Protein AF-A0A257NSF8-F1 (afdb_monomer_lite)

Radius of gyration: 29.92 Å; chains: 1; bounding box: 62×52×105 Å

Secondary structure (DSSP, 8-state):
--EEEE--S-EEEEEEETTEEEEEEEPTTPEEEE-TT--S--EEEEE-------TTB---EEEEEEEEE-SSS-EEEEEEEEEEETT-TT-EEEEE-TT--EEE--PBPSSSSS-EETTEETTTSPTT-EEEEEETTEEEEEEEEESEEEEEE-PBPPPPEES-S-EEES-EEEEEPPP-SS-EEEEESBSPPPBTTBSEEEPTT--EEESS-EEEEEEEE-SS-B-PPEEEEEEEE---------------------------PPPPPPPPPPPPP-------SS-------S-B-TT-BSHHHHHHHHHHHHTT---TT-S-SB--HHHHHHHHHHHHHTTS---S-B-HHHHHHHTTTS----------S-HHHHHHHHHHHHHTT--HHHHHHHHHHHT-

Sequence (404 aa):
GEASTTVSDDTTLSGSSDSVDVTATIPAGTTVTGDASWDGTIEAPSATTTTLSLTGYATPTIDSAVTVGSSKYDLIFSAPVELVLTGQAGKRVGFYNAAGDFSEITETCDGAGTPKVGGKDLATTSPGEACKHDDGANLNVWTTHFSTFVTYTAALVAPVMTPGTETFFGSVSVTMDNSSGGATIRYTTDSSDPTCSSGAGYANGQVLTFTQSTTLKAIRCDSTGSSAITTESYGIASGGGSGGGSGGGSVSATPATPASPNGAGTPATPATPATPSSNAHGEVLGAAVYHFAANLTIGSRGADVTALQQFLLSAGFSIPAGATGYFGAQTKAAVVAFQKAHGIVGTGFVGALTCAELNKGVVQTTPEHATNLSPSQASAIVALLESFNADPSVVAQVKADLGL

Structure (mmCIF, N/CA/C/O backbone):
data_AF-A0A257NSF8-F1
#
_entry.id   AF-A0A257NSF8-F1
#
loop_
_atom_site.group_PDB
_atom_site.id
_atom_site.type_symbol
_atom_site.label_atom_id
_atom_site.label_alt_id
_atom_site.label_comp_id
_atom_site.label_asym_id
_atom_site.label_entity_id
_atom_site.label_seq_id
_atom_site.pdbx_PDB_ins_code
_atom_site.Cartn_x
_atom_site.Cartn_y
_atom_site.Cartn_z
_atom_site.occupancy
_atom_site.B_iso_or_equiv
_atom_site.auth_seq_id
_atom_site.auth_comp_id
_atom_site.auth_asym_id
_atom_site.auth_atom_id
_atom_site.pdbx_PDB_model_num
ATOM 1 N N . GLY A 1 1 ? 24.846 13.156 -10.083 1.00 52.19 1 GLY A N 1
ATOM 2 C CA . GLY A 1 1 ? 24.294 13.361 -11.433 1.00 52.19 1 GLY A CA 1
ATOM 3 C C . GLY A 1 1 ? 23.456 12.152 -11.743 1.00 52.19 1 GLY A C 1
ATOM 4 O O . GLY A 1 1 ? 23.843 11.089 -11.302 1.00 52.19 1 GLY A O 1
ATOM 5 N N . GLU A 1 2 ? 22.314 12.300 -12.387 1.00 63.47 2 GLU A N 1
ATOM 6 C CA . GLU A 1 2 ? 21.452 11.158 -12.722 1.00 63.47 2 GLU A CA 1
ATOM 7 C C . GLU A 1 2 ? 21.866 10.583 -14.081 1.00 63.47 2 GLU A C 1
ATOM 9 O O . GLU A 1 2 ? 22.322 11.332 -14.952 1.00 63.47 2 GLU A O 1
ATOM 14 N N . ALA A 1 3 ? 21.737 9.267 -14.251 1.00 76.88 3 ALA A N 1
ATOM 15 C CA . ALA A 1 3 ? 21.897 8.605 -15.541 1.00 76.88 3 ALA A CA 1
ATOM 16 C C . ALA A 1 3 ? 20.508 8.417 -16.163 1.00 76.88 3 ALA A C 1
ATOM 18 O O . ALA A 1 3 ? 19.575 7.995 -15.484 1.00 76.88 3 ALA A O 1
ATOM 19 N N . SER A 1 4 ? 20.350 8.745 -17.446 1.00 83.88 4 SER A N 1
ATOM 20 C CA . SER A 1 4 ? 19.075 8.557 -18.146 1.00 83.88 4 SER A CA 1
ATOM 21 C C . SER A 1 4 ? 19.278 8.038 -19.562 1.00 83.88 4 SER A C 1
ATOM 23 O O . SER A 1 4 ? 20.270 8.359 -20.219 1.00 83.88 4 SER A O 1
ATOM 25 N N . THR A 1 5 ? 18.331 7.229 -20.024 1.00 86.88 5 THR A N 1
ATOM 26 C CA . THR A 1 5 ? 18.273 6.703 -21.392 1.00 86.88 5 THR A CA 1
ATOM 27 C C . THR A 1 5 ? 16.826 6.675 -21.868 1.00 86.88 5 THR A C 1
ATOM 29 O O . THR A 1 5 ? 15.910 6.575 -21.054 1.00 86.88 5 THR A O 1
ATOM 32 N N . THR A 1 6 ? 16.599 6.758 -23.176 1.00 88.88 6 THR A N 1
ATOM 33 C CA . THR A 1 6 ? 15.253 6.692 -23.758 1.00 88.88 6 THR A CA 1
ATOM 34 C C . THR A 1 6 ? 15.115 5.423 -24.579 1.00 88.88 6 THR A C 1
ATOM 36 O O . THR A 1 6 ? 15.924 5.148 -25.468 1.00 88.88 6 THR A O 1
ATOM 39 N N . VAL A 1 7 ? 14.071 4.652 -24.290 1.00 87.44 7 VAL A N 1
ATOM 40 C CA . VAL A 1 7 ? 13.747 3.434 -25.029 1.00 87.44 7 VAL A CA 1
ATOM 41 C C . VAL A 1 7 ? 13.259 3.820 -26.426 1.00 87.44 7 VAL A C 1
ATOM 43 O O . VAL A 1 7 ? 12.346 4.631 -26.564 1.00 87.44 7 VAL A O 1
ATOM 46 N N . SER A 1 8 ? 13.897 3.288 -27.470 1.00 85.38 8 SER A N 1
ATOM 47 C CA . SER A 1 8 ? 13.623 3.698 -28.859 1.00 85.38 8 SER A CA 1
ATOM 48 C C . SER A 1 8 ? 12.411 2.995 -29.478 1.00 85.38 8 SER A C 1
ATOM 50 O O . SER A 1 8 ? 11.682 3.626 -30.235 1.00 85.38 8 SER A O 1
ATOM 52 N N . ASP A 1 9 ? 12.170 1.737 -29.108 1.00 88.75 9 ASP A N 1
ATOM 53 C CA . ASP A 1 9 ? 11.074 0.894 -29.596 1.00 88.75 9 ASP A CA 1
ATOM 54 C C . ASP A 1 9 ? 10.376 0.205 -28.417 1.00 88.75 9 ASP A C 1
ATOM 56 O O . ASP A 1 9 ? 10.982 0.028 -27.357 1.00 88.75 9 ASP A O 1
ATOM 60 N N . ASP A 1 10 ? 9.128 -0.230 -28.600 1.00 86.94 10 ASP A N 1
ATOM 61 C CA . ASP A 1 10 ? 8.420 -1.002 -27.577 1.00 86.94 10 ASP A CA 1
ATOM 62 C C . ASP A 1 10 ? 9.264 -2.217 -27.168 1.00 86.94 10 ASP A C 1
ATOM 64 O O . ASP A 1 10 ? 9.650 -3.047 -27.995 1.00 86.94 10 ASP A O 1
ATOM 68 N N . THR A 1 11 ? 9.585 -2.299 -25.879 1.00 91.25 11 THR A N 1
ATOM 69 C CA . THR A 1 11 ? 10.480 -3.318 -25.334 1.00 91.25 11 THR A CA 1
ATOM 70 C C . THR A 1 11 ? 9.708 -4.207 -24.376 1.00 91.25 11 THR A C 1
ATOM 72 O O . THR A 1 11 ? 9.237 -3.742 -23.340 1.00 91.25 11 THR A O 1
ATOM 75 N N . THR A 1 12 ? 9.613 -5.497 -24.693 1.00 92.62 12 THR A N 1
ATOM 76 C CA . THR A 1 12 ? 9.032 -6.502 -23.797 1.00 92.62 12 THR A CA 1
ATOM 77 C C . THR A 1 12 ? 10.134 -7.344 -23.171 1.00 92.62 12 THR A C 1
ATOM 79 O O . THR A 1 12 ? 10.929 -7.975 -23.866 1.00 92.62 12 THR A O 1
ATOM 82 N N . LEU A 1 13 ? 10.158 -7.372 -21.844 1.00 92.31 13 LEU A N 1
ATOM 83 C CA . LEU A 1 13 ? 11.000 -8.247 -21.040 1.00 92.31 13 LEU A CA 1
ATOM 84 C C . LEU A 1 13 ? 10.138 -9.379 -20.488 1.00 92.31 13 LEU A C 1
ATOM 86 O O . LEU A 1 13 ? 8.990 -9.158 -20.105 1.00 92.31 13 LEU A O 1
ATOM 90 N N . SER A 1 14 ? 10.672 -10.593 -20.426 1.00 93.00 14 SER A N 1
ATOM 91 C CA . SER A 1 14 ? 9.929 -11.756 -19.936 1.00 93.00 14 SER A CA 1
ATOM 92 C C . SER A 1 14 ? 10.777 -12.569 -18.976 1.00 93.00 14 SER A C 1
ATOM 94 O O . SER A 1 14 ? 11.981 -12.725 -19.177 1.00 93.00 14 SER A O 1
ATOM 96 N N . GLY A 1 15 ? 10.131 -13.095 -17.946 1.00 90.31 15 GLY A N 1
ATOM 97 C CA . GLY A 1 15 ? 10.728 -13.987 -16.968 1.00 90.31 15 GLY A CA 1
ATOM 98 C C . GLY A 1 15 ? 9.652 -14.729 -16.191 1.00 90.31 15 GLY A C 1
ATOM 99 O O . GLY A 1 15 ? 8.476 -14.681 -16.543 1.00 90.31 15 GLY A O 1
ATOM 100 N N . SER A 1 16 ? 10.052 -15.424 -15.135 1.00 86.44 16 SER A N 1
ATOM 101 C CA . SER A 1 16 ? 9.135 -16.242 -14.341 1.00 86.44 16 SER A CA 1
ATOM 102 C C . SER A 1 16 ? 9.524 -16.239 -12.868 1.00 86.44 16 SER A C 1
ATOM 104 O O . SER A 1 16 ? 10.716 -16.238 -12.555 1.00 86.44 16 SER A O 1
ATOM 106 N N . SER A 1 17 ? 8.535 -16.321 -11.980 1.00 83.25 17 SER A N 1
ATOM 107 C CA . SER A 1 17 ? 8.719 -16.529 -10.540 1.00 83.25 17 SER A CA 1
ATOM 108 C C . SER A 1 17 ? 7.728 -17.569 -10.031 1.00 83.25 17 SER A C 1
ATOM 110 O O . SER A 1 17 ? 6.539 -17.435 -10.278 1.00 83.25 17 SER A O 1
ATOM 112 N N . ASP A 1 18 ? 8.202 -18.644 -9.395 1.00 77.88 18 ASP A N 1
ATOM 113 C CA . ASP A 1 18 ? 7.353 -19.703 -8.817 1.00 77.88 18 ASP A CA 1
ATOM 114 C C . ASP A 1 18 ? 6.252 -20.251 -9.759 1.00 77.88 18 ASP A C 1
ATOM 116 O O . ASP A 1 18 ? 5.139 -20.568 -9.349 1.00 77.88 18 ASP A O 1
ATOM 120 N N . SER A 1 19 ? 6.585 -20.440 -11.044 1.00 81.81 19 SER A N 1
ATOM 121 C CA . SER A 1 19 ? 5.666 -20.862 -12.131 1.00 81.81 19 SER A CA 1
ATOM 122 C C . SER A 1 19 ? 4.651 -19.805 -12.591 1.00 81.81 19 SER A C 1
ATOM 124 O O . SER A 1 19 ? 3.756 -20.115 -13.375 1.00 81.81 19 SER A O 1
ATOM 126 N N . VAL A 1 20 ? 4.795 -18.563 -12.135 1.00 88.00 20 VAL A N 1
ATOM 127 C CA . VAL A 1 20 ? 4.087 -17.388 -12.647 1.00 88.00 20 VAL A CA 1
ATOM 128 C C . VAL A 1 20 ? 4.941 -16.742 -13.729 1.00 88.00 20 VAL A C 1
ATOM 130 O O . VAL A 1 20 ? 6.028 -16.235 -13.448 1.00 88.00 20 VAL A O 1
ATOM 133 N N . ASP A 1 21 ? 4.447 -16.745 -14.964 1.00 92.69 21 ASP A N 1
ATOM 134 C CA . ASP A 1 21 ? 5.067 -16.009 -16.064 1.00 92.69 21 ASP A CA 1
ATOM 135 C C . ASP A 1 21 ? 4.789 -14.510 -15.911 1.00 92.69 21 ASP A C 1
ATOM 137 O O . ASP A 1 21 ? 3.635 -14.092 -15.745 1.00 92.69 21 ASP A O 1
ATOM 141 N N . VAL A 1 22 ? 5.854 -13.709 -15.980 1.00 93.81 22 VAL A N 1
ATOM 142 C CA . VAL A 1 22 ? 5.817 -12.253 -15.825 1.00 93.81 22 VAL A CA 1
ATOM 143 C C . VAL A 1 22 ? 6.376 -11.590 -17.076 1.00 93.81 22 VAL A C 1
ATOM 145 O O . VAL A 1 22 ? 7.516 -11.847 -17.473 1.00 93.81 22 VAL A O 1
ATOM 148 N N . THR A 1 23 ? 5.599 -10.688 -17.674 1.00 93.94 23 THR A N 1
ATOM 149 C CA . THR A 1 23 ? 6.059 -9.852 -18.791 1.00 93.94 23 THR A CA 1
ATOM 150 C C . THR A 1 23 ? 6.004 -8.379 -18.428 1.00 93.94 23 THR A C 1
ATOM 152 O O . THR A 1 23 ? 4.990 -7.920 -17.911 1.00 93.94 23 THR A O 1
ATOM 155 N N . ALA A 1 24 ? 7.066 -7.638 -18.731 1.00 92.50 24 ALA A N 1
ATOM 156 C CA . ALA A 1 24 ? 7.142 -6.193 -18.568 1.00 92.50 24 ALA A CA 1
ATOM 157 C C . ALA A 1 24 ? 7.235 -5.518 -19.940 1.00 92.50 24 ALA A C 1
ATOM 159 O O . ALA A 1 24 ? 8.208 -5.742 -20.657 1.00 92.50 24 ALA A O 1
ATOM 160 N N . THR A 1 25 ? 6.251 -4.698 -20.301 1.00 92.56 25 THR A N 1
ATOM 161 C CA . THR A 1 25 ? 6.193 -3.994 -21.588 1.00 92.56 25 THR A CA 1
ATOM 162 C C . THR A 1 25 ? 6.427 -2.505 -21.379 1.00 92.56 25 THR A C 1
ATOM 164 O O . THR A 1 25 ? 5.600 -1.809 -20.788 1.00 92.56 25 THR A O 1
ATOM 167 N N . ILE A 1 26 ? 7.568 -2.025 -21.871 1.00 90.56 26 ILE A N 1
ATOM 168 C CA . ILE A 1 26 ? 8.011 -0.634 -21.794 1.00 90.56 26 ILE A CA 1
ATOM 169 C C . ILE A 1 26 ? 7.710 0.046 -23.139 1.00 90.56 26 ILE A C 1
ATOM 171 O O . ILE A 1 26 ? 8.289 -0.362 -24.150 1.00 90.56 26 ILE A O 1
ATOM 175 N N . PRO A 1 27 ? 6.846 1.076 -23.176 1.00 89.50 27 PRO A N 1
ATOM 176 C CA . PRO A 1 27 ? 6.530 1.786 -24.413 1.00 89.50 27 PRO A CA 1
ATOM 177 C C . PRO A 1 27 ? 7.733 2.536 -24.999 1.00 89.50 27 PRO A C 1
ATOM 179 O O . PRO A 1 27 ? 8.562 3.085 -24.262 1.00 89.50 27 PRO A O 1
ATOM 182 N N . ALA A 1 28 ? 7.785 2.648 -26.323 1.00 89.69 28 ALA A N 1
ATOM 183 C CA . ALA A 1 28 ? 8.726 3.505 -27.031 1.00 89.69 28 ALA A CA 1
ATOM 184 C C . ALA A 1 28 ? 8.625 4.967 -26.558 1.00 89.69 28 ALA A C 1
ATOM 186 O O . ALA A 1 28 ? 7.550 5.482 -26.246 1.00 89.69 28 ALA A O 1
ATOM 187 N N . GLY A 1 29 ? 9.760 5.661 -26.514 1.00 86.25 29 GLY A N 1
ATOM 188 C CA . GLY A 1 29 ? 9.855 7.037 -26.026 1.00 86.25 29 GLY A CA 1
ATOM 189 C C . GLY A 1 29 ? 9.859 7.170 -24.500 1.00 86.25 29 GLY A C 1
ATOM 190 O O . GLY A 1 29 ? 9.973 8.289 -23.999 1.00 86.25 29 GLY A O 1
ATOM 191 N N . THR A 1 30 ? 9.778 6.065 -23.751 1.00 87.56 30 THR A N 1
ATOM 192 C CA . THR A 1 30 ? 9.913 6.092 -22.291 1.00 87.56 30 THR A CA 1
ATOM 193 C C . THR A 1 30 ? 11.350 6.426 -21.905 1.00 87.56 30 THR A C 1
ATOM 195 O O . THR A 1 30 ? 12.285 5.706 -22.259 1.00 87.56 30 THR A O 1
ATOM 198 N N . THR A 1 31 ? 11.535 7.514 -21.160 1.00 86.31 31 THR A N 1
ATOM 199 C CA . THR A 1 31 ? 12.810 7.849 -20.528 1.00 86.31 31 THR A CA 1
ATOM 200 C C . THR A 1 31 ? 12.908 7.121 -19.199 1.00 86.31 31 THR A C 1
ATOM 202 O O . THR A 1 31 ? 12.031 7.252 -18.346 1.00 86.31 31 THR A O 1
ATOM 205 N N . VAL A 1 32 ? 13.984 6.363 -19.041 1.00 86.38 32 VAL A N 1
ATOM 206 C CA . VAL A 1 32 ? 14.341 5.647 -17.822 1.00 86.38 32 VAL A CA 1
ATOM 207 C C . VAL A 1 32 ? 15.453 6.423 -17.142 1.00 86.38 32 VAL A C 1
ATOM 209 O O . VAL A 1 32 ? 16.470 6.725 -17.770 1.00 86.38 32 VAL A O 1
ATOM 212 N N . THR A 1 33 ? 15.249 6.749 -15.874 1.00 83.56 33 THR A N 1
ATOM 213 C CA . THR A 1 33 ? 16.204 7.474 -15.042 1.00 83.56 33 THR A CA 1
ATOM 214 C C . THR A 1 33 ? 16.620 6.583 -13.883 1.00 83.56 33 THR A C 1
ATOM 216 O O . THR A 1 33 ? 15.764 6.085 -13.154 1.00 83.56 33 THR A O 1
ATOM 219 N N . GLY A 1 34 ? 17.926 6.410 -13.717 1.00 78.25 34 GLY A N 1
ATOM 220 C CA . GLY A 1 34 ? 18.546 5.774 -12.561 1.00 78.25 34 GLY A CA 1
ATOM 221 C C . GLY A 1 34 ? 19.516 6.730 -11.870 1.00 78.25 34 GLY A C 1
ATOM 222 O O . GLY A 1 34 ? 19.782 7.847 -12.333 1.00 78.25 34 GLY A O 1
ATOM 223 N N . ASP A 1 35 ? 20.073 6.294 -10.747 1.00 75.50 35 ASP A N 1
ATOM 224 C CA . ASP A 1 35 ? 21.106 7.057 -10.057 1.00 75.50 35 ASP A CA 1
ATOM 225 C C . ASP A 1 35 ? 22.412 7.153 -10.874 1.00 75.50 35 ASP A C 1
ATOM 227 O O . ASP A 1 35 ? 22.572 6.566 -11.945 1.00 75.50 35 ASP A O 1
ATOM 231 N N . ALA A 1 36 ? 23.378 7.917 -10.357 1.00 77.62 36 ALA A N 1
ATOM 232 C CA . ALA A 1 36 ? 24.658 8.184 -11.018 1.00 77.62 36 ALA A CA 1
ATOM 233 C C . ALA A 1 36 ? 25.461 6.929 -11.394 1.00 77.62 36 ALA A C 1
ATOM 235 O O . ALA A 1 36 ? 26.342 7.007 -12.249 1.00 77.62 36 ALA A O 1
ATOM 236 N N . SER A 1 37 ? 25.227 5.824 -10.686 1.00 78.19 37 SER A N 1
ATOM 237 C CA . SER A 1 37 ? 25.943 4.560 -10.822 1.00 78.19 37 SER A CA 1
ATOM 238 C C . SER A 1 37 ? 25.199 3.528 -11.666 1.00 78.19 37 SER A C 1
ATOM 240 O O . SER A 1 37 ? 25.724 2.430 -11.869 1.00 78.19 37 SER A O 1
ATOM 242 N N . TRP A 1 38 ? 24.017 3.878 -12.180 1.00 84.12 38 TRP A N 1
ATOM 243 C CA . TRP A 1 38 ? 23.281 3.028 -13.100 1.00 84.12 38 TRP A CA 1
ATOM 244 C C . TRP A 1 38 ? 24.016 2.907 -14.441 1.00 84.12 38 TRP A C 1
ATOM 246 O O . TRP A 1 38 ? 24.417 3.900 -15.050 1.00 84.12 38 TRP A O 1
ATOM 256 N N . ASP A 1 39 ? 24.186 1.672 -14.909 1.00 83.06 39 ASP A N 1
ATOM 257 C CA . ASP A 1 39 ? 24.933 1.332 -16.125 1.00 83.06 39 ASP A CA 1
ATOM 258 C C . ASP A 1 39 ? 24.080 1.345 -17.410 1.00 83.06 39 ASP A C 1
ATOM 260 O O . ASP A 1 39 ? 24.584 1.043 -18.492 1.00 83.06 39 ASP A O 1
ATOM 264 N N . GLY A 1 40 ? 22.799 1.716 -17.303 1.00 82.62 40 GLY A N 1
ATOM 265 C CA . GLY A 1 40 ? 21.850 1.746 -18.418 1.00 82.62 40 GLY A CA 1
ATOM 266 C C . GLY A 1 40 ? 21.143 0.413 -18.684 1.00 82.62 40 GLY A C 1
ATOM 267 O O . GLY A 1 40 ? 20.335 0.335 -19.610 1.00 82.62 40 GLY A O 1
ATOM 268 N N . THR A 1 41 ? 21.417 -0.630 -17.896 1.00 84.12 41 THR A N 1
ATOM 269 C CA . THR A 1 41 ? 20.809 -1.954 -18.071 1.00 84.12 41 THR A CA 1
ATOM 270 C C . THR A 1 41 ? 19.450 -2.038 -17.379 1.00 84.12 41 THR A C 1
ATOM 272 O O . THR A 1 41 ? 19.296 -1.612 -16.233 1.00 84.12 41 THR A O 1
ATOM 275 N N . ILE A 1 42 ? 18.472 -2.632 -18.066 1.00 87.06 42 ILE A N 1
ATOM 276 C CA . ILE A 1 42 ? 17.172 -3.019 -17.507 1.00 87.06 42 ILE A CA 1
ATOM 277 C C . ILE A 1 42 ? 17.107 -4.547 -17.542 1.00 87.06 42 ILE A C 1
ATOM 279 O O . ILE A 1 42 ? 17.072 -5.153 -18.613 1.00 87.06 42 ILE A O 1
ATOM 283 N N . GLU A 1 43 ? 17.146 -5.173 -16.373 1.00 87.31 43 GLU A N 1
ATOM 284 C CA . GLU A 1 43 ? 17.103 -6.622 -16.214 1.00 87.31 43 GLU A CA 1
ATOM 285 C C . GLU A 1 43 ? 15.677 -7.150 -16.422 1.00 87.31 43 GLU A C 1
ATOM 287 O O . GLU A 1 43 ? 14.678 -6.524 -16.043 1.00 87.31 43 GLU A O 1
ATOM 292 N N . ALA A 1 44 ? 15.588 -8.332 -17.033 1.00 88.81 44 ALA A N 1
ATOM 293 C CA . ALA A 1 44 ? 14.328 -9.043 -17.187 1.00 88.81 44 ALA A CA 1
ATOM 294 C C . ALA A 1 44 ? 13.745 -9.448 -15.816 1.00 88.81 44 ALA A C 1
ATOM 296 O O . ALA A 1 44 ? 14.506 -9.608 -14.857 1.00 88.81 44 ALA A O 1
ATOM 297 N N . PRO A 1 45 ? 12.415 -9.649 -15.717 1.00 90.12 45 PRO A N 1
ATOM 298 C CA . PRO A 1 45 ? 11.780 -10.133 -14.497 1.00 90.12 45 PRO A CA 1
ATOM 299 C C . PRO A 1 45 ? 12.481 -11.383 -13.949 1.00 90.12 45 PRO A C 1
ATOM 301 O O . PRO A 1 45 ? 12.654 -12.370 -14.663 1.00 90.12 45 PRO A O 1
ATOM 304 N N . SER A 1 46 ? 12.882 -11.351 -12.681 1.00 89.19 46 SER A N 1
ATOM 305 C CA . SER A 1 46 ? 13.570 -12.463 -12.023 1.00 89.19 46 SER A CA 1
ATOM 306 C C . SER A 1 46 ? 12.924 -12.802 -10.684 1.00 89.19 46 SER A C 1
ATOM 308 O O . SER A 1 46 ? 12.480 -11.920 -9.946 1.00 89.19 46 SER A O 1
ATOM 310 N N . ALA A 1 47 ? 12.835 -14.098 -10.390 1.00 87.50 47 ALA A N 1
ATOM 311 C CA . ALA A 1 47 ? 12.284 -14.592 -9.136 1.00 87.50 47 ALA A CA 1
ATOM 312 C C . ALA A 1 47 ? 13.133 -14.132 -7.943 1.00 87.50 47 ALA A C 1
ATOM 314 O O . ALA A 1 47 ? 14.359 -14.241 -7.970 1.00 87.50 47 ALA A O 1
ATOM 315 N N . THR A 1 48 ? 12.468 -13.685 -6.881 1.00 87.31 48 THR A N 1
ATOM 316 C CA . THR A 1 48 ? 13.090 -13.276 -5.617 1.00 87.31 48 THR A CA 1
ATOM 317 C C . THR A 1 48 ? 12.295 -13.867 -4.462 1.00 87.31 48 THR A C 1
ATOM 319 O O . THR A 1 48 ? 11.074 -13.940 -4.517 1.00 87.31 48 THR A O 1
ATOM 322 N N . THR A 1 49 ? 12.966 -14.254 -3.380 1.00 82.44 49 THR A N 1
ATOM 323 C CA . THR A 1 49 ? 12.293 -14.665 -2.142 1.00 82.44 49 THR A CA 1
ATOM 324 C C . THR A 1 49 ? 12.160 -13.483 -1.194 1.00 82.44 49 THR A C 1
ATOM 326 O O . THR A 1 49 ? 13.151 -12.815 -0.902 1.00 82.44 49 THR A O 1
ATOM 329 N N . THR A 1 50 ? 10.964 -13.260 -0.659 1.00 82.62 50 THR A N 1
ATOM 330 C CA . THR A 1 50 ? 10.712 -12.224 0.349 1.00 82.62 50 THR A CA 1
ATOM 331 C C . THR A 1 50 ? 9.715 -12.712 1.391 1.00 82.62 50 THR A C 1
ATOM 333 O O . THR A 1 50 ? 9.059 -13.738 1.215 1.00 82.62 50 THR A O 1
ATOM 336 N N . THR A 1 51 ? 9.618 -11.986 2.498 1.00 81.88 51 THR A N 1
ATOM 337 C CA . THR A 1 51 ? 8.635 -12.223 3.553 1.00 81.88 51 THR A CA 1
ATOM 338 C C . THR A 1 51 ? 7.729 -11.014 3.673 1.00 81.88 51 THR A C 1
ATOM 340 O O . THR A 1 51 ? 8.205 -9.879 3.736 1.00 81.88 51 THR A O 1
ATOM 343 N N . LEU A 1 52 ? 6.425 -11.260 3.756 1.00 83.38 52 LEU A N 1
ATOM 344 C CA . LEU A 1 52 ? 5.420 -10.219 3.889 1.00 83.38 52 LEU A CA 1
ATOM 345 C C . LEU A 1 52 ? 4.698 -10.360 5.229 1.00 83.38 52 LEU A C 1
ATOM 347 O O . LEU A 1 52 ? 4.113 -11.401 5.518 1.00 83.38 52 LEU A O 1
ATOM 351 N N . SER A 1 53 ? 4.717 -9.289 6.020 1.00 78.38 53 SER A N 1
ATOM 352 C CA . SER A 1 53 ? 3.968 -9.177 7.273 1.00 78.38 53 SER A CA 1
ATOM 353 C C . SER A 1 53 ? 3.026 -7.988 7.179 1.00 78.38 53 SER A C 1
ATOM 355 O O . SER A 1 53 ? 3.466 -6.859 6.973 1.00 78.38 53 SER A O 1
ATOM 357 N N . LEU A 1 54 ? 1.730 -8.247 7.339 1.00 77.12 54 LEU A N 1
ATOM 358 C CA . LEU A 1 54 ? 0.677 -7.236 7.288 1.00 77.12 54 LEU A CA 1
ATOM 359 C C . LEU A 1 54 ? -0.080 -7.231 8.612 1.00 77.12 54 LEU A C 1
ATOM 361 O O . LEU A 1 54 ? -0.524 -8.275 9.089 1.00 77.12 54 LEU A O 1
ATOM 365 N N . THR A 1 55 ? -0.246 -6.056 9.209 1.00 70.94 55 THR A N 1
ATOM 366 C CA . THR A 1 55 ? -0.982 -5.912 10.463 1.00 70.94 55 THR A CA 1
ATOM 367 C C . THR A 1 55 ? -2.478 -5.882 10.174 1.00 70.94 55 THR A C 1
ATOM 369 O O . THR A 1 55 ? -2.941 -5.135 9.312 1.00 70.94 55 THR A O 1
ATOM 372 N N . GLY A 1 56 ? -3.250 -6.682 10.909 1.00 72.62 56 GLY A N 1
ATOM 373 C CA . GLY A 1 56 ? -4.688 -6.848 10.678 1.00 72.62 56 GLY A CA 1
ATOM 374 C C . GLY A 1 56 ? -5.038 -7.937 9.658 1.00 72.62 56 GLY A C 1
ATOM 375 O O . GLY A 1 56 ? -6.215 -8.120 9.343 1.00 72.62 56 GLY A O 1
ATOM 376 N N . TYR A 1 57 ? -4.043 -8.685 9.182 1.00 82.25 57 TYR A N 1
ATOM 377 C CA . TYR A 1 57 ? -4.221 -9.847 8.322 1.00 82.25 57 TYR A CA 1
ATOM 378 C C . TYR A 1 57 ? -3.623 -11.097 8.966 1.00 82.25 57 TYR A C 1
ATOM 380 O O . TYR A 1 57 ? -2.691 -11.028 9.767 1.00 82.25 57 TYR A O 1
ATOM 388 N N . ALA A 1 58 ? -4.157 -12.257 8.594 1.00 83.38 58 ALA A N 1
ATOM 389 C CA . ALA A 1 58 ? -3.497 -13.527 8.840 1.00 83.38 58 ALA A CA 1
ATOM 390 C C . ALA A 1 58 ? -2.197 -13.572 8.031 1.00 83.38 58 ALA A C 1
ATOM 392 O O . ALA A 1 58 ? -2.062 -12.843 7.045 1.00 83.38 58 ALA A O 1
ATOM 393 N N . THR A 1 59 ? -1.264 -14.441 8.428 1.00 84.62 59 THR A N 1
ATOM 394 C CA . THR A 1 59 ? 0.014 -14.617 7.728 1.00 84.62 59 THR A CA 1
ATOM 395 C C . THR A 1 59 ? -0.218 -14.742 6.217 1.00 84.62 59 THR A C 1
ATOM 397 O O . THR A 1 59 ? -0.863 -15.705 5.788 1.00 84.62 59 THR A O 1
ATOM 400 N N . PRO A 1 60 ? 0.256 -13.771 5.414 1.00 86.62 60 PRO A N 1
ATOM 401 C CA . PRO A 1 60 ? 0.047 -13.784 3.976 1.00 86.62 60 PRO A CA 1
ATOM 402 C C . PRO A 1 60 ? 0.712 -14.999 3.331 1.00 86.62 60 PRO A C 1
ATOM 404 O O . PRO A 1 60 ? 1.816 -15.390 3.707 1.00 86.62 60 PRO A O 1
ATOM 407 N N . THR A 1 61 ? 0.052 -15.574 2.331 1.00 90.38 61 THR A N 1
ATOM 408 C CA . THR A 1 61 ? 0.659 -16.566 1.440 1.00 90.38 61 THR A CA 1
ATOM 409 C C . THR A 1 61 ? 1.120 -15.844 0.184 1.00 90.38 61 THR A C 1
ATOM 411 O O . THR A 1 61 ? 0.294 -15.271 -0.525 1.00 90.38 61 THR A O 1
ATOM 414 N N . ILE A 1 62 ? 2.430 -15.828 -0.059 1.00 91.25 62 ILE A N 1
ATOM 415 C CA . ILE A 1 62 ? 3.0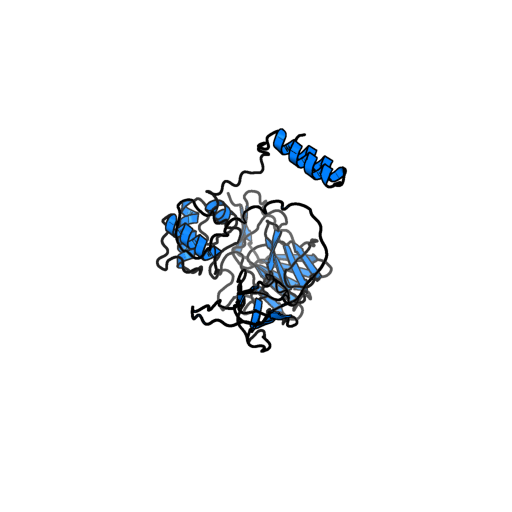17 -15.243 -1.268 1.00 91.25 62 ILE A CA 1
ATOM 416 C C . ILE A 1 62 ? 2.816 -16.229 -2.418 1.00 91.25 62 ILE A C 1
ATOM 418 O O . ILE A 1 62 ? 3.197 -17.391 -2.306 1.00 91.25 62 ILE A O 1
ATOM 422 N N . ASP A 1 63 ? 2.195 -15.755 -3.495 1.00 89.81 63 ASP A N 1
ATOM 423 C CA . ASP A 1 63 ? 1.964 -16.525 -4.717 1.00 89.81 63 ASP A CA 1
ATOM 424 C C . ASP A 1 63 ? 3.117 -16.330 -5.717 1.00 89.81 63 ASP A C 1
ATOM 426 O O . ASP A 1 63 ? 3.507 -17.275 -6.394 1.00 89.81 63 ASP A O 1
ATOM 430 N N . SER A 1 64 ? 3.672 -15.118 -5.805 1.00 90.56 64 SER A N 1
ATOM 431 C CA . SER A 1 64 ? 4.869 -14.821 -6.598 1.00 90.56 64 SER A CA 1
ATOM 432 C C . SER A 1 64 ? 5.558 -13.565 -6.075 1.00 90.56 64 SER A C 1
ATOM 434 O O . SER A 1 64 ? 4.905 -12.598 -5.681 1.00 90.56 64 SER A O 1
ATOM 436 N N . ALA A 1 65 ? 6.887 -13.554 -6.115 1.00 91.25 65 ALA A N 1
ATOM 437 C CA . ALA A 1 65 ? 7.699 -12.373 -5.859 1.00 91.25 65 ALA A CA 1
ATOM 438 C C . ALA A 1 65 ? 8.730 -12.203 -6.980 1.00 91.25 65 ALA A C 1
ATOM 440 O O . ALA A 1 65 ? 9.520 -13.104 -7.271 1.00 91.25 65 ALA A O 1
ATOM 441 N N . VAL A 1 66 ? 8.688 -11.056 -7.652 1.00 90.50 66 VAL A N 1
ATOM 442 C CA . VAL A 1 66 ? 9.459 -10.797 -8.866 1.00 90.50 66 VAL A CA 1
ATOM 443 C C . VAL A 1 66 ? 10.143 -9.442 -8.781 1.00 90.50 66 VAL A C 1
ATOM 445 O O . VAL A 1 66 ? 9.507 -8.419 -8.538 1.00 90.50 66 VAL A O 1
ATOM 448 N N . THR A 1 67 ? 11.452 -9.429 -8.989 1.00 88.75 67 THR A N 1
ATOM 449 C CA . THR A 1 67 ? 12.212 -8.197 -9.177 1.00 88.75 67 THR A CA 1
ATOM 450 C C . THR A 1 67 ? 12.253 -7.895 -10.667 1.00 88.75 67 THR A C 1
ATOM 452 O O . THR A 1 67 ? 12.674 -8.733 -11.465 1.00 88.75 67 THR A O 1
ATOM 455 N N . VAL A 1 68 ? 11.797 -6.706 -11.050 1.00 84.38 68 VAL A N 1
ATOM 456 C CA . VAL A 1 68 ? 11.836 -6.233 -12.439 1.00 84.38 68 VAL A CA 1
ATOM 457 C C . VAL A 1 68 ? 12.788 -5.048 -12.514 1.00 84.38 68 VAL A C 1
ATOM 459 O O . VAL A 1 68 ? 12.836 -4.252 -11.581 1.00 84.38 68 VAL A O 1
ATOM 462 N N . GLY A 1 69 ? 13.557 -4.922 -13.598 1.00 81.25 69 GLY A N 1
ATOM 463 C CA . GLY A 1 69 ? 14.445 -3.783 -13.813 1.00 81.25 69 GLY A CA 1
ATOM 464 C C . GLY A 1 69 ? 15.805 -3.930 -13.159 1.00 81.25 69 GLY A C 1
ATOM 465 O O . GLY A 1 69 ? 16.788 -4.176 -13.843 1.00 81.25 69 GLY A O 1
ATOM 466 N N . SER A 1 70 ? 15.896 -3.728 -11.850 1.00 73.19 70 SER A N 1
ATOM 467 C CA . SER A 1 70 ? 17.151 -3.935 -11.131 1.00 73.19 70 SER A CA 1
ATOM 468 C C . SER A 1 70 ? 16.903 -4.191 -9.654 1.00 73.19 70 SER A C 1
ATOM 470 O O . SER A 1 70 ? 16.037 -3.580 -9.038 1.00 73.19 70 SER A O 1
ATOM 472 N N . SER A 1 71 ? 17.721 -5.062 -9.069 1.00 68.56 71 SER A N 1
ATOM 473 C CA . SER A 1 71 ? 17.841 -5.198 -7.612 1.00 68.56 71 SER A CA 1
ATOM 474 C C . SER A 1 71 ? 18.787 -4.164 -6.985 1.00 68.56 71 SER A C 1
ATOM 476 O O . SER A 1 71 ? 18.881 -4.087 -5.762 1.00 68.56 71 SER A O 1
ATOM 478 N N . LYS A 1 72 ? 19.525 -3.402 -7.805 1.00 69.62 72 LYS A N 1
ATOM 479 C CA . LYS A 1 72 ? 20.608 -2.508 -7.363 1.00 69.62 72 LYS A CA 1
ATOM 480 C C . LYS A 1 72 ? 20.257 -1.026 -7.444 1.00 69.62 72 LYS A C 1
ATOM 482 O O . LYS A 1 72 ? 20.853 -0.242 -6.712 1.00 69.62 72 LYS A O 1
ATOM 487 N N . TYR A 1 73 ? 19.346 -0.659 -8.341 1.00 72.69 73 TYR A N 1
ATOM 488 C CA . TYR A 1 73 ? 19.067 0.727 -8.702 1.00 72.69 73 TYR A CA 1
ATOM 489 C C . TYR A 1 73 ? 17.564 0.996 -8.675 1.00 72.69 73 TYR A C 1
ATOM 491 O O . TYR A 1 73 ? 16.787 0.190 -9.188 1.00 72.69 73 TYR A O 1
ATOM 499 N N . ASP A 1 74 ? 17.172 2.154 -8.148 1.00 70.31 74 ASP A N 1
ATOM 500 C CA . ASP A 1 74 ? 15.804 2.652 -8.280 1.00 70.31 74 ASP A CA 1
ATOM 501 C C . ASP A 1 74 ? 15.636 3.270 -9.669 1.00 70.31 74 ASP A C 1
ATOM 503 O O . ASP A 1 74 ? 16.203 4.323 -9.972 1.00 70.31 74 ASP A O 1
ATOM 507 N N . LEU A 1 75 ? 14.862 2.602 -10.525 1.00 77.31 75 LEU A N 1
ATOM 508 C CA . LEU A 1 75 ? 14.586 3.067 -11.882 1.00 77.31 75 LEU A CA 1
ATOM 509 C C . LEU A 1 75 ? 13.211 3.727 -11.949 1.00 77.31 75 LEU A C 1
ATOM 511 O O . LEU A 1 75 ? 12.197 3.114 -11.604 1.00 77.31 75 LEU A O 1
ATOM 515 N N . ILE A 1 76 ? 13.182 4.967 -12.436 1.00 79.81 76 ILE A N 1
ATOM 516 C CA . ILE A 1 76 ? 11.966 5.758 -12.646 1.00 79.81 76 ILE A CA 1
ATOM 517 C C . ILE A 1 76 ? 11.712 5.894 -14.145 1.00 79.81 76 ILE A C 1
ATOM 519 O O . ILE A 1 76 ? 12.619 6.205 -14.915 1.00 79.81 76 ILE A O 1
ATOM 523 N N . PHE A 1 77 ? 10.461 5.710 -14.550 1.00 80.94 77 PHE A N 1
ATOM 524 C CA . PHE A 1 77 ? 10.017 5.770 -15.936 1.00 80.94 77 PHE A CA 1
ATOM 525 C C . PHE A 1 77 ? 9.165 7.016 -16.163 1.00 80.94 77 PHE A C 1
ATOM 527 O O . PHE A 1 77 ? 8.266 7.324 -15.381 1.00 80.94 77 PHE A O 1
ATOM 534 N N . SER A 1 78 ? 9.413 7.726 -17.263 1.00 81.50 78 SER A N 1
ATOM 535 C CA . SER A 1 78 ? 8.609 8.891 -17.653 1.00 81.50 78 SER A CA 1
ATOM 536 C C . SER A 1 78 ? 7.212 8.528 -18.169 1.00 81.50 78 SER A C 1
ATOM 538 O O . SER A 1 78 ? 6.393 9.420 -18.381 1.00 81.50 78 SER A O 1
ATOM 540 N N . ALA A 1 79 ? 6.957 7.244 -18.421 1.00 82.25 79 ALA A N 1
ATOM 541 C CA . ALA A 1 79 ? 5.676 6.706 -18.847 1.00 82.25 79 ALA A CA 1
ATOM 542 C C . ALA A 1 79 ? 5.385 5.388 -18.103 1.00 82.25 79 ALA A C 1
ATOM 544 O O . ALA A 1 79 ? 6.326 4.691 -17.718 1.00 82.25 79 ALA A O 1
ATOM 545 N N . PRO A 1 80 ? 4.105 5.037 -17.892 1.00 85.12 80 PRO A N 1
ATOM 546 C CA . PRO A 1 80 ? 3.724 3.785 -17.260 1.00 85.12 80 PRO A CA 1
ATOM 547 C C . PRO A 1 80 ? 4.207 2.567 -18.045 1.00 85.12 80 PRO A C 1
ATOM 549 O O . PRO A 1 80 ? 4.000 2.469 -19.254 1.00 85.12 80 PRO A O 1
ATOM 552 N N . VAL A 1 81 ? 4.788 1.622 -17.321 1.00 87.75 81 VAL A N 1
ATOM 553 C CA . VAL A 1 81 ? 5.176 0.299 -17.799 1.00 87.75 81 VAL A CA 1
ATOM 554 C C . VAL A 1 81 ? 4.110 -0.701 -17.372 1.00 87.75 81 VAL A C 1
ATOM 556 O O . VAL A 1 81 ? 3.661 -0.667 -16.225 1.00 87.75 81 VAL A O 1
ATOM 559 N N . GLU A 1 82 ? 3.708 -1.583 -18.283 1.00 91.19 82 GLU A N 1
ATOM 560 C CA . GLU A 1 82 ? 2.752 -2.653 -17.995 1.00 91.19 82 GLU A CA 1
ATOM 561 C C . GLU A 1 82 ? 3.485 -3.920 -17.548 1.00 91.19 82 GLU A C 1
ATOM 563 O O . GLU A 1 82 ? 4.338 -4.440 -18.264 1.00 91.19 82 GLU A O 1
ATOM 568 N N . LEU A 1 83 ? 3.130 -4.429 -16.374 1.00 92.25 83 LEU A N 1
ATOM 569 C CA . LEU A 1 83 ? 3.548 -5.717 -15.839 1.00 92.25 83 LEU A CA 1
ATOM 570 C C . LEU A 1 83 ? 2.359 -6.674 -15.885 1.00 92.25 83 LEU A C 1
ATOM 572 O O . LEU A 1 83 ? 1.359 -6.434 -15.219 1.00 92.25 83 LEU A O 1
ATOM 576 N N . VAL A 1 84 ? 2.466 -7.773 -16.622 1.00 93.81 84 VAL A N 1
ATOM 577 C CA . VAL A 1 84 ? 1.435 -8.819 -16.668 1.00 93.81 84 VAL A CA 1
ATOM 578 C C . VAL A 1 84 ? 1.920 -10.009 -15.857 1.00 93.81 84 VAL A C 1
ATOM 580 O O . VAL A 1 84 ? 2.956 -10.589 -16.176 1.00 93.81 84 VAL A O 1
ATOM 583 N N . LEU A 1 85 ? 1.173 -10.368 -14.813 1.00 94.19 85 LEU A N 1
ATOM 584 C CA . LEU A 1 85 ? 1.415 -11.542 -13.980 1.00 94.19 85 LEU A CA 1
ATOM 585 C C . LEU A 1 85 ? 0.376 -12.620 -14.308 1.00 94.19 85 LEU A C 1
ATOM 587 O O . LEU A 1 85 ? -0.814 -12.493 -13.998 1.00 94.19 85 LEU A O 1
ATOM 591 N N . THR A 1 86 ? 0.828 -13.687 -14.961 1.00 94.31 86 THR A N 1
ATOM 592 C CA . THR A 1 86 ? -0.055 -14.705 -15.541 1.00 94.31 86 THR A CA 1
ATOM 593 C C . THR A 1 86 ? -0.736 -15.548 -14.464 1.00 94.31 86 THR A C 1
ATOM 595 O O . THR A 1 86 ? -0.089 -16.049 -13.546 1.00 94.31 86 THR A O 1
ATOM 598 N N . GLY A 1 87 ? -2.054 -15.734 -14.562 1.00 93.25 87 GLY A N 1
ATOM 599 C CA . GLY A 1 87 ? -2.808 -16.556 -13.602 1.00 93.25 87 GLY A CA 1
ATOM 600 C C . GLY A 1 87 ? -2.985 -15.931 -12.210 1.00 93.25 87 GLY A C 1
ATOM 601 O O . GLY A 1 87 ? -3.422 -16.620 -11.290 1.00 93.25 87 GLY A O 1
ATOM 602 N N . GLN A 1 88 ? -2.631 -14.654 -12.034 1.00 93.94 88 GLN A N 1
ATOM 603 C CA . GLN A 1 88 ? -2.687 -13.952 -10.747 1.00 93.94 88 GLN A CA 1
ATOM 604 C C . GLN A 1 88 ? -3.951 -13.095 -10.565 1.00 93.94 88 GLN A C 1
ATOM 606 O O . GLN A 1 88 ? -4.012 -12.304 -9.623 1.00 93.94 88 GLN A O 1
ATOM 611 N N . ALA A 1 89 ? -4.963 -13.233 -11.429 1.00 92.19 89 ALA A N 1
ATOM 612 C CA . ALA A 1 89 ? -6.203 -12.466 -11.301 1.00 92.19 89 ALA A CA 1
ATOM 613 C C . ALA A 1 89 ? -6.865 -12.645 -9.918 1.00 92.19 89 ALA A C 1
ATOM 615 O O . ALA A 1 89 ? -6.912 -13.748 -9.362 1.00 92.19 89 ALA A O 1
ATOM 616 N N . GLY A 1 90 ? -7.372 -11.548 -9.352 1.00 88.38 90 GLY A N 1
ATOM 617 C CA . GLY A 1 90 ? -8.020 -11.508 -8.037 1.00 88.38 90 GLY A CA 1
ATOM 618 C C . GLY A 1 90 ? -7.064 -11.581 -6.840 1.00 88.38 90 GLY A C 1
ATOM 619 O O . GLY A 1 90 ? -7.510 -11.541 -5.690 1.00 88.38 90 GLY A O 1
ATOM 620 N N . LYS A 1 91 ? -5.750 -11.682 -7.074 1.00 90.81 91 LYS A N 1
ATOM 621 C CA . LYS A 1 91 ? -4.734 -11.644 -6.017 1.00 90.81 91 LYS A CA 1
ATOM 622 C C . LYS A 1 91 ? -4.461 -10.208 -5.571 1.00 90.81 91 LYS A C 1
ATOM 624 O O . LYS A 1 91 ? -4.734 -9.227 -6.268 1.00 90.81 91 LYS A O 1
ATOM 629 N N . ARG A 1 92 ? -3.897 -10.064 -4.372 1.00 90.12 92 ARG A N 1
ATOM 630 C CA . ARG A 1 92 ? -3.333 -8.781 -3.941 1.00 90.12 92 ARG A CA 1
ATOM 631 C C . ARG A 1 92 ? -1.974 -8.607 -4.575 1.00 90.12 92 ARG A C 1
ATOM 633 O O . ARG A 1 92 ? -1.290 -9.590 -4.833 1.00 90.12 92 ARG A O 1
ATOM 640 N N . VAL A 1 93 ? -1.589 -7.356 -4.786 1.00 91.38 93 VAL A N 1
ATOM 641 C CA . VAL A 1 93 ? -0.270 -7.015 -5.298 1.00 91.38 93 VAL A CA 1
ATOM 642 C C . VAL A 1 93 ? 0.250 -5.770 -4.609 1.00 91.38 93 VAL A C 1
ATOM 644 O O . VAL A 1 93 ? -0.512 -4.869 -4.260 1.00 91.38 93 VAL A O 1
ATOM 647 N N . GLY A 1 94 ? 1.548 -5.750 -4.367 1.00 89.31 94 GLY A N 1
ATOM 648 C CA . GLY A 1 94 ? 2.258 -4.606 -3.831 1.00 89.31 94 GLY A CA 1
ATOM 649 C C . GLY A 1 94 ? 3.702 -4.616 -4.285 1.00 89.31 94 GLY A C 1
ATOM 650 O O . GLY A 1 94 ? 4.136 -5.535 -4.982 1.00 89.31 94 GLY A O 1
ATOM 651 N N . PHE A 1 95 ? 4.436 -3.595 -3.881 1.00 86.69 95 PHE A N 1
ATOM 652 C CA . PHE A 1 95 ? 5.842 -3.445 -4.199 1.00 86.69 95 PHE A CA 1
ATOM 653 C C . PHE A 1 95 ? 6.642 -3.041 -2.965 1.00 86.69 95 PHE A C 1
ATOM 655 O O . PHE A 1 95 ? 6.109 -2.441 -2.030 1.00 86.69 95 PHE A O 1
ATOM 662 N N . TYR A 1 96 ? 7.928 -3.367 -2.974 1.00 79.69 96 TYR A N 1
ATOM 663 C CA . TYR A 1 96 ? 8.885 -2.884 -1.986 1.00 79.69 96 TYR A CA 1
ATOM 664 C C . TYR A 1 96 ? 9.647 -1.685 -2.546 1.00 79.69 96 TYR A C 1
ATOM 666 O O . TYR A 1 96 ? 10.047 -1.700 -3.708 1.00 79.69 96 TYR A O 1
ATOM 674 N N . ASN A 1 97 ? 9.862 -0.652 -1.734 1.00 72.56 97 ASN A N 1
ATOM 675 C CA . ASN A 1 97 ? 10.823 0.402 -2.072 1.00 72.56 97 ASN A CA 1
ATOM 676 C C . ASN A 1 97 ? 12.271 -0.076 -1.802 1.00 72.56 97 ASN A C 1
ATOM 678 O O . ASN A 1 97 ? 12.480 -1.135 -1.207 1.00 72.56 97 ASN A O 1
ATOM 682 N N . ALA A 1 98 ? 13.279 0.720 -2.174 1.00 65.12 98 ALA A N 1
ATOM 683 C CA . ALA A 1 98 ? 14.684 0.405 -1.881 1.00 65.12 98 ALA A CA 1
ATOM 684 C C . ALA A 1 98 ? 15.015 0.263 -0.383 1.00 65.12 98 ALA A C 1
ATOM 686 O O . ALA A 1 98 ? 15.998 -0.386 -0.031 1.00 65.12 98 ALA A O 1
ATOM 687 N N . ALA A 1 99 ? 14.211 0.850 0.509 1.00 65.06 99 ALA A N 1
ATOM 688 C CA . ALA A 1 99 ? 14.370 0.702 1.955 1.00 65.06 99 ALA A CA 1
ATOM 689 C C . ALA A 1 99 ? 13.779 -0.616 2.497 1.00 65.06 99 ALA A C 1
ATOM 691 O O . ALA A 1 99 ? 13.979 -0.935 3.668 1.00 65.06 99 ALA A O 1
ATOM 692 N N . GLY A 1 100 ? 13.084 -1.396 1.660 1.00 72.00 100 GLY A N 1
ATOM 693 C CA . GLY A 1 100 ? 12.395 -2.620 2.062 1.00 72.00 100 GLY A CA 1
ATOM 694 C C . GLY A 1 100 ? 11.012 -2.385 2.673 1.00 72.00 100 GLY A C 1
ATOM 695 O O . GLY A 1 100 ? 10.426 -3.321 3.217 1.00 72.00 100 GLY A O 1
ATOM 696 N N . ASP A 1 101 ? 10.458 -1.174 2.569 1.00 76.38 101 ASP A N 1
ATOM 697 C CA . ASP A 1 101 ? 9.086 -0.902 2.992 1.00 76.38 101 ASP A CA 1
ATOM 698 C C . ASP A 1 101 ? 8.101 -1.398 1.935 1.00 76.38 101 ASP A C 1
ATOM 700 O O . ASP A 1 101 ? 8.203 -1.063 0.751 1.00 76.38 101 ASP A O 1
ATOM 704 N N . PHE A 1 102 ? 7.108 -2.161 2.381 1.00 82.19 102 PHE A N 1
ATOM 705 C CA . PHE A 1 102 ? 6.048 -2.675 1.526 1.00 82.19 102 PHE A CA 1
ATOM 706 C C . PHE A 1 102 ? 4.928 -1.647 1.320 1.00 82.19 102 PHE A C 1
ATOM 708 O O . PHE A 1 102 ? 4.420 -1.061 2.277 1.00 82.19 102 PHE A O 1
ATOM 715 N N . SER A 1 103 ? 4.487 -1.489 0.073 1.00 81.56 103 SER A N 1
ATOM 716 C CA . SER A 1 103 ? 3.323 -0.690 -0.318 1.00 81.56 103 SER A CA 1
ATOM 717 C C . SER A 1 103 ? 2.346 -1.534 -1.135 1.00 81.56 103 SER A C 1
ATOM 719 O O . SER A 1 103 ? 2.703 -2.082 -2.175 1.00 81.56 103 SER A O 1
ATOM 721 N N . GLU A 1 104 ? 1.095 -1.641 -0.681 1.00 85.00 104 GLU A N 1
ATOM 722 C CA . GLU A 1 104 ? 0.044 -2.349 -1.423 1.00 85.00 104 GLU A CA 1
ATOM 723 C C . GLU A 1 104 ? -0.533 -1.474 -2.544 1.00 85.00 104 GLU A C 1
ATOM 725 O O . GLU A 1 104 ? -0.854 -0.302 -2.337 1.00 85.00 104 GLU A O 1
ATOM 730 N N . ILE A 1 105 ? -0.742 -2.074 -3.716 1.00 85.56 105 ILE A N 1
ATOM 731 C CA . ILE A 1 105 ? -1.444 -1.456 -4.839 1.00 85.56 105 ILE A CA 1
ATOM 732 C C . ILE A 1 105 ? -2.941 -1.738 -4.679 1.00 85.56 105 ILE A C 1
ATOM 734 O O . ILE A 1 105 ? -3.440 -2.844 -4.926 1.00 85.56 105 ILE A O 1
ATOM 738 N N . THR A 1 106 ? -3.659 -0.711 -4.236 1.00 81.75 106 THR A N 1
ATOM 739 C CA . THR A 1 106 ? -5.109 -0.761 -3.998 1.00 81.75 106 THR A CA 1
ATOM 740 C C . THR A 1 106 ? -5.915 -0.107 -5.119 1.00 81.75 106 THR A C 1
ATOM 742 O O . THR A 1 106 ? -7.059 -0.498 -5.347 1.00 81.75 106 THR A O 1
ATOM 745 N N . GLU A 1 107 ? -5.305 0.820 -5.859 1.00 82.06 107 GLU A N 1
ATOM 746 C CA . GLU A 1 107 ? -5.936 1.533 -6.969 1.00 82.06 107 GLU A CA 1
ATOM 747 C C . GLU A 1 107 ? -6.185 0.611 -8.166 1.00 82.06 107 GLU A C 1
ATOM 749 O O . GLU A 1 107 ? -5.329 -0.188 -8.556 1.00 82.06 107 GLU A O 1
ATOM 754 N N . THR A 1 108 ? -7.369 0.734 -8.766 1.00 84.62 108 THR A N 1
ATOM 755 C CA . THR A 1 108 ? -7.775 -0.037 -9.951 1.00 84.62 108 THR A CA 1
ATOM 756 C C . THR A 1 108 ? -7.668 0.835 -11.199 1.00 84.62 108 THR A C 1
ATOM 758 O O . THR A 1 108 ? -8.045 2.004 -11.158 1.00 84.62 108 THR A O 1
ATOM 761 N N . CYS A 1 109 ? -7.147 0.299 -12.304 1.00 84.19 109 CYS A N 1
ATOM 762 C CA . CYS A 1 109 ? -7.035 1.059 -13.551 1.00 84.19 109 CYS A CA 1
ATOM 763 C C . CYS A 1 109 ? -8.371 1.068 -14.322 1.00 84.19 109 CYS A C 1
ATOM 765 O O . CYS A 1 109 ? -9.003 0.024 -14.489 1.00 84.19 109 CYS A O 1
ATOM 767 N N . ASP A 1 110 ? -8.759 2.226 -14.865 1.00 72.31 110 ASP A N 1
ATOM 768 C CA . ASP A 1 110 ? -10.041 2.456 -15.558 1.00 72.31 110 ASP A CA 1
ATOM 769 C C . ASP A 1 110 ? -10.101 1.922 -17.017 1.00 72.31 110 ASP A C 1
ATOM 771 O O . ASP A 1 110 ? -11.014 2.271 -17.769 1.00 72.31 110 ASP A O 1
ATOM 775 N N . GLY A 1 111 ? -9.151 1.088 -17.463 1.00 59.66 111 GLY A N 1
ATOM 776 C CA . GLY A 1 111 ? -9.188 0.459 -18.794 1.00 59.66 111 GLY A CA 1
ATOM 777 C C . GLY A 1 111 ? -7.845 -0.074 -19.304 1.00 59.66 111 GLY A C 1
ATOM 778 O O . GLY A 1 111 ? -6.785 0.296 -18.804 1.00 59.66 111 GLY A O 1
ATOM 779 N N . ALA A 1 112 ? -7.900 -0.931 -20.330 1.00 54.50 112 ALA A N 1
ATOM 780 C CA . ALA A 1 112 ? -6.728 -1.520 -20.979 1.00 54.50 112 ALA A CA 1
ATOM 781 C C . ALA A 1 112 ? -6.043 -0.519 -21.938 1.00 54.50 112 ALA A C 1
ATOM 783 O O . ALA A 1 112 ? -6.702 0.105 -22.771 1.00 54.50 112 ALA A O 1
ATOM 784 N N . GLY A 1 113 ? -4.718 -0.370 -21.835 1.00 59.56 113 GLY A N 1
ATOM 785 C CA . GLY A 1 113 ? -3.871 0.335 -22.815 1.00 59.56 113 GLY A CA 1
ATOM 786 C C . GLY A 1 113 ? -3.458 1.775 -22.472 1.00 59.56 113 GLY A C 1
ATOM 787 O O . GLY A 1 113 ? -2.389 2.207 -22.890 1.00 59.56 113 GLY A O 1
ATOM 788 N N . THR A 1 114 ? -4.228 2.508 -21.662 1.00 65.31 114 THR A N 1
ATOM 789 C CA . THR A 1 114 ? -3.747 3.732 -20.988 1.00 65.31 114 THR A CA 1
ATOM 790 C C . THR A 1 114 ? -4.190 3.678 -19.534 1.00 65.31 114 THR A C 1
ATOM 792 O O . THR A 1 114 ? -5.378 3.905 -19.279 1.00 65.31 114 THR A O 1
ATOM 795 N N . PRO A 1 115 ? -3.298 3.370 -18.581 1.00 71.19 115 PRO A N 1
ATOM 796 C CA . PRO A 1 115 ? -3.698 3.281 -17.189 1.00 71.19 115 PRO A CA 1
ATOM 797 C C . PRO A 1 115 ? -4.174 4.653 -16.730 1.00 71.19 115 PRO A C 1
ATOM 799 O O . PRO A 1 115 ? -3.420 5.631 -16.718 1.00 71.19 115 PRO A O 1
ATOM 802 N N . LYS A 1 116 ? -5.458 4.724 -16.399 1.00 70.69 116 LYS A N 1
ATOM 803 C CA . LYS A 1 116 ? -6.087 5.896 -15.807 1.00 70.69 116 LYS A CA 1
ATOM 804 C C . LYS A 1 116 ? -6.573 5.532 -14.413 1.00 70.69 116 LYS A C 1
ATOM 806 O O . LYS A 1 116 ? -7.071 4.427 -14.222 1.00 70.69 116 LYS A O 1
ATOM 811 N N . VAL A 1 117 ? -6.450 6.462 -13.474 1.00 62.03 117 VAL A N 1
ATOM 812 C CA . VAL A 1 117 ? -7.020 6.354 -12.125 1.00 62.03 117 VAL A CA 1
ATOM 813 C C . VAL A 1 117 ? -7.970 7.530 -11.927 1.00 62.03 117 VAL A C 1
ATOM 815 O O . VAL A 1 117 ? -7.561 8.696 -11.965 1.00 62.03 117 VAL A O 1
ATOM 818 N N . GLY A 1 118 ? -9.267 7.248 -11.792 1.00 60.84 118 GLY A N 1
ATOM 819 C CA . GLY A 1 118 ? -10.304 8.279 -11.723 1.00 60.84 118 GLY A CA 1
ATOM 820 C C . GLY A 1 118 ? -10.332 9.170 -12.971 1.00 60.84 118 GLY A C 1
ATOM 821 O O . GLY A 1 118 ? -10.507 10.387 -12.864 1.00 60.84 118 GLY A O 1
ATOM 822 N N . GLY A 1 119 ? -10.080 8.584 -14.145 1.00 61.91 119 GLY A N 1
ATOM 823 C CA . GLY A 1 119 ? -10.019 9.278 -15.435 1.00 61.91 119 GLY A CA 1
ATOM 824 C C . GLY A 1 119 ? -8.757 10.117 -15.696 1.00 61.91 119 GLY A C 1
ATOM 825 O O . GLY A 1 119 ? -8.661 10.724 -16.765 1.00 61.91 119 GLY A O 1
ATOM 826 N N . LYS A 1 120 ? -7.787 10.156 -14.771 1.00 61.28 120 LYS A N 1
ATOM 827 C CA . LYS A 1 120 ? -6.487 10.829 -14.960 1.00 61.28 120 LYS A CA 1
ATOM 828 C C . LYS A 1 120 ? -5.426 9.836 -15.399 1.00 61.28 120 LYS A C 1
ATOM 830 O O . LYS A 1 120 ? -5.368 8.748 -14.845 1.00 61.28 120 LYS A O 1
ATOM 835 N N . ASP A 1 121 ? -4.571 10.228 -16.338 1.00 69.81 121 ASP A N 1
ATOM 836 C CA . ASP A 1 121 ? -3.473 9.376 -16.799 1.00 69.81 121 ASP A CA 1
ATOM 837 C C . ASP A 1 121 ? -2.480 9.119 -15.665 1.00 69.81 121 ASP A C 1
ATOM 839 O O . ASP A 1 121 ? -1.998 10.077 -15.056 1.00 69.81 121 ASP A O 1
ATOM 843 N N . LEU A 1 122 ? -2.120 7.851 -15.444 1.00 70.69 122 LEU A N 1
ATOM 844 C CA . LEU A 1 122 ? -1.143 7.439 -14.427 1.00 70.69 122 LEU A CA 1
ATOM 845 C C . LEU A 1 122 ? 0.227 8.117 -14.632 1.00 70.69 122 LEU A C 1
ATOM 847 O O . LEU A 1 122 ? 0.960 8.359 -13.686 1.00 70.69 122 LEU A O 1
ATOM 851 N N . ALA A 1 123 ? 0.549 8.496 -15.876 1.00 61.72 123 ALA A N 1
ATOM 852 C CA . ALA A 1 123 ? 1.750 9.263 -16.222 1.00 61.72 123 ALA A CA 1
ATOM 853 C C . ALA A 1 123 ? 1.747 10.705 -15.670 1.00 61.72 123 ALA A C 1
ATOM 855 O O . ALA A 1 123 ? 2.791 11.340 -15.549 1.00 61.72 123 ALA A O 1
ATOM 856 N N . THR A 1 124 ? 0.556 11.256 -15.422 1.00 54.53 124 THR A N 1
ATOM 857 C CA . THR A 1 124 ? 0.341 12.637 -14.957 1.00 54.53 124 THR A CA 1
ATOM 858 C C . THR A 1 124 ? -0.024 12.707 -13.481 1.00 54.53 124 THR A C 1
ATOM 860 O O . THR A 1 124 ? 0.010 13.786 -12.880 1.00 54.53 124 THR A O 1
ATOM 863 N N . THR A 1 125 ? -0.384 11.566 -12.897 1.00 51.88 125 THR A N 1
ATOM 864 C CA . THR A 1 125 ? -0.442 11.398 -11.455 1.00 51.88 125 THR A CA 1
ATOM 865 C C . THR A 1 125 ? 0.970 11.129 -10.910 1.00 51.88 125 THR A C 1
ATOM 867 O O . THR A 1 125 ? 1.930 11.024 -11.671 1.00 51.88 125 THR A O 1
ATOM 870 N N . SER A 1 126 ? 1.178 11.264 -9.601 1.00 48.53 126 SER A N 1
ATOM 871 C CA . SER A 1 126 ? 2.529 11.513 -9.064 1.00 48.53 126 SER A CA 1
ATOM 872 C C . SER A 1 126 ? 3.482 10.322 -9.304 1.00 48.53 126 SER A C 1
ATOM 874 O O . SER A 1 126 ? 3.021 9.182 -9.312 1.00 48.53 126 SER A O 1
ATOM 876 N N . PRO A 1 127 ? 4.810 10.537 -9.428 1.00 45.78 127 PRO A N 1
ATOM 877 C CA . PRO A 1 127 ? 5.775 9.439 -9.521 1.00 45.78 127 PRO A CA 1
ATOM 878 C C . PRO A 1 127 ? 5.619 8.466 -8.344 1.00 45.78 127 PRO A C 1
ATOM 880 O O . PRO A 1 127 ? 5.615 8.905 -7.192 1.00 45.78 127 PRO A O 1
ATOM 883 N N . GLY A 1 128 ? 5.489 7.167 -8.632 1.00 54.28 128 GLY A N 1
ATOM 884 C CA . GLY A 1 128 ? 5.304 6.118 -7.619 1.00 54.28 128 GLY A CA 1
ATOM 885 C C . GLY A 1 128 ? 3.864 5.622 -7.459 1.00 54.28 128 GLY A C 1
ATOM 886 O O . GLY A 1 128 ? 3.632 4.687 -6.697 1.00 54.28 128 GLY A O 1
ATOM 887 N N . GLU A 1 129 ? 2.903 6.197 -8.183 1.00 68.31 129 GLU A N 1
ATOM 888 C CA . GLU A 1 129 ? 1.566 5.619 -8.283 1.00 68.31 129 GLU A CA 1
ATOM 889 C C . GLU A 1 129 ? 1.579 4.397 -9.210 1.00 68.31 129 GLU A C 1
ATOM 891 O O . GLU A 1 129 ? 2.110 4.425 -10.322 1.00 68.31 129 GLU A O 1
ATOM 896 N N . ALA A 1 130 ? 0.986 3.311 -8.726 1.00 81.12 130 ALA A N 1
ATOM 897 C CA . ALA A 1 130 ? 0.730 2.109 -9.495 1.00 81.12 130 ALA A CA 1
ATOM 898 C C . ALA A 1 130 ? -0.752 1.755 -9.366 1.00 81.12 130 ALA A C 1
ATOM 900 O O . ALA A 1 130 ? -1.370 2.014 -8.332 1.00 81.12 130 ALA A O 1
ATOM 901 N N . CYS A 1 131 ? -1.321 1.167 -10.411 1.00 86.69 131 CYS A N 1
ATOM 902 C CA . CYS A 1 131 ? -2.685 0.651 -10.390 1.00 86.69 131 CYS A CA 1
ATOM 903 C C . CYS A 1 131 ? -2.715 -0.766 -10.956 1.00 86.69 131 CYS A C 1
ATOM 905 O O . CYS A 1 131 ? -1.797 -1.182 -11.668 1.00 86.69 131 CYS A O 1
ATOM 907 N N . LYS A 1 132 ? -3.771 -1.510 -10.625 1.00 89.81 132 LYS A N 1
ATOM 908 C CA . LYS A 1 132 ? -3.963 -2.890 -11.076 1.00 89.81 132 LYS A CA 1
ATOM 909 C C . LYS A 1 132 ? -5.266 -3.092 -11.845 1.00 89.81 132 LYS A C 1
ATOM 911 O O . LYS A 1 132 ? -6.236 -2.367 -11.636 1.00 89.81 132 LYS A O 1
ATOM 916 N N . HIS A 1 133 ? -5.304 -4.102 -12.699 1.00 89.81 133 HIS A N 1
ATOM 917 C CA . HIS A 1 133 ? -6.497 -4.552 -13.409 1.00 89.81 133 HIS A CA 1
ATOM 918 C C . HIS A 1 133 ? -6.423 -6.063 -13.613 1.00 89.81 133 HIS A C 1
ATOM 920 O O . HIS A 1 133 ? -5.381 -6.570 -14.018 1.00 89.81 133 HIS A O 1
ATOM 926 N N . ASP A 1 134 ? -7.520 -6.768 -13.363 1.00 91.19 134 ASP A N 1
ATOM 927 C CA . ASP A 1 134 ? -7.628 -8.174 -13.744 1.00 91.19 134 ASP A CA 1
ATOM 928 C C . ASP A 1 134 ? -8.098 -8.257 -15.205 1.00 91.19 134 ASP A C 1
ATOM 930 O O . ASP A 1 134 ? -9.208 -7.822 -15.515 1.00 91.19 134 ASP A O 1
ATOM 934 N N . ASP A 1 135 ? -7.274 -8.826 -16.089 1.00 89.69 135 ASP A N 1
ATOM 935 C CA . ASP A 1 135 ? -7.626 -9.117 -17.484 1.00 89.69 135 ASP A CA 1
ATOM 936 C C . ASP A 1 135 ? -7.697 -10.634 -17.706 1.00 89.69 135 ASP A C 1
ATOM 938 O O . ASP A 1 135 ? -6.691 -11.345 -17.822 1.00 89.69 135 ASP A O 1
ATOM 942 N N . GLY A 1 136 ? -8.921 -11.163 -17.709 1.00 91.25 136 GLY A N 1
ATOM 943 C CA . GLY A 1 136 ? -9.161 -12.600 -17.777 1.00 91.25 136 GLY A CA 1
ATOM 944 C C . GLY A 1 136 ? -8.556 -13.334 -16.577 1.00 91.25 136 GLY A C 1
ATOM 945 O O . GLY A 1 136 ? -9.044 -13.206 -15.458 1.00 91.25 136 GLY A O 1
ATOM 946 N N . ALA A 1 137 ? -7.526 -14.150 -16.820 1.00 93.44 137 ALA A N 1
ATOM 947 C CA . ALA A 1 137 ? -6.812 -14.884 -15.770 1.00 93.44 137 ALA A CA 1
ATOM 948 C C . ALA A 1 137 ? -5.588 -14.126 -15.228 1.00 93.44 137 ALA A C 1
ATOM 950 O O . ALA A 1 137 ? -4.969 -14.572 -14.261 1.00 93.44 137 ALA A O 1
ATOM 951 N N . ASN A 1 138 ? -5.217 -13.010 -15.851 1.00 93.81 138 ASN A N 1
ATOM 952 C CA . ASN A 1 138 ? -3.982 -12.298 -15.566 1.00 93.81 138 ASN A CA 1
ATOM 953 C C . ASN A 1 138 ? -4.241 -11.092 -14.671 1.00 93.81 138 ASN A C 1
ATOM 955 O O . ASN A 1 138 ? -5.305 -10.478 -14.729 1.00 93.81 138 ASN A O 1
ATOM 959 N N . LEU A 1 139 ? -3.235 -10.747 -13.874 1.00 93.19 139 LEU A N 1
ATOM 960 C CA . LEU A 1 139 ? -3.195 -9.492 -13.142 1.00 93.19 139 LEU A CA 1
ATOM 961 C C . LEU A 1 139 ? -2.228 -8.552 -13.853 1.00 93.19 139 LEU A C 1
ATOM 963 O O . LEU A 1 139 ? -1.030 -8.829 -13.913 1.00 93.19 139 LEU A O 1
ATOM 967 N N . ASN A 1 140 ? -2.739 -7.438 -14.358 1.00 92.50 140 ASN A N 1
ATOM 968 C CA . ASN A 1 140 ? -1.942 -6.404 -14.997 1.00 92.50 140 ASN A CA 1
ATOM 969 C C . ASN A 1 140 ? -1.696 -5.282 -13.986 1.00 92.50 140 ASN A C 1
ATOM 971 O O . ASN A 1 140 ? -2.620 -4.811 -13.319 1.00 92.50 140 ASN A O 1
ATOM 975 N N . VAL A 1 141 ? -0.448 -4.848 -13.867 1.00 91.75 141 VAL A N 1
ATOM 976 C CA . VAL A 1 141 ? -0.011 -3.755 -13.003 1.00 91.75 141 VAL A CA 1
ATOM 977 C C . VAL A 1 141 ? 0.660 -2.708 -13.868 1.00 91.75 141 VAL A C 1
ATOM 979 O O . VAL A 1 141 ? 1.643 -2.996 -14.541 1.00 91.75 141 VAL A O 1
ATOM 982 N N . TRP A 1 142 ? 0.168 -1.476 -13.816 1.00 90.31 142 TRP A N 1
ATOM 983 C CA . TRP A 1 142 ? 0.863 -0.349 -14.423 1.00 90.31 142 TRP A CA 1
ATOM 984 C C . TRP A 1 142 ? 1.620 0.409 -13.352 1.00 90.31 142 TRP A C 1
ATOM 986 O O . TRP A 1 142 ? 1.056 0.753 -12.314 1.00 90.31 142 TRP A O 1
ATOM 996 N N . THR A 1 143 ? 2.895 0.670 -13.615 1.00 85.94 143 THR A N 1
ATOM 997 C CA . THR A 1 143 ? 3.810 1.322 -12.676 1.00 85.94 143 THR A CA 1
ATOM 998 C C . THR A 1 143 ? 4.749 2.276 -13.405 1.00 85.94 143 THR A C 1
ATOM 1000 O O . THR A 1 143 ? 5.093 2.062 -14.564 1.00 85.94 143 THR A O 1
ATOM 1003 N N . THR A 1 144 ? 5.193 3.332 -12.729 1.00 82.88 144 THR A N 1
ATOM 1004 C CA . THR A 1 144 ? 6.243 4.243 -13.221 1.00 82.88 144 THR A CA 1
ATOM 1005 C C . THR A 1 144 ? 7.600 3.983 -12.568 1.00 82.88 144 THR A C 1
ATOM 1007 O O . THR A 1 144 ? 8.506 4.807 -12.675 1.00 82.88 144 THR A O 1
ATOM 1010 N N . HIS A 1 145 ? 7.736 2.888 -11.824 1.00 79.25 145 HIS A N 1
ATOM 1011 C CA . HIS A 1 145 ? 8.978 2.495 -11.177 1.00 79.25 145 HIS A CA 1
ATOM 1012 C C . HIS A 1 145 ? 9.135 0.979 -11.206 1.00 79.25 145 HIS A C 1
ATOM 1014 O O . HIS A 1 145 ? 8.152 0.231 -11.205 1.00 79.25 145 HIS A O 1
ATOM 1020 N N . PHE A 1 146 ? 10.384 0.540 -11.220 1.00 81.06 146 PHE A N 1
ATOM 1021 C CA . PHE A 1 146 ? 10.740 -0.864 -11.122 1.00 81.06 146 PHE A CA 1
ATOM 1022 C C . PHE A 1 146 ? 11.339 -1.161 -9.757 1.00 81.06 146 PHE A C 1
ATOM 1024 O O . PHE A 1 146 ? 12.121 -0.382 -9.223 1.00 81.06 146 PHE A O 1
ATOM 1031 N N . SER A 1 147 ? 10.901 -2.277 -9.189 1.00 84.06 147 SER A N 1
ATOM 1032 C CA . SER A 1 147 ? 11.281 -2.751 -7.868 1.00 84.06 147 SER A CA 1
ATOM 1033 C C . SER A 1 147 ? 10.881 -4.225 -7.734 1.00 84.06 147 SER A C 1
ATOM 1035 O O . SER A 1 147 ? 10.674 -4.926 -8.733 1.00 84.06 147 SER A O 1
ATOM 1037 N N . THR A 1 148 ? 10.780 -4.717 -6.498 1.00 87.31 148 THR A N 1
ATOM 1038 C CA . THR A 1 148 ? 10.246 -6.054 -6.229 1.00 87.31 148 THR A CA 1
ATOM 1039 C C . THR A 1 148 ? 8.737 -5.986 -6.052 1.00 87.31 148 THR A C 1
ATOM 1041 O O . THR A 1 148 ? 8.258 -5.405 -5.079 1.00 87.31 148 THR A O 1
ATOM 1044 N N . PHE A 1 149 ? 8.007 -6.622 -6.964 1.00 90.12 149 PHE A N 1
ATOM 1045 C CA . PHE A 1 149 ? 6.560 -6.793 -6.910 1.00 90.12 149 PHE A CA 1
ATOM 1046 C C . PHE A 1 149 ? 6.214 -8.144 -6.304 1.00 90.12 149 PHE A C 1
ATOM 1048 O O . PHE A 1 149 ? 6.864 -9.150 -6.589 1.00 90.12 149 PHE A O 1
ATOM 1055 N N . VAL A 1 150 ? 5.170 -8.175 -5.486 1.00 91.75 150 VAL A N 1
ATOM 1056 C CA . VAL A 1 150 ? 4.706 -9.397 -4.830 1.00 91.75 150 VAL A CA 1
ATOM 1057 C C . VAL A 1 150 ? 3.217 -9.551 -5.014 1.00 91.75 150 VAL A C 1
ATOM 1059 O O . VAL A 1 150 ? 2.466 -8.646 -4.649 1.00 91.75 150 VAL A O 1
ATOM 1062 N N . THR A 1 151 ? 2.799 -10.707 -5.524 1.00 93.06 151 THR A N 1
ATOM 1063 C CA . THR A 1 151 ? 1.411 -11.156 -5.480 1.00 93.06 151 THR A CA 1
ATOM 1064 C C . THR A 1 151 ? 1.198 -12.100 -4.313 1.00 93.06 151 THR A C 1
ATOM 1066 O O . THR A 1 151 ? 2.042 -12.940 -3.996 1.00 93.06 151 THR A O 1
ATOM 1069 N N . TYR A 1 152 ? 0.077 -11.932 -3.622 1.00 91.31 152 TYR A N 1
ATOM 1070 C CA . TYR A 1 152 ? -0.199 -12.681 -2.405 1.00 91.31 152 TYR A CA 1
ATOM 1071 C C . TYR A 1 152 ? -1.695 -12.794 -2.122 1.00 91.31 152 TYR A C 1
ATOM 1073 O O . TYR A 1 152 ? -2.533 -12.039 -2.628 1.00 91.31 152 TYR A O 1
ATOM 1081 N N . THR A 1 153 ? -2.018 -13.723 -1.230 1.00 89.50 153 THR A N 1
ATOM 1082 C CA . THR A 1 153 ? -3.323 -13.846 -0.585 1.00 89.50 153 THR A CA 1
ATOM 1083 C C . THR A 1 153 ? -3.194 -13.604 0.910 1.00 89.50 153 THR A C 1
ATOM 1085 O O . THR A 1 153 ? -2.309 -14.134 1.577 1.00 89.50 153 THR A O 1
ATOM 1088 N N . ALA A 1 154 ? -4.089 -12.781 1.449 1.00 86.62 154 ALA A N 1
ATOM 1089 C CA . ALA A 1 154 ? -4.158 -12.488 2.872 1.00 86.62 154 ALA A CA 1
ATOM 1090 C C . ALA A 1 154 ? -5.625 -12.373 3.288 1.00 86.62 154 ALA A C 1
ATOM 1092 O O . ALA A 1 154 ? -6.410 -11.692 2.624 1.00 86.62 154 ALA A O 1
ATOM 1093 N N . ALA A 1 155 ? -5.986 -13.052 4.376 1.00 84.69 155 ALA A N 1
ATOM 1094 C CA . ALA A 1 155 ? -7.317 -12.982 4.966 1.00 84.69 155 ALA A CA 1
ATOM 1095 C C . ALA A 1 155 ? -7.335 -11.955 6.101 1.00 84.69 155 ALA A C 1
ATOM 1097 O O . ALA A 1 155 ? -6.395 -11.893 6.895 1.00 84.69 155 ALA A O 1
ATOM 1098 N N . LEU A 1 156 ? -8.406 -11.169 6.194 1.00 86.31 156 LEU A N 1
ATOM 1099 C CA . LEU A 1 156 ? -8.583 -10.198 7.272 1.00 86.31 156 LEU A CA 1
ATOM 1100 C C . LEU A 1 156 ? -8.768 -10.892 8.625 1.00 86.31 156 LEU A C 1
ATOM 1102 O O . LEU A 1 156 ? -9.551 -11.835 8.753 1.00 86.31 156 LEU A O 1
ATOM 1106 N N . VAL A 1 157 ? -8.102 -10.366 9.652 1.00 87.31 157 VAL A N 1
ATOM 1107 C CA . VAL A 1 157 ? -8.268 -10.794 11.048 1.00 87.31 157 VAL A CA 1
ATOM 1108 C C . VAL A 1 157 ? -9.105 -9.762 11.800 1.00 87.31 157 VAL A C 1
ATOM 1110 O O . VAL A 1 157 ? -9.056 -8.562 11.514 1.00 87.31 157 VAL A O 1
ATOM 1113 N N . ALA A 1 158 ? -9.921 -10.247 12.737 1.00 86.31 158 ALA A N 1
ATOM 1114 C CA . ALA A 1 158 ? -10.786 -9.401 13.549 1.00 86.31 158 ALA A CA 1
ATOM 1115 C C . ALA A 1 158 ? -9.956 -8.390 14.370 1.00 86.31 158 ALA A C 1
ATOM 1117 O O . ALA A 1 158 ? -8.879 -8.756 14.846 1.00 86.31 158 ALA A O 1
ATOM 1118 N N . PRO A 1 159 ? -10.422 -7.137 14.542 1.00 87.75 159 PRO A N 1
ATOM 1119 C CA . PRO A 1 159 ? -9.696 -6.140 15.323 1.00 87.75 159 PRO A CA 1
ATOM 1120 C C . PRO A 1 159 ? -9.473 -6.592 16.769 1.00 87.75 159 PRO A C 1
ATOM 1122 O O . PRO A 1 159 ? -10.368 -7.159 17.391 1.00 87.75 159 PRO A O 1
ATOM 1125 N N . VAL A 1 160 ? -8.312 -6.287 17.327 1.00 84.81 160 VAL A N 1
ATOM 1126 C CA . VAL A 1 160 ? -7.979 -6.496 18.735 1.00 84.81 160 VAL A CA 1
ATOM 1127 C C . VAL A 1 160 ? -8.193 -5.184 19.479 1.00 84.81 160 VAL A C 1
ATOM 1129 O O . VAL A 1 160 ? -7.603 -4.166 19.124 1.00 84.81 160 VAL A O 1
ATOM 1132 N N . MET A 1 161 ? -9.029 -5.202 20.519 1.00 84.69 161 MET A N 1
ATOM 1133 C CA . MET A 1 161 ? -9.311 -4.041 21.369 1.00 84.69 161 MET A CA 1
ATOM 1134 C C . MET A 1 161 ? -8.450 -4.088 22.635 1.00 84.69 161 MET A C 1
ATOM 1136 O O . MET A 1 161 ? -8.312 -5.136 23.261 1.00 84.69 161 MET A O 1
ATOM 1140 N N . THR A 1 162 ? -7.856 -2.957 23.013 1.00 79.81 162 THR A N 1
ATOM 1141 C CA . THR A 1 162 ? -6.986 -2.828 24.191 1.00 79.81 162 THR A CA 1
ATOM 1142 C C . THR A 1 162 ? -7.373 -1.580 24.995 1.00 79.81 162 THR A C 1
ATOM 1144 O O . THR A 1 162 ? -7.475 -0.509 24.402 1.00 79.81 162 THR A O 1
ATOM 1147 N N . PRO A 1 163 ? -7.556 -1.651 26.327 1.00 72.75 163 PRO A N 1
ATOM 1148 C CA . PRO A 1 163 ? -7.502 -2.851 27.162 1.00 72.75 163 PRO A CA 1
ATOM 1149 C C . PRO A 1 163 ? -8.691 -3.789 26.893 1.00 72.75 163 PRO A C 1
ATOM 1151 O O . PRO A 1 163 ? -9.697 -3.380 26.310 1.00 72.75 163 PRO A O 1
ATOM 1154 N N . GLY A 1 164 ? -8.555 -5.049 27.314 1.00 72.81 164 GLY A N 1
ATOM 1155 C CA . GLY A 1 164 ? -9.648 -6.025 27.287 1.00 72.81 164 GLY A CA 1
ATOM 1156 C C . GLY A 1 164 ? -10.737 -5.717 28.325 1.00 72.81 164 GLY A C 1
ATOM 1157 O O . GLY A 1 164 ? -10.890 -4.583 28.785 1.00 72.81 164 GLY A O 1
ATOM 1158 N N . THR A 1 165 ? -11.498 -6.736 28.727 1.00 69.62 165 THR A N 1
ATOM 1159 C CA . THR A 1 165 ? -12.625 -6.563 29.656 1.00 69.62 165 THR A CA 1
ATOM 1160 C C . THR A 1 165 ? -12.191 -6.625 31.112 1.00 69.62 165 THR A C 1
ATOM 1162 O O . THR A 1 165 ? -11.989 -7.704 31.668 1.00 69.62 165 THR A O 1
ATOM 1165 N N . GLU A 1 166 ? -12.143 -5.466 31.756 1.00 64.69 166 GLU A N 1
ATOM 1166 C CA . GLU A 1 166 ? -12.081 -5.340 33.211 1.00 64.69 166 GLU A CA 1
ATOM 1167 C C . GLU A 1 166 ? -13.140 -4.333 33.689 1.00 64.69 166 GLU A C 1
ATOM 1169 O O . GLU A 1 166 ? -13.820 -3.689 32.886 1.00 64.69 166 GLU A O 1
ATOM 1174 N N . THR A 1 167 ? -13.346 -4.218 35.004 1.00 70.75 167 THR A N 1
ATOM 1175 C CA . THR A 1 167 ? -14.219 -3.163 35.544 1.00 70.75 167 THR A CA 1
ATOM 1176 C C . THR A 1 167 ? -13.420 -1.876 35.672 1.00 70.75 167 THR A C 1
ATOM 1178 O O . THR A 1 167 ? -12.439 -1.829 36.412 1.00 70.75 167 THR A O 1
ATOM 1181 N N . PHE A 1 168 ? -13.862 -0.823 34.989 1.00 72.69 168 PHE A N 1
ATOM 1182 C CA . PHE A 1 168 ? -13.199 0.477 35.002 1.00 72.69 168 PHE A CA 1
ATOM 1183 C C . PHE A 1 168 ? -13.950 1.464 35.903 1.00 72.69 168 PHE A C 1
ATOM 1185 O O . PHE A 1 168 ? -15.173 1.399 36.054 1.00 72.69 168 PHE A O 1
ATOM 1192 N N . PHE A 1 169 ? -13.221 2.407 36.500 1.00 71.06 169 PHE A N 1
ATOM 1193 C CA . PHE A 1 169 ? -13.785 3.462 37.343 1.00 71.06 169 PHE A CA 1
ATOM 1194 C C . PHE A 1 169 ? -13.544 4.826 36.697 1.00 71.06 169 PHE A C 1
ATOM 1196 O O . PHE A 1 169 ? -12.427 5.141 36.290 1.00 71.06 169 PHE A O 1
ATOM 1203 N N . GLY A 1 170 ? -14.591 5.647 36.610 1.00 74.81 170 GLY A N 1
ATOM 1204 C CA . GLY A 1 170 ? -14.523 6.982 36.008 1.00 74.81 170 GLY A CA 1
ATOM 1205 C C . GLY A 1 170 ? -14.535 6.970 34.476 1.00 74.81 170 GLY A C 1
ATOM 1206 O O . GLY A 1 170 ? -15.494 7.449 33.877 1.00 74.81 170 GLY A O 1
ATOM 1207 N N . SER A 1 171 ? -13.497 6.426 33.838 1.00 75.25 171 SER A N 1
ATOM 1208 C CA . SER A 1 171 ? -13.406 6.328 32.375 1.00 75.25 171 SER A CA 1
ATOM 1209 C C . SER A 1 171 ? -12.450 5.229 31.914 1.00 75.25 171 SER A C 1
ATOM 1211 O O . SER A 1 171 ? -11.521 4.881 32.638 1.00 75.25 171 SER A O 1
ATOM 1213 N N . VAL A 1 172 ? -12.622 4.751 30.682 1.00 79.25 172 VAL A N 1
ATOM 1214 C CA . VAL A 1 172 ? -11.672 3.864 29.991 1.00 79.25 172 VAL A CA 1
ATOM 1215 C C . VAL A 1 172 ? -11.274 4.463 28.646 1.00 79.25 172 VAL A C 1
ATOM 1217 O O . VAL A 1 172 ? -12.105 5.065 27.966 1.00 79.25 172 VAL A O 1
ATOM 1220 N N . SER A 1 173 ? -10.008 4.289 28.272 1.00 78.38 173 SER A N 1
ATOM 1221 C CA . SER A 1 173 ? -9.467 4.655 26.963 1.00 78.38 173 SER A CA 1
ATOM 1222 C C . SER A 1 173 ? -9.123 3.384 26.199 1.00 78.38 173 SER A C 1
ATOM 1224 O O . SER A 1 173 ? -8.243 2.639 26.619 1.00 78.38 173 SER A O 1
ATOM 1226 N N . VAL A 1 174 ? -9.833 3.145 25.103 1.00 82.06 174 VAL A N 1
ATOM 1227 C CA . VAL A 1 174 ? -9.728 1.949 24.269 1.00 82.06 174 VAL A CA 1
ATOM 1228 C C . VAL A 1 174 ? -9.064 2.302 22.948 1.00 82.06 174 VAL A C 1
ATOM 1230 O O . VAL A 1 174 ? -9.429 3.277 22.288 1.00 82.06 174 VAL A O 1
ATOM 1233 N N . THR A 1 175 ? -8.106 1.483 22.545 1.00 81.88 175 THR A N 1
ATOM 1234 C CA . THR A 1 175 ? -7.473 1.504 21.231 1.00 81.88 175 THR A CA 1
ATOM 1235 C C . THR A 1 175 ? -7.703 0.172 20.526 1.00 81.88 175 THR A C 1
ATOM 1237 O O . THR A 1 175 ? -7.964 -0.855 21.151 1.00 81.88 175 THR A O 1
ATOM 1240 N N . MET A 1 176 ? -7.636 0.196 19.202 1.00 82.12 176 MET A N 1
ATOM 1241 C CA . MET A 1 176 ? -7.640 -0.987 18.346 1.00 82.12 176 MET A CA 1
ATOM 1242 C C . MET A 1 176 ? -6.330 -1.093 17.568 1.00 82.12 176 MET A C 1
ATOM 1244 O O . MET A 1 176 ? -5.691 -0.074 17.279 1.00 82.12 176 MET A O 1
ATOM 1248 N N . ASP A 1 177 ? -5.942 -2.323 17.237 1.00 72.94 177 ASP A N 1
ATOM 1249 C CA . ASP A 1 177 ? -4.736 -2.631 16.474 1.00 72.94 177 ASP A CA 1
ATOM 1250 C C . ASP A 1 177 ? -4.749 -1.980 15.078 1.00 72.94 177 ASP A C 1
ATOM 1252 O O . ASP A 1 177 ? -5.717 -2.050 14.311 1.00 72.94 177 ASP A O 1
ATOM 1256 N N . ASN A 1 178 ? -3.642 -1.312 14.754 1.00 61.72 178 ASN A N 1
ATOM 1257 C CA . ASN A 1 178 ? -3.488 -0.532 13.532 1.00 61.72 178 ASN A CA 1
ATOM 1258 C C . ASN A 1 178 ? -3.411 -1.438 12.289 1.00 61.72 178 ASN A C 1
ATOM 1260 O O . ASN A 1 178 ? -2.584 -2.341 12.246 1.00 61.72 178 ASN A O 1
ATOM 1264 N N . SER A 1 179 ? -4.218 -1.182 11.258 1.00 61.53 179 SER A N 1
ATOM 1265 C CA . SER A 1 179 ? -4.092 -1.855 9.955 1.00 61.53 179 SER A CA 1
ATOM 1266 C C . SER A 1 179 ? -2.932 -1.291 9.144 1.00 61.53 179 SER A C 1
ATOM 1268 O O . SER A 1 179 ? -2.918 -0.102 8.828 1.00 61.53 179 SER A O 1
ATOM 1270 N N . SER A 1 180 ? -2.029 -2.159 8.694 1.00 54.84 180 SER A N 1
ATOM 1271 C CA . SER A 1 180 ? -1.164 -1.887 7.543 1.00 54.84 180 SER A CA 1
ATOM 1272 C C . SER A 1 180 ? -1.663 -2.718 6.355 1.00 54.84 180 SER A C 1
ATOM 1274 O O . SER A 1 180 ? -2.072 -3.862 6.526 1.00 54.84 180 SER A O 1
ATOM 1276 N N . GLY A 1 181 ? -1.705 -2.132 5.154 1.00 58.09 181 GLY A N 1
ATOM 1277 C CA . GLY A 1 181 ? -2.198 -2.811 3.941 1.00 58.09 181 GLY A CA 1
ATOM 1278 C C . GLY A 1 181 ? -3.674 -2.553 3.624 1.00 58.09 181 GLY A C 1
ATOM 1279 O O . GLY A 1 181 ? -4.469 -3.482 3.576 1.00 58.09 181 GLY A O 1
ATOM 1280 N N . GLY A 1 182 ? -4.081 -1.284 3.502 1.00 65.50 182 GLY A N 1
ATOM 1281 C CA . GLY A 1 182 ? -5.368 -0.897 2.892 1.00 65.50 182 GLY A CA 1
ATOM 1282 C C . GLY A 1 182 ? -6.652 -1.221 3.672 1.00 65.50 182 GLY A C 1
ATOM 1283 O O . GLY A 1 182 ? -7.713 -0.694 3.338 1.00 65.50 182 GLY A O 1
ATOM 1284 N N . ALA A 1 183 ? -6.580 -2.034 4.726 1.00 77.56 183 ALA A N 1
ATOM 1285 C CA . ALA A 1 183 ? -7.718 -2.338 5.578 1.00 77.56 183 ALA A CA 1
ATOM 1286 C C . ALA A 1 183 ? -8.106 -1.132 6.447 1.00 77.56 183 ALA A C 1
ATOM 1288 O O . ALA A 1 183 ? -7.265 -0.372 6.927 1.00 77.56 183 ALA A O 1
ATOM 1289 N N . THR A 1 184 ? -9.401 -0.985 6.690 1.00 83.88 184 THR A N 1
ATOM 1290 C CA . THR A 1 184 ? -9.996 0.035 7.556 1.00 83.88 184 THR A CA 1
ATOM 1291 C C . THR A 1 184 ? -10.825 -0.634 8.643 1.00 83.88 184 THR A C 1
ATOM 1293 O O . THR A 1 184 ? -11.326 -1.742 8.458 1.00 83.88 184 THR A O 1
ATOM 1296 N N . ILE A 1 185 ? -10.976 0.025 9.790 1.00 88.50 185 ILE A N 1
ATOM 1297 C CA . ILE A 1 185 ? -11.820 -0.468 10.882 1.00 88.50 185 ILE A CA 1
ATOM 1298 C C . ILE A 1 185 ? -13.099 0.366 10.947 1.00 88.50 185 ILE A C 1
ATOM 1300 O O . ILE A 1 185 ? -13.063 1.601 10.919 1.00 88.50 185 ILE A O 1
ATOM 1304 N N . ARG A 1 186 ? -14.235 -0.324 11.061 1.00 89.81 186 ARG A N 1
ATOM 1305 C CA . ARG A 1 186 ? -15.551 0.251 11.350 1.00 89.81 186 ARG A CA 1
ATOM 1306 C C . ARG A 1 186 ? -16.008 -0.211 12.721 1.00 89.81 186 ARG A C 1
ATOM 1308 O O . ARG A 1 186 ? -15.813 -1.373 13.062 1.00 89.81 186 ARG A O 1
ATOM 1315 N N . TYR A 1 187 ? -16.626 0.678 13.490 1.00 92.44 187 TYR A N 1
ATOM 1316 C CA . TYR A 1 187 ? -17.110 0.346 14.826 1.00 92.44 187 TYR A CA 1
ATOM 1317 C C . TYR A 1 187 ? -18.445 1.011 15.169 1.00 92.44 187 TYR A C 1
ATOM 1319 O O . TYR A 1 187 ? -18.855 2.003 14.558 1.00 92.44 187 TYR A O 1
ATOM 1327 N N . THR A 1 188 ? -19.111 0.453 16.172 1.00 92.44 188 THR A N 1
ATOM 1328 C CA . THR A 1 188 ? -20.375 0.923 16.748 1.00 92.44 188 THR A CA 1
ATOM 1329 C C . THR A 1 188 ? -20.307 0.835 18.274 1.00 92.44 188 THR A C 1
ATOM 1331 O O . THR A 1 188 ? -19.615 -0.013 18.840 1.00 92.44 188 THR A O 1
ATOM 1334 N N . THR A 1 189 ? -21.016 1.741 18.948 1.00 90.88 189 THR A N 1
ATOM 1335 C CA . THR A 1 189 ? -21.085 1.831 20.421 1.00 90.88 189 THR A CA 1
ATOM 1336 C C . THR A 1 189 ? -22.511 1.675 20.958 1.00 90.88 189 THR A C 1
ATOM 1338 O O . THR A 1 189 ? -22.742 1.723 22.164 1.00 90.88 189 THR A O 1
ATOM 1341 N N . ASP A 1 190 ? -23.480 1.474 20.064 1.00 84.31 190 ASP A N 1
ATOM 1342 C CA . ASP A 1 190 ? -24.915 1.340 20.332 1.00 84.31 190 ASP A CA 1
ATOM 1343 C C . ASP A 1 190 ? -25.387 -0.126 20.305 1.00 84.31 190 ASP A C 1
ATOM 1345 O O . ASP A 1 190 ? -26.581 -0.404 20.228 1.00 84.31 190 ASP A O 1
ATOM 1349 N N . SER A 1 191 ? -24.449 -1.076 20.383 1.00 85.12 191 SER A N 1
ATOM 1350 C CA . SER A 1 191 ? -24.668 -2.528 20.267 1.00 85.12 191 SER A CA 1
ATOM 1351 C C . SER A 1 191 ? -25.108 -3.038 18.886 1.00 85.12 191 SER A C 1
ATOM 1353 O O . SER A 1 191 ? -25.244 -4.257 18.727 1.00 85.12 191 SER A O 1
ATOM 1355 N N . SER A 1 192 ? -25.293 -2.169 17.886 1.00 90.06 192 SER A N 1
ATOM 1356 C CA . SER A 1 192 ? -25.559 -2.597 16.506 1.00 90.06 192 SER A CA 1
ATOM 1357 C C . SER A 1 192 ? -24.319 -3.236 15.873 1.00 90.06 192 SER A C 1
ATOM 1359 O O . SER A 1 192 ? -23.196 -2.938 16.271 1.00 90.06 192 SER A O 1
ATOM 1361 N N . ASP A 1 193 ? -24.496 -4.136 14.905 1.00 91.38 193 ASP A N 1
ATOM 1362 C CA . ASP A 1 193 ? -23.367 -4.766 14.212 1.00 91.38 193 ASP A CA 1
ATOM 1363 C C . ASP A 1 193 ? -22.811 -3.823 13.126 1.00 91.38 193 ASP A C 1
ATOM 1365 O O . ASP A 1 193 ? -23.569 -3.389 12.247 1.00 91.38 193 ASP A O 1
ATOM 1369 N N . PRO A 1 194 ? -21.507 -3.480 13.152 1.00 92.25 194 PRO A N 1
ATOM 1370 C CA . PRO A 1 194 ? -20.905 -2.678 12.096 1.00 92.25 194 PRO A CA 1
ATOM 1371 C C . PRO A 1 194 ? -20.771 -3.495 10.803 1.00 92.25 194 PRO A C 1
ATOM 1373 O O . PRO A 1 194 ? -20.578 -4.710 10.826 1.00 92.25 194 PRO A O 1
ATOM 1376 N N . THR A 1 195 ? -20.813 -2.812 9.659 1.00 92.19 195 THR A N 1
ATOM 1377 C CA . THR A 1 195 ? -20.517 -3.398 8.340 1.00 92.19 195 THR A CA 1
ATOM 1378 C C . THR A 1 195 ? -19.483 -2.538 7.619 1.00 92.19 195 THR A C 1
ATOM 1380 O O . THR A 1 195 ? -19.191 -1.420 8.037 1.00 92.19 195 THR A O 1
ATOM 1383 N N . CYS A 1 196 ? -18.962 -2.985 6.477 1.00 86.94 196 CYS A N 1
ATOM 1384 C CA . CYS A 1 196 ? -18.049 -2.146 5.689 1.00 86.94 196 CYS A CA 1
ATOM 1385 C C . CYS A 1 196 ? -18.699 -0.860 5.149 1.00 86.94 196 CYS A C 1
ATOM 1387 O O . CYS A 1 196 ? -18.000 0.094 4.807 1.00 86.94 196 CYS A O 1
ATOM 1389 N N . SER A 1 197 ? -20.033 -0.806 5.144 1.00 87.38 197 SER A N 1
ATOM 1390 C CA . SER A 1 197 ? -20.837 0.354 4.752 1.00 87.38 197 SER A CA 1
ATOM 1391 C C . SER A 1 197 ? -21.490 1.107 5.919 1.00 87.38 197 SER A C 1
ATOM 1393 O O . SER A 1 197 ? -21.988 2.212 5.711 1.00 87.38 197 SER A O 1
ATOM 1395 N N . SER A 1 198 ? -21.511 0.548 7.134 1.00 87.50 198 SER A N 1
ATOM 1396 C CA . SER A 1 198 ? -22.214 1.119 8.293 1.00 87.50 198 SER A CA 1
ATOM 1397 C C . SER A 1 198 ? -21.347 1.124 9.551 1.00 87.50 198 SER A C 1
ATOM 1399 O O . SER A 1 198 ? -20.631 0.172 9.842 1.00 87.50 198 SER A O 1
ATOM 1401 N N . GLY A 1 199 ? -21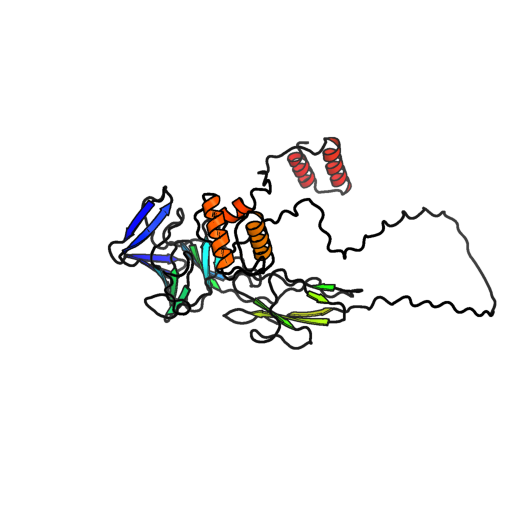.442 2.203 10.326 1.00 88.00 199 GLY A N 1
ATOM 1402 C CA . GLY A 1 199 ? -20.628 2.416 11.522 1.00 88.00 199 GLY A CA 1
ATOM 1403 C C . GLY A 1 199 ? -19.566 3.499 11.336 1.00 88.00 199 GLY A C 1
ATOM 1404 O O . GLY A 1 199 ? -19.250 3.937 10.220 1.00 88.00 199 GLY A O 1
ATOM 1405 N N . ALA A 1 200 ? -19.027 3.957 12.462 1.00 86.56 200 ALA A N 1
ATOM 1406 C CA . ALA A 1 200 ? -18.008 4.992 12.499 1.00 86.56 200 ALA A CA 1
ATOM 1407 C C . ALA A 1 200 ? -16.669 4.438 11.998 1.00 86.56 200 ALA A C 1
ATOM 1409 O O . ALA A 1 200 ? -16.295 3.311 12.314 1.00 86.56 200 ALA A O 1
ATOM 1410 N N . GLY A 1 201 ? -15.944 5.229 11.203 1.00 87.06 201 GLY A N 1
ATOM 1411 C CA . GLY A 1 201 ? -14.566 4.908 10.834 1.00 87.06 201 GLY A CA 1
ATOM 1412 C C . GLY A 1 201 ? -13.640 5.123 12.026 1.00 87.06 201 GLY A C 1
ATOM 1413 O O . GLY A 1 201 ? -13.740 6.143 12.708 1.00 87.06 201 GLY A O 1
ATOM 1414 N N . TYR A 1 202 ? -12.752 4.171 12.282 1.00 83.75 202 TYR A N 1
ATOM 1415 C CA . TYR A 1 202 ? -11.688 4.322 13.268 1.00 83.75 202 TYR A CA 1
ATOM 1416 C C . TYR A 1 202 ? -10.414 4.801 12.570 1.00 83.75 202 TYR A C 1
ATOM 1418 O O . TYR A 1 202 ? -9.909 4.135 11.664 1.00 83.75 202 TYR A O 1
ATOM 1426 N N . ALA A 1 203 ? -9.920 5.977 12.960 1.00 79.56 203 ALA A N 1
ATOM 1427 C CA . ALA A 1 203 ? -8.676 6.519 12.427 1.00 79.56 203 ALA A CA 1
ATOM 1428 C C . ALA A 1 203 ? -7.452 5.869 13.091 1.00 79.56 203 ALA A C 1
ATOM 1430 O O . ALA A 1 203 ? -7.496 5.469 14.256 1.00 79.56 203 ALA A O 1
ATOM 1431 N N . ASN A 1 204 ? -6.337 5.796 12.362 1.00 71.62 204 ASN A N 1
ATOM 1432 C CA . ASN A 1 204 ? -5.084 5.298 12.922 1.00 71.62 204 ASN A CA 1
ATOM 1433 C C . ASN A 1 204 ? -4.657 6.152 14.135 1.00 71.62 204 ASN A C 1
ATOM 1435 O O . ASN A 1 204 ? -4.680 7.381 14.071 1.00 71.62 204 ASN A O 1
ATOM 1439 N N . GLY A 1 205 ? -4.302 5.493 15.241 1.00 69.75 205 GLY A N 1
ATOM 1440 C CA . GLY A 1 205 ? -3.920 6.137 16.501 1.00 69.75 205 GLY A CA 1
ATOM 1441 C C . GLY A 1 205 ? -5.073 6.787 17.277 1.00 69.75 205 GLY A C 1
ATOM 1442 O O . GLY A 1 205 ? -4.824 7.469 18.269 1.00 69.75 205 GLY A O 1
ATOM 1443 N N . GLN A 1 206 ? -6.327 6.606 16.850 1.00 77.88 206 GLN A N 1
ATOM 1444 C CA . GLN A 1 206 ? -7.482 7.156 17.553 1.00 77.88 206 GLN A CA 1
ATOM 1445 C C . GLN A 1 206 ? -7.672 6.481 18.917 1.00 77.88 206 GLN A C 1
ATOM 1447 O O . GLN A 1 206 ? -7.676 5.262 19.024 1.00 77.88 206 GLN A O 1
ATOM 1452 N N . VAL A 1 207 ? -7.900 7.272 19.964 1.00 80.31 207 VAL A N 1
ATOM 1453 C CA . VAL A 1 207 ? -8.237 6.759 21.298 1.00 80.31 207 VAL A CA 1
ATOM 1454 C C . VAL A 1 207 ? -9.727 6.973 21.543 1.00 80.31 207 VAL A C 1
ATOM 1456 O O . VAL A 1 207 ? -10.217 8.099 21.467 1.00 80.31 207 VAL A O 1
ATOM 1459 N N . LEU A 1 208 ? -10.458 5.893 21.816 1.00 82.75 208 LEU A N 1
ATOM 1460 C CA . LEU A 1 208 ? -11.875 5.936 22.168 1.00 82.75 208 LEU A CA 1
ATOM 1461 C C . LEU A 1 208 ? -12.020 6.034 23.685 1.00 82.75 208 LEU A C 1
ATOM 1463 O O . LEU A 1 208 ? -11.685 5.092 24.396 1.00 82.75 208 LEU A O 1
ATOM 1467 N N . THR A 1 209 ? -12.530 7.155 24.193 1.00 82.62 209 THR A N 1
ATOM 1468 C CA . THR A 1 209 ? -12.753 7.332 25.634 1.00 82.62 209 THR A CA 1
ATOM 1469 C C . THR A 1 209 ? -14.224 7.152 25.984 1.00 82.62 209 THR A C 1
ATOM 1471 O O . THR A 1 209 ? -15.087 7.864 25.471 1.00 82.62 209 THR A O 1
ATOM 1474 N N . PHE A 1 210 ? -14.504 6.237 26.908 1.00 82.00 210 PHE A N 1
ATOM 1475 C CA . PHE A 1 210 ? -15.840 5.997 27.442 1.00 82.00 210 PHE A CA 1
ATOM 1476 C C . PHE A 1 210 ? -15.903 6.419 28.910 1.00 82.00 210 PHE A C 1
ATOM 1478 O O . PHE A 1 210 ? -15.005 6.111 29.690 1.00 82.00 210 PHE A O 1
ATOM 1485 N N . THR A 1 211 ? -16.973 7.117 29.293 1.00 82.31 211 THR A N 1
ATOM 1486 C CA . THR A 1 211 ? -17.270 7.538 30.681 1.00 82.31 211 THR A CA 1
ATOM 1487 C C . THR A 1 211 ? -18.515 6.854 31.254 1.00 82.31 211 THR A C 1
ATOM 1489 O O . THR A 1 211 ? -18.848 7.029 32.423 1.00 82.31 211 THR A O 1
ATOM 1492 N N . GLN A 1 212 ? -19.209 6.063 30.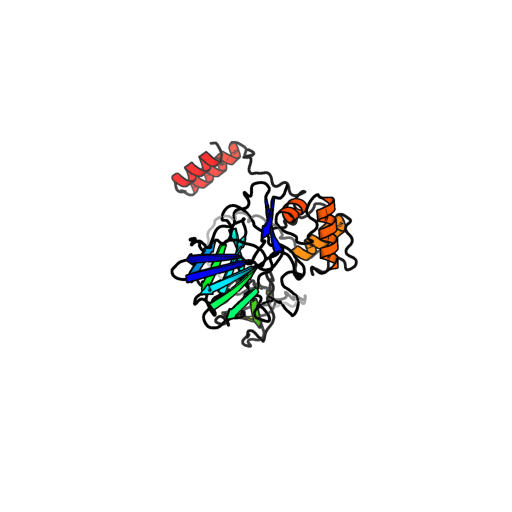432 1.00 80.50 212 GLN A N 1
ATOM 1493 C CA . GLN A 1 212 ? -20.360 5.241 30.798 1.00 80.50 212 GLN A CA 1
ATOM 1494 C C . GLN A 1 212 ? -20.189 3.828 30.234 1.00 80.50 212 GLN A C 1
ATOM 1496 O O . GLN A 1 212 ? -19.467 3.636 29.250 1.00 80.50 212 GLN A O 1
ATOM 1501 N N . SER A 1 213 ? -20.872 2.850 30.836 1.00 82.19 213 SER A N 1
ATOM 1502 C CA . SER A 1 213 ? -20.837 1.468 30.356 1.00 82.19 213 SER A CA 1
ATOM 1503 C C . SER A 1 213 ? -21.242 1.385 28.884 1.00 82.19 213 SER A C 1
ATOM 1505 O O . SER A 1 213 ? -22.329 1.828 28.520 1.00 82.19 213 SER A O 1
ATOM 1507 N N . THR A 1 214 ? -20.362 0.838 28.046 1.00 85.50 214 THR A N 1
ATOM 1508 C CA . THR A 1 214 ? -20.497 0.861 26.582 1.00 85.50 214 THR A CA 1
ATOM 1509 C C . THR A 1 214 ? -20.147 -0.504 25.998 1.00 85.50 214 THR A C 1
ATOM 1511 O O . THR A 1 214 ? -19.175 -1.129 26.417 1.00 85.50 214 THR A O 1
ATOM 1514 N N . THR A 1 215 ? -20.927 -0.962 25.016 1.00 90.00 215 THR A N 1
ATOM 1515 C CA . THR A 1 215 ? -20.584 -2.137 24.198 1.00 90.00 215 THR A CA 1
ATOM 1516 C C . THR A 1 215 ? -19.955 -1.655 22.901 1.00 90.00 215 THR A C 1
ATOM 1518 O O . THR A 1 215 ? -20.629 -1.010 22.101 1.00 90.00 215 THR A O 1
ATOM 1521 N N . LEU A 1 216 ? -18.673 -1.952 22.704 1.00 91.62 216 LEU A N 1
ATOM 1522 C CA . LEU A 1 216 ? -17.934 -1.630 21.492 1.00 91.62 216 LEU A CA 1
ATOM 1523 C C . LEU A 1 216 ? -17.918 -2.856 20.579 1.00 91.62 216 LEU A C 1
ATOM 1525 O O . LEU A 1 216 ? -17.454 -3.925 20.968 1.00 91.62 216 LEU A O 1
ATOM 1529 N N . LYS A 1 217 ? -18.404 -2.693 19.351 1.00 92.44 217 LYS A N 1
ATOM 1530 C CA . LYS A 1 217 ? -18.280 -3.698 18.293 1.00 92.44 217 LYS A CA 1
ATOM 1531 C C . LYS A 1 217 ? -17.437 -3.136 17.167 1.00 92.44 217 LYS A C 1
ATOM 1533 O O . LYS A 1 217 ? -17.652 -1.991 16.778 1.00 92.44 217 LYS A O 1
ATOM 1538 N N . ALA A 1 218 ? -16.508 -3.918 16.630 1.00 92.31 218 ALA A N 1
ATOM 1539 C CA . ALA A 1 218 ? -15.669 -3.496 15.515 1.00 92.31 218 ALA A CA 1
ATOM 1540 C C . ALA A 1 218 ? -15.467 -4.600 14.480 1.00 92.31 218 ALA A C 1
ATOM 1542 O O . ALA A 1 218 ? -15.393 -5.781 14.808 1.00 92.31 218 ALA A O 1
ATOM 1543 N N . ILE A 1 219 ? -15.346 -4.190 13.222 1.00 91.94 219 ILE A N 1
ATOM 1544 C CA . ILE A 1 219 ? -15.071 -5.045 12.071 1.00 91.94 219 ILE A CA 1
ATOM 1545 C C . ILE A 1 219 ? -13.964 -4.417 11.232 1.00 91.94 219 ILE A C 1
ATOM 1547 O O . ILE A 1 219 ? -13.878 -3.191 11.108 1.00 91.94 219 ILE A O 1
ATOM 1551 N N . ARG A 1 220 ? -13.113 -5.258 10.653 1.00 90.19 220 ARG A N 1
ATOM 1552 C CA . ARG A 1 220 ? -12.092 -4.848 9.696 1.00 90.19 220 ARG A CA 1
ATOM 1553 C C . ARG A 1 220 ? -12.606 -5.069 8.276 1.00 90.19 220 ARG A C 1
ATOM 1555 O O . ARG A 1 220 ? -13.252 -6.080 8.013 1.00 90.19 220 ARG A O 1
ATOM 1562 N N . CYS A 1 221 ? -12.326 -4.132 7.382 1.00 85.81 221 CYS A N 1
ATOM 1563 C CA . CYS A 1 221 ? -12.857 -4.090 6.025 1.00 85.81 221 CYS A CA 1
ATOM 1564 C C . CYS A 1 221 ? -11.807 -3.638 5.019 1.00 85.81 221 CYS A C 1
ATOM 1566 O O . CYS A 1 221 ? -11.052 -2.705 5.290 1.00 85.81 221 CYS A O 1
ATOM 1568 N N . ASP A 1 222 ? -11.833 -4.223 3.832 1.00 83.00 222 ASP A N 1
ATOM 1569 C CA . ASP A 1 222 ? -11.066 -3.778 2.671 1.00 83.00 222 ASP A CA 1
ATOM 1570 C C . ASP A 1 222 ? -11.888 -3.950 1.382 1.00 83.00 222 ASP A C 1
ATOM 1572 O O . ASP A 1 222 ? -13.103 -4.146 1.427 1.00 83.00 222 ASP A O 1
ATOM 1576 N N . SER A 1 223 ? -11.238 -3.843 0.223 1.00 73.25 223 SER A N 1
ATOM 1577 C CA . SER A 1 223 ? -11.881 -4.021 -1.082 1.00 73.25 223 SER A CA 1
ATOM 1578 C C . SER A 1 223 ? -12.286 -5.468 -1.395 1.00 73.25 223 SER A C 1
ATOM 1580 O O . SER A 1 223 ? -13.093 -5.687 -2.294 1.00 73.25 223 SER A O 1
ATOM 1582 N N . THR A 1 224 ? -11.750 -6.452 -0.672 1.00 73.44 224 THR A N 1
ATOM 1583 C CA . THR A 1 224 ? -11.985 -7.890 -0.878 1.00 73.44 224 THR A CA 1
ATOM 1584 C C . THR A 1 224 ? -13.044 -8.469 0.059 1.00 73.44 224 THR A C 1
ATOM 1586 O O . THR A 1 224 ? -13.652 -9.487 -0.266 1.00 73.44 224 THR A O 1
ATOM 1589 N N . GLY A 1 225 ? -13.300 -7.836 1.208 1.00 82.75 225 GLY A N 1
ATOM 1590 C CA . GLY A 1 225 ? -14.324 -8.284 2.146 1.00 82.75 225 GLY A CA 1
ATOM 1591 C C . GLY A 1 225 ? -14.156 -7.744 3.563 1.00 82.75 225 GLY A C 1
ATOM 1592 O O . GLY A 1 225 ? -13.683 -6.628 3.782 1.00 82.75 225 GLY A O 1
ATOM 1593 N N . SER A 1 226 ? -14.594 -8.546 4.537 1.00 88.62 226 SER A N 1
ATOM 1594 C CA . SER A 1 226 ? -14.615 -8.181 5.953 1.00 88.62 226 SER A CA 1
ATOM 1595 C C . SER A 1 226 ? -14.107 -9.296 6.867 1.00 88.62 226 SER A C 1
ATOM 1597 O O . SER A 1 226 ? -14.266 -10.478 6.564 1.00 88.62 226 SER A O 1
ATOM 1599 N N . SER A 1 227 ? -13.556 -8.924 8.023 1.00 90.62 227 SER A N 1
ATOM 1600 C CA . SER A 1 227 ? -13.247 -9.856 9.113 1.00 90.62 227 SER A CA 1
ATOM 1601 C C . SER A 1 227 ? -14.507 -10.298 9.871 1.00 90.62 227 SER A C 1
ATOM 1603 O O . SER A 1 227 ? -15.612 -9.813 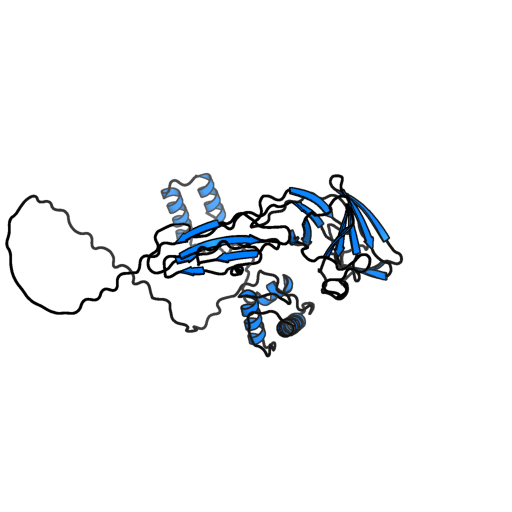9.624 1.00 90.62 227 SER A O 1
ATOM 1605 N N . ALA A 1 228 ? -14.331 -11.161 10.877 1.00 90.19 228 ALA A N 1
ATOM 1606 C CA . ALA A 1 228 ? -15.323 -11.326 11.938 1.00 90.19 228 ALA A CA 1
ATOM 1607 C C . ALA A 1 228 ? -15.459 -10.040 12.782 1.00 90.19 228 ALA A C 1
ATOM 1609 O O . ALA A 1 228 ? -14.538 -9.217 12.825 1.00 90.19 228 ALA A O 1
ATOM 1610 N N . ILE A 1 229 ? -16.606 -9.885 13.450 1.00 91.62 229 ILE A N 1
ATOM 1611 C CA . ILE A 1 229 ? -16.874 -8.774 14.372 1.00 91.62 229 ILE A CA 1
ATOM 1612 C C . ILE A 1 229 ? -16.275 -9.104 15.743 1.00 91.62 229 ILE A C 1
ATOM 1614 O O . ILE A 1 229 ? -16.636 -10.112 16.351 1.00 91.62 229 ILE A O 1
ATOM 1618 N N . THR A 1 230 ? -15.421 -8.224 16.256 1.00 92.00 230 THR A N 1
ATOM 1619 C CA . THR A 1 230 ? -14.974 -8.238 17.655 1.00 92.00 230 THR A CA 1
ATOM 1620 C C . THR A 1 230 ? -15.977 -7.463 18.501 1.00 92.00 230 THR A C 1
ATOM 1622 O O . THR A 1 230 ? -16.373 -6.362 18.122 1.00 92.00 230 THR A O 1
ATOM 1625 N N . THR A 1 231 ? -16.401 -8.023 19.635 1.00 92.00 231 THR A N 1
ATOM 1626 C CA . THR A 1 231 ? -17.357 -7.394 20.561 1.00 92.00 231 THR A CA 1
ATOM 1627 C C . THR A 1 231 ? -16.765 -7.360 21.959 1.00 92.00 231 THR A C 1
ATOM 1629 O O . THR A 1 231 ? -16.477 -8.419 22.504 1.00 92.00 231 THR A O 1
ATOM 1632 N N . GLU A 1 232 ? -16.667 -6.172 22.553 1.00 87.81 232 GLU A N 1
ATOM 1633 C CA . GLU A 1 232 ? -16.213 -5.983 23.931 1.00 87.81 232 GLU A CA 1
ATOM 1634 C C . GLU A 1 232 ? -17.182 -5.111 24.730 1.00 87.81 232 GLU A C 1
ATOM 1636 O O . GLU A 1 232 ? -17.764 -4.149 24.222 1.00 87.81 232 GLU A O 1
ATOM 1641 N N . SER A 1 233 ? -17.374 -5.455 26.004 1.00 87.12 233 SER A N 1
ATOM 1642 C CA . SER A 1 233 ? -18.254 -4.724 26.922 1.00 87.12 233 SER A CA 1
ATOM 1643 C C . SER A 1 233 ? -17.445 -4.070 28.032 1.00 87.12 233 SER A C 1
ATOM 1645 O O . SER A 1 233 ? -16.897 -4.742 28.903 1.00 87.12 233 SER A O 1
ATOM 1647 N N . TYR A 1 234 ? -17.415 -2.741 28.027 1.00 83.31 234 TYR A N 1
ATOM 1648 C CA . TYR A 1 234 ? -16.710 -1.938 29.016 1.00 83.31 234 TYR A CA 1
ATOM 1649 C C . TYR A 1 234 ? -17.681 -1.513 30.114 1.00 83.31 234 TYR A C 1
ATOM 1651 O O . TYR A 1 234 ? -18.516 -0.637 29.897 1.00 83.31 234 TYR A O 1
ATOM 1659 N N . GLY A 1 235 ? -17.591 -2.137 31.291 1.00 82.25 235 GLY A N 1
ATOM 1660 C CA . GLY A 1 235 ? -18.359 -1.739 32.472 1.00 82.25 235 GLY A CA 1
ATOM 1661 C C . GLY A 1 235 ? -17.682 -0.579 33.200 1.00 82.25 235 GLY A C 1
ATOM 1662 O O . GLY A 1 235 ? -16.551 -0.733 33.661 1.00 82.25 235 GLY A O 1
ATOM 1663 N N . ILE A 1 236 ? -18.362 0.568 33.316 1.00 79.75 236 ILE A N 1
ATOM 1664 C CA . ILE A 1 236 ? -17.815 1.766 33.971 1.00 79.75 236 ILE A CA 1
ATOM 1665 C C . ILE A 1 236 ? -18.639 2.097 35.208 1.00 79.75 236 ILE A C 1
ATOM 1667 O O . ILE A 1 236 ? -19.796 2.512 35.116 1.00 79.75 236 ILE A O 1
ATOM 1671 N N . ALA A 1 237 ? -18.034 1.917 36.380 1.00 74.12 237 ALA A N 1
ATOM 1672 C CA . ALA A 1 237 ? -18.640 2.300 37.643 1.00 74.12 237 ALA A CA 1
ATOM 1673 C C . ALA A 1 237 ? -18.514 3.818 37.840 1.00 74.12 237 ALA A C 1
ATOM 1675 O O . ALA A 1 237 ? -17.415 4.384 37.785 1.00 74.12 237 ALA A O 1
ATOM 1676 N N . SER A 1 238 ? -19.642 4.488 38.093 1.00 63.59 238 SER A N 1
ATOM 1677 C CA . SER A 1 238 ? -19.642 5.904 38.456 1.00 63.59 238 SER A CA 1
ATOM 1678 C C . SER A 1 238 ? -18.936 6.069 39.801 1.00 63.59 238 SER A C 1
ATOM 1680 O O . SER A 1 238 ? -19.390 5.513 40.804 1.00 63.59 238 SER A O 1
ATOM 1682 N N . GLY A 1 239 ? -17.849 6.842 39.838 1.00 56.19 239 GLY A N 1
ATOM 1683 C CA . GLY A 1 239 ? -17.259 7.286 41.098 1.00 56.19 239 GLY A CA 1
ATOM 1684 C C . GLY A 1 239 ? -18.328 8.018 41.903 1.00 56.19 239 GLY A C 1
ATOM 1685 O O . GLY A 1 239 ? -18.823 9.059 41.474 1.00 56.19 239 GLY A O 1
ATOM 1686 N N . GLY A 1 240 ? -18.745 7.427 43.023 1.00 48.25 240 GLY A N 1
ATOM 1687 C CA . GLY A 1 240 ? -19.777 7.987 43.884 1.00 48.25 240 GLY A CA 1
ATOM 1688 C C . GLY A 1 240 ? -19.396 9.399 44.316 1.00 48.25 240 GLY A C 1
ATOM 1689 O O . GLY A 1 240 ? -18.342 9.613 44.911 1.00 48.25 240 GLY A O 1
ATOM 1690 N N . GLY A 1 241 ? -20.254 10.369 44.008 1.00 42.03 241 GLY A N 1
ATOM 1691 C CA . GLY A 1 241 ? -20.143 11.706 44.567 1.00 42.03 241 GLY A CA 1
ATOM 1692 C C . GLY A 1 241 ? -20.307 11.634 46.082 1.00 42.03 241 GLY A C 1
ATOM 1693 O O . GLY A 1 241 ? -21.375 11.276 46.576 1.00 42.03 241 GLY A O 1
ATOM 1694 N N . SER A 1 242 ? -19.262 11.993 46.825 1.00 42.69 242 SER A N 1
ATOM 1695 C CA . SER A 1 242 ? -19.363 12.270 48.259 1.00 42.69 242 SER A CA 1
ATOM 1696 C C . SER A 1 242 ? -20.172 13.553 48.469 1.00 42.69 242 SER A C 1
ATOM 1698 O O . SER A 1 242 ? -19.620 14.642 48.595 1.00 42.69 242 SER A O 1
ATOM 1700 N N . GLY A 1 243 ? -21.498 13.434 48.477 1.00 42.50 243 GLY A N 1
ATOM 1701 C CA . GLY A 1 243 ? -22.402 14.448 49.008 1.00 42.50 243 GLY A CA 1
ATOM 1702 C C . GLY A 1 243 ? -22.543 14.263 50.517 1.00 42.50 243 GLY A C 1
ATOM 1703 O O . GLY A 1 243 ? -23.195 13.324 50.959 1.00 42.50 243 GLY A O 1
ATOM 1704 N N . GLY A 1 244 ? -21.932 15.145 51.310 1.00 36.12 244 GLY A N 1
ATOM 1705 C CA . GLY A 1 244 ? -22.039 15.143 52.772 1.00 36.12 244 GLY A CA 1
ATOM 1706 C C . GLY A 1 244 ? -22.415 16.523 53.298 1.00 36.12 244 GLY A C 1
ATOM 1707 O O . GLY A 1 244 ? -21.542 17.316 53.634 1.00 36.12 244 GLY A O 1
ATOM 1708 N N . GLY A 1 245 ? -23.718 16.813 53.335 1.00 35.56 245 GLY A N 1
ATOM 1709 C CA . GLY A 1 245 ? -24.285 17.976 54.013 1.00 35.56 245 GLY A CA 1
ATOM 1710 C C . GLY A 1 245 ? -24.317 17.774 55.529 1.00 35.56 245 GLY A C 1
ATOM 1711 O O . GLY A 1 245 ? -24.702 16.715 56.020 1.00 35.56 245 GLY A O 1
ATOM 1712 N N . SER A 1 246 ? -23.913 18.803 56.267 1.00 40.22 246 SER A N 1
ATOM 1713 C CA . SER A 1 246 ? -23.944 18.837 57.728 1.00 40.22 246 SER A CA 1
ATOM 1714 C C . SER A 1 246 ? -25.374 19.014 58.250 1.00 40.22 246 SER A C 1
ATOM 1716 O O . SER A 1 246 ? -26.028 20.010 57.951 1.00 40.22 246 SER A O 1
ATOM 1718 N N . GLY A 1 247 ? -25.829 18.088 59.093 1.00 34.97 247 GLY A N 1
ATOM 1719 C CA . GLY A 1 247 ? -27.049 18.214 59.892 1.00 34.97 247 GLY A CA 1
ATOM 1720 C C . GLY A 1 247 ? -26.993 17.246 61.072 1.00 34.97 247 GLY A C 1
ATOM 1721 O O . GLY A 1 247 ? -27.064 16.037 60.880 1.00 34.97 247 GLY A O 1
ATOM 1722 N N . GLY A 1 248 ? -26.773 17.775 62.277 1.00 32.62 248 GLY A N 1
ATOM 1723 C CA . GLY A 1 248 ? -26.596 17.000 63.507 1.00 32.62 248 GLY A CA 1
ATOM 1724 C C . GLY A 1 248 ? -27.900 16.505 64.143 1.00 32.62 248 GLY A C 1
ATOM 1725 O O . GLY A 1 248 ? -28.975 17.039 63.887 1.00 32.62 248 GLY A O 1
ATOM 1726 N N . GLY A 1 249 ? -27.775 15.514 65.032 1.00 27.16 249 GLY A N 1
ATOM 1727 C CA . GLY A 1 249 ? -28.856 15.035 65.900 1.00 27.16 249 GLY A CA 1
ATOM 1728 C C . GLY A 1 249 ? -28.534 13.692 66.563 1.00 27.16 249 GLY A C 1
ATOM 1729 O O . GLY A 1 249 ? -28.568 12.653 65.917 1.00 27.16 249 GLY A O 1
ATOM 1730 N N . SER A 1 250 ? -28.197 13.730 67.853 1.00 30.56 250 SER A N 1
ATOM 1731 C CA . SER A 1 250 ? -27.877 12.601 68.741 1.00 30.56 250 SER A CA 1
ATOM 1732 C C . SER A 1 250 ? -29.066 11.658 68.998 1.00 30.56 250 SER A C 1
ATOM 1734 O O . SER A 1 250 ? -30.177 12.157 69.118 1.00 30.56 250 SER A O 1
ATOM 1736 N N . VAL A 1 251 ? -28.833 10.346 69.202 1.00 30.56 251 VAL A N 1
ATOM 1737 C CA . VAL A 1 251 ? -29.035 9.606 70.482 1.00 30.56 251 VAL A CA 1
ATOM 1738 C C . VAL A 1 251 ? -28.651 8.107 70.388 1.00 30.56 251 VAL A C 1
ATOM 1740 O O . VAL A 1 251 ? -29.165 7.362 69.568 1.00 30.56 251 VAL A O 1
ATOM 1743 N N . SER A 1 252 ? -27.744 7.704 71.287 1.00 27.61 252 SER A N 1
ATOM 1744 C CA . SER A 1 252 ? -27.722 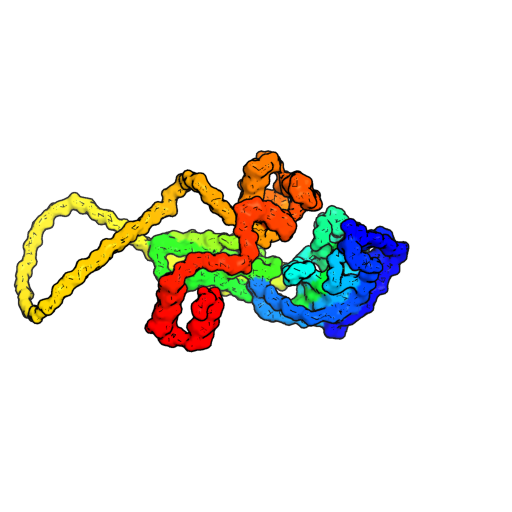6.520 72.177 1.00 27.61 252 SER A CA 1
ATOM 1745 C C . SER A 1 252 ? -28.333 5.158 71.772 1.00 27.61 252 SER A C 1
ATOM 1747 O O . SER A 1 252 ? -29.551 5.023 71.703 1.00 27.61 252 SER A O 1
ATOM 1749 N N . ALA A 1 253 ? -27.495 4.107 71.760 1.00 29.27 253 ALA A N 1
ATOM 1750 C CA . ALA A 1 253 ? -27.728 2.843 72.484 1.00 29.27 253 ALA A CA 1
ATOM 1751 C C . ALA A 1 253 ? -26.407 2.057 72.679 1.00 29.27 253 ALA A C 1
ATOM 1753 O O . ALA A 1 253 ? -25.501 2.116 71.854 1.00 29.27 253 ALA A O 1
ATOM 1754 N N . THR A 1 254 ? -26.313 1.371 73.817 1.00 29.17 254 THR A N 1
ATOM 1755 C CA . THR A 1 254 ? -25.099 0.985 74.571 1.00 29.17 254 THR A CA 1
ATOM 1756 C C . THR A 1 254 ? -24.810 -0.557 74.471 1.00 29.17 254 THR A C 1
ATOM 1758 O O . THR A 1 254 ? -25.339 -1.165 73.548 1.00 29.17 254 THR A O 1
ATOM 1761 N N . PRO A 1 255 ? -23.980 -1.242 75.311 1.00 45.72 255 PRO A N 1
ATOM 1762 C CA . PRO A 1 255 ? -22.694 -1.871 74.923 1.00 45.72 255 PRO A CA 1
ATOM 1763 C C . PRO A 1 255 ? -22.531 -3.395 75.244 1.00 45.72 255 PRO A C 1
ATOM 1765 O O . PRO A 1 255 ? -23.389 -3.966 75.909 1.00 45.72 255 PRO A O 1
ATOM 1768 N N . ALA A 1 256 ? -21.392 -4.015 74.846 1.00 27.22 256 ALA A N 1
ATOM 1769 C CA . ALA A 1 256 ? -20.521 -4.974 75.607 1.00 27.22 256 ALA A CA 1
ATOM 1770 C C . ALA A 1 256 ? -19.647 -5.862 74.655 1.00 27.22 256 ALA A C 1
ATOM 1772 O O . ALA A 1 256 ? -20.220 -6.553 73.821 1.00 27.22 256 ALA A O 1
ATOM 1773 N N . THR A 1 257 ? -18.307 -5.714 74.519 1.00 29.22 257 THR A N 1
ATOM 1774 C CA . THR A 1 257 ? -17.123 -6.311 75.248 1.00 29.22 257 THR A CA 1
ATOM 1775 C C . THR A 1 257 ? -16.920 -7.853 75.163 1.00 29.22 257 THR A C 1
ATOM 1777 O O . THR A 1 257 ? -17.920 -8.558 75.121 1.00 29.22 257 THR A O 1
ATOM 1780 N N . PRO A 1 258 ? -15.697 -8.443 75.361 1.00 44.12 258 PRO A N 1
ATOM 1781 C CA . PRO A 1 258 ? -14.309 -8.099 74.933 1.00 44.12 258 PRO A CA 1
ATOM 1782 C C . PRO A 1 258 ? -13.379 -9.325 74.568 1.00 44.12 258 PRO A C 1
ATOM 1784 O O . PRO A 1 258 ? -13.801 -10.473 74.652 1.00 44.12 258 PRO A O 1
ATOM 1787 N N . ALA A 1 259 ? -12.078 -9.037 74.317 1.00 28.31 259 ALA A N 1
ATOM 1788 C CA . ALA A 1 259 ? -10.842 -9.881 74.270 1.00 28.31 259 ALA A CA 1
ATOM 1789 C C . ALA A 1 259 ? -10.303 -10.218 72.853 1.00 28.31 259 ALA A C 1
ATOM 1791 O O . ALA A 1 259 ? -11.070 -10.607 71.986 1.00 28.31 259 ALA A O 1
ATOM 1792 N N . SER A 1 260 ? -9.010 -10.077 72.509 1.00 30.25 260 SER A N 1
ATOM 1793 C CA . SER A 1 260 ? -7.758 -10.287 73.272 1.00 30.25 260 SER A CA 1
ATOM 1794 C C . SER A 1 260 ? -6.559 -9.487 72.670 1.00 30.25 260 SER A C 1
ATOM 1796 O O . SER A 1 260 ? -6.671 -9.045 71.525 1.00 30.25 260 SER A O 1
ATOM 1798 N N . PRO A 1 261 ? -5.427 -9.282 73.391 1.00 43.59 261 PRO A N 1
ATOM 1799 C CA . PRO A 1 261 ? -4.390 -8.288 73.090 1.00 43.59 261 PRO A CA 1
ATOM 1800 C C . PRO A 1 261 ? -3.099 -8.858 72.461 1.00 43.59 261 PRO A C 1
ATOM 1802 O O . PRO A 1 261 ? -2.719 -9.994 72.724 1.00 43.59 261 PRO A O 1
ATOM 1805 N N . ASN A 1 262 ? -2.420 -8.028 71.662 1.00 34.81 262 ASN A N 1
ATOM 1806 C CA . ASN A 1 262 ? -0.963 -7.927 71.416 1.00 34.81 262 ASN A CA 1
ATOM 1807 C C . ASN A 1 262 ? -0.809 -7.028 70.168 1.00 34.81 262 ASN A C 1
ATOM 1809 O O . ASN A 1 262 ? -1.464 -7.269 69.167 1.00 34.81 262 ASN A O 1
ATOM 1813 N N . GLY A 1 263 ? -0.053 -5.933 70.123 1.00 30.03 263 GLY A N 1
ATOM 1814 C CA . GLY A 1 263 ? 1.226 -5.677 70.768 1.00 30.03 263 GLY A CA 1
ATOM 1815 C C . GLY A 1 263 ? 2.361 -5.784 69.743 1.00 30.03 263 GLY A C 1
ATOM 1816 O O . GLY A 1 263 ? 3.190 -6.670 69.883 1.00 30.03 263 GLY A O 1
ATOM 1817 N N . ALA A 1 264 ? 2.391 -4.925 68.715 1.00 29.73 264 ALA A N 1
ATOM 1818 C CA . ALA A 1 264 ? 3.590 -4.624 67.917 1.00 29.73 264 ALA A CA 1
ATOM 1819 C C . ALA A 1 264 ? 3.369 -3.328 67.111 1.00 29.73 264 ALA A C 1
ATOM 1821 O O . ALA A 1 264 ? 2.309 -3.134 66.524 1.00 29.73 264 ALA A O 1
ATOM 1822 N N . GLY A 1 265 ? 4.343 -2.420 67.170 1.00 29.16 265 GLY A N 1
ATOM 1823 C CA . GLY A 1 265 ? 4.227 -1.021 66.762 1.00 29.16 265 GLY A CA 1
ATOM 1824 C C . GLY A 1 265 ? 4.002 -0.762 65.272 1.00 29.16 265 GLY A C 1
ATOM 1825 O O . GLY A 1 265 ? 4.395 -1.529 64.401 1.00 29.16 265 GLY A O 1
ATOM 1826 N N . THR A 1 266 ? 3.392 0.391 65.024 1.00 28.33 266 THR A N 1
ATOM 1827 C CA . THR A 1 266 ? 3.193 1.056 63.737 1.00 28.33 266 THR A CA 1
ATOM 1828 C C . THR A 1 266 ? 4.532 1.460 63.102 1.00 28.33 266 THR A C 1
ATOM 1830 O O . THR A 1 266 ? 5.258 2.252 63.706 1.00 28.33 266 THR A O 1
ATOM 1833 N N . PRO A 1 267 ? 4.854 1.044 61.866 1.00 30.69 267 PRO A N 1
ATOM 1834 C CA . PRO A 1 267 ? 5.702 1.833 60.983 1.00 30.69 267 PRO A CA 1
ATOM 1835 C C . PRO A 1 267 ? 4.825 2.883 60.294 1.00 30.69 267 PRO A C 1
ATOM 1837 O O . PRO A 1 267 ? 3.788 2.557 59.718 1.00 30.69 267 PRO A O 1
ATOM 1840 N N . ALA A 1 268 ? 5.220 4.152 60.379 1.00 29.84 268 ALA A N 1
ATOM 1841 C CA . ALA A 1 268 ? 4.572 5.237 59.656 1.00 29.84 268 ALA A CA 1
ATOM 1842 C C . ALA A 1 268 ? 4.567 4.938 58.148 1.00 29.84 268 ALA A C 1
ATOM 1844 O O . ALA A 1 268 ? 5.620 4.727 57.545 1.00 29.84 268 ALA A O 1
ATOM 1845 N N . THR A 1 269 ? 3.380 4.913 57.546 1.00 29.20 269 THR A N 1
ATOM 1846 C CA . THR A 1 269 ? 3.202 4.845 56.095 1.00 29.20 269 THR A CA 1
ATOM 1847 C C . THR A 1 269 ? 3.791 6.119 55.475 1.00 29.20 269 THR A C 1
ATOM 1849 O O . THR A 1 269 ? 3.408 7.214 55.898 1.00 29.20 269 THR A O 1
ATOM 1852 N N . PRO A 1 270 ? 4.721 6.024 54.508 1.00 29.80 270 PRO A N 1
ATOM 1853 C CA . PRO A 1 270 ? 5.196 7.185 53.766 1.00 29.80 270 PRO A CA 1
ATOM 1854 C C . PRO A 1 270 ? 4.021 7.901 53.095 1.00 29.80 270 PRO A C 1
ATOM 1856 O O . PRO A 1 270 ? 3.143 7.256 52.524 1.00 29.80 270 PRO A O 1
ATOM 1859 N N . ALA A 1 271 ? 4.000 9.230 53.184 1.00 28.97 271 ALA A N 1
ATOM 1860 C CA . ALA A 1 271 ? 3.002 10.059 52.525 1.00 28.97 271 ALA A CA 1
ATOM 1861 C C . ALA A 1 271 ? 2.983 9.767 51.017 1.00 28.97 271 ALA A C 1
ATOM 1863 O O . ALA A 1 271 ? 3.994 9.933 50.335 1.00 28.97 271 ALA A O 1
ATOM 1864 N N . THR A 1 272 ? 1.825 9.343 50.512 1.00 28.17 272 THR A N 1
ATOM 1865 C CA . THR A 1 272 ? 1.540 9.213 49.083 1.00 28.17 272 THR A CA 1
ATOM 1866 C C . THR A 1 272 ? 1.742 10.576 48.411 1.00 28.17 272 THR A C 1
ATOM 1868 O O . THR A 1 272 ? 1.060 11.532 48.791 1.00 28.17 272 THR A O 1
ATOM 1871 N N . PRO A 1 273 ? 2.656 10.712 47.434 1.00 27.30 273 PRO A N 1
ATOM 1872 C CA . PRO A 1 273 ? 2.768 11.933 46.650 1.00 27.30 273 PRO A CA 1
ATOM 1873 C C . PRO A 1 273 ? 1.449 12.202 45.921 1.00 27.30 273 PRO A C 1
ATOM 1875 O O . PRO A 1 273 ? 0.903 11.318 45.260 1.00 27.30 273 PRO A O 1
ATOM 1878 N N . ALA A 1 274 ? 0.929 13.421 46.059 1.00 26.30 274 ALA A N 1
ATOM 1879 C CA . ALA A 1 274 ? -0.232 13.879 45.314 1.00 26.30 274 ALA A CA 1
ATOM 1880 C C . ALA A 1 274 ? 0.038 13.746 43.810 1.00 26.30 274 ALA A C 1
ATOM 1882 O O . ALA A 1 274 ? 1.005 14.308 43.295 1.00 26.30 274 ALA A O 1
ATOM 1883 N N . THR A 1 275 ? -0.815 13.009 43.105 1.00 23.94 275 THR A N 1
ATOM 1884 C CA . THR A 1 275 ? -0.812 12.974 41.643 1.00 23.94 275 THR A CA 1
ATOM 1885 C C . THR A 1 275 ? -1.369 14.311 41.144 1.00 23.94 275 THR A C 1
ATOM 1887 O O . THR A 1 275 ? -2.507 14.647 41.487 1.00 23.94 275 THR A O 1
ATOM 1890 N N . PRO A 1 276 ? -0.611 15.121 40.384 1.00 26.75 276 PRO A N 1
ATOM 1891 C CA . PRO A 1 276 ? -1.155 16.339 39.810 1.00 26.75 276 PRO A CA 1
ATOM 1892 C C . PRO A 1 276 ? -2.198 15.996 38.739 1.00 26.75 276 PRO A C 1
ATOM 1894 O O . PRO A 1 276 ? -1.956 15.215 37.823 1.00 26.75 276 PRO A O 1
ATOM 1897 N N . SER A 1 277 ? -3.370 16.612 38.892 1.00 34.34 277 SER A N 1
ATOM 1898 C CA . SER A 1 277 ? -4.430 16.719 37.891 1.00 34.34 277 SER A CA 1
ATOM 1899 C C . SER A 1 277 ? -3.879 17.361 36.614 1.00 34.34 277 SER A C 1
ATOM 1901 O O . SER A 1 277 ? -3.378 18.485 36.669 1.00 34.34 277 SER A O 1
ATOM 1903 N N . SER A 1 278 ? -3.974 16.684 35.467 1.00 32.44 278 SER A N 1
ATOM 1904 C CA . SER A 1 278 ? -3.631 17.263 34.164 1.00 32.44 278 SER A CA 1
ATOM 1905 C C . SER A 1 278 ? -4.890 17.491 33.333 1.00 32.44 278 SER A C 1
ATOM 1907 O O . SER A 1 278 ? -5.245 16.687 32.480 1.00 32.44 278 SER A O 1
ATOM 1909 N N . ASN A 1 279 ? -5.547 18.619 33.584 1.00 34.28 279 ASN A N 1
ATOM 1910 C CA . ASN A 1 279 ? -6.304 19.341 32.569 1.00 34.28 279 ASN A CA 1
ATOM 1911 C C . ASN A 1 279 ? -5.968 20.826 32.719 1.00 34.28 279 ASN A C 1
ATOM 1913 O O . ASN A 1 279 ? -6.621 21.558 33.458 1.00 34.28 279 ASN A O 1
ATOM 1917 N N . ALA A 1 280 ? -4.920 21.251 32.016 1.00 28.28 280 ALA A N 1
ATOM 1918 C CA . ALA A 1 280 ? -4.694 22.641 31.658 1.00 28.28 280 ALA A CA 1
ATOM 1919 C C . ALA A 1 280 ? -3.896 22.684 30.350 1.00 28.28 280 ALA A C 1
ATOM 1921 O O . ALA A 1 280 ? -2.734 22.292 30.297 1.00 28.28 280 ALA A O 1
ATOM 1922 N N . HIS A 1 281 ? -4.547 23.174 29.296 1.00 44.97 281 HIS A N 1
ATOM 1923 C CA . HIS A 1 281 ? -3.871 23.855 28.200 1.00 44.97 281 HIS A CA 1
ATOM 1924 C C . HIS A 1 281 ? -3.015 24.986 28.796 1.00 44.97 281 HIS A C 1
ATOM 1926 O O . HIS A 1 281 ? -3.538 25.834 29.519 1.00 44.97 281 HIS A O 1
ATOM 1932 N N . GLY A 1 282 ? -1.718 24.996 28.492 1.00 25.55 282 GLY A N 1
ATOM 1933 C CA . GLY A 1 282 ? -0.780 26.034 28.914 1.00 25.55 282 GLY A CA 1
ATOM 1934 C C . GLY A 1 282 ? 0.634 25.691 28.466 1.00 25.55 282 GLY A C 1
ATOM 1935 O O . GLY A 1 282 ? 1.272 24.815 29.040 1.00 25.55 282 GLY A O 1
ATOM 1936 N N . GLU A 1 283 ? 1.085 26.363 27.410 1.00 48.22 283 GLU A N 1
ATOM 1937 C CA . GLU A 1 283 ? 2.444 26.307 26.879 1.00 48.22 283 GLU A CA 1
ATOM 1938 C C . GLU A 1 283 ? 3.497 26.581 27.961 1.00 48.22 283 GLU A C 1
ATOM 1940 O O . GLU A 1 283 ? 3.370 27.530 28.738 1.00 48.22 283 GLU A O 1
ATOM 1945 N N . VAL A 1 284 ? 4.586 25.806 27.944 1.00 28.47 284 VAL A N 1
ATOM 1946 C CA . VAL A 1 284 ? 5.868 26.225 28.517 1.00 28.47 284 VAL A CA 1
ATOM 1947 C C . VAL A 1 284 ? 6.980 25.884 27.526 1.00 28.47 284 VAL A C 1
ATOM 1949 O O . VAL A 1 284 ? 7.077 24.769 27.021 1.00 28.47 284 VAL A O 1
ATOM 1952 N N . LEU A 1 285 ? 7.770 26.907 27.222 1.00 33.56 285 LEU A N 1
ATOM 1953 C CA . LEU A 1 285 ? 8.857 26.980 26.251 1.00 33.56 285 LEU A CA 1
ATOM 1954 C C . LEU A 1 285 ? 9.882 25.841 26.404 1.00 33.56 285 LEU A C 1
ATOM 1956 O O . LEU A 1 285 ? 10.637 25.804 27.373 1.00 33.56 285 LEU A O 1
ATOM 1960 N N . GLY A 1 286 ? 9.932 24.954 25.409 1.00 30.52 286 GLY A N 1
ATOM 1961 C CA . GLY A 1 286 ? 10.898 23.856 25.313 1.00 30.52 286 GLY A CA 1
ATOM 1962 C C . GLY A 1 286 ? 10.353 22.733 24.435 1.00 30.52 286 GLY A C 1
ATOM 1963 O O . GLY A 1 286 ? 9.782 21.783 24.953 1.00 30.52 286 GLY A O 1
ATOM 1964 N N . ALA A 1 287 ? 10.467 22.909 23.115 1.00 40.00 287 ALA A N 1
ATOM 1965 C CA . ALA A 1 287 ? 9.944 22.068 22.035 1.00 40.00 287 ALA A CA 1
ATOM 1966 C C . ALA A 1 287 ? 9.721 20.584 22.399 1.00 40.00 287 ALA A C 1
ATOM 1968 O O . ALA A 1 287 ? 10.674 19.820 22.543 1.00 40.00 287 ALA A O 1
ATOM 1969 N N . ALA A 1 288 ? 8.454 20.160 22.460 1.00 39.22 288 ALA A N 1
ATOM 1970 C CA . ALA A 1 288 ? 8.110 18.758 22.266 1.00 39.22 288 ALA A CA 1
ATOM 1971 C C . ALA A 1 288 ? 8.514 18.402 20.832 1.00 39.22 288 ALA A C 1
ATOM 1973 O O . ALA A 1 288 ? 7.899 18.851 19.864 1.00 39.22 288 ALA A O 1
ATOM 1974 N N . VAL A 1 289 ? 9.628 17.690 20.705 1.00 52.38 289 VAL A N 1
ATOM 1975 C CA . VAL A 1 289 ? 10.221 17.357 19.419 1.00 52.38 289 VAL A CA 1
ATOM 1976 C C . VAL A 1 289 ? 9.339 16.320 18.730 1.00 52.38 289 VAL A C 1
ATOM 1978 O O . VAL A 1 289 ? 9.308 15.155 19.120 1.00 52.38 289 VAL A O 1
ATOM 1981 N N . TYR A 1 290 ? 8.586 16.761 17.726 1.00 57.28 290 TYR A N 1
ATOM 1982 C CA . TYR A 1 290 ? 7.823 15.868 16.867 1.00 57.28 290 TYR A CA 1
ATOM 1983 C C . TYR A 1 290 ? 8.785 15.152 15.916 1.00 57.28 290 TYR A C 1
ATOM 1985 O O . TYR A 1 290 ? 9.538 15.811 15.203 1.00 57.28 290 TYR A O 1
ATOM 1993 N N . HIS A 1 291 ? 8.783 13.818 15.918 1.00 68.56 291 HIS A N 1
ATOM 1994 C CA . HIS A 1 291 ? 9.625 13.023 15.028 1.00 68.56 291 HIS A CA 1
ATOM 1995 C C . HIS A 1 291 ? 8.803 12.527 13.841 1.00 68.56 291 HIS A C 1
ATOM 1997 O O . HIS A 1 291 ? 7.967 11.633 13.978 1.00 68.56 291 HIS A O 1
ATOM 2003 N N . PHE A 1 292 ? 9.069 13.077 12.662 1.00 70.88 292 PHE A N 1
ATOM 2004 C CA . PHE A 1 292 ? 8.406 12.657 11.434 1.00 70.88 292 PHE A CA 1
ATOM 2005 C C . PHE A 1 292 ? 9.012 11.329 10.963 1.00 70.88 292 PHE A C 1
ATOM 2007 O O . PHE A 1 292 ? 10.165 11.291 10.538 1.00 70.88 292 PHE A O 1
ATOM 2014 N N . ALA A 1 293 ? 8.255 10.235 11.085 1.00 64.31 293 ALA A N 1
ATOM 2015 C CA . ALA A 1 293 ? 8.644 8.897 10.612 1.00 64.31 293 ALA A CA 1
ATOM 2016 C C . ALA A 1 293 ? 7.733 8.362 9.494 1.00 64.31 293 ALA A C 1
ATOM 2018 O O . ALA A 1 293 ? 8.108 7.431 8.789 1.00 64.31 293 ALA A O 1
ATOM 2019 N N . ALA A 1 294 ? 6.546 8.948 9.325 1.00 58.84 294 ALA A N 1
ATOM 2020 C CA . ALA A 1 294 ? 5.590 8.556 8.300 1.00 58.84 294 ALA A CA 1
ATOM 2021 C C . ALA A 1 294 ? 5.751 9.406 7.035 1.00 58.84 294 ALA A C 1
ATOM 2023 O O . ALA A 1 294 ? 5.979 10.615 7.107 1.00 58.84 294 ALA A O 1
ATOM 2024 N N . ASN A 1 295 ? 5.562 8.777 5.875 1.00 66.94 295 ASN A N 1
ATOM 2025 C CA . ASN A 1 295 ? 5.503 9.499 4.612 1.00 66.94 295 ASN A CA 1
ATOM 2026 C C . ASN A 1 295 ? 4.185 10.283 4.519 1.00 66.94 295 ASN A C 1
ATOM 2028 O O . ASN A 1 295 ? 3.109 9.714 4.719 1.00 66.94 295 ASN A O 1
ATOM 2032 N N . LEU A 1 296 ? 4.251 11.575 4.187 1.00 72.62 296 LEU A N 1
ATOM 2033 C CA . LEU A 1 296 ? 3.065 12.430 4.045 1.00 72.62 296 LEU A CA 1
ATOM 2034 C C . LEU A 1 296 ? 2.938 12.962 2.618 1.00 72.62 296 LEU A C 1
ATOM 2036 O O . LEU A 1 296 ? 3.901 13.432 2.012 1.00 72.62 296 LEU A O 1
ATOM 2040 N N . THR A 1 297 ? 1.722 12.920 2.085 1.00 70.69 297 THR A N 1
ATOM 2041 C CA . THR A 1 297 ? 1.398 13.356 0.723 1.00 70.69 297 THR A CA 1
ATOM 2042 C C . THR A 1 297 ? 0.022 14.012 0.679 1.00 70.69 297 THR A C 1
ATOM 2044 O O . THR A 1 297 ? -0.693 14.051 1.681 1.00 70.69 297 THR A O 1
ATOM 2047 N N . ILE A 1 298 ? -0.381 14.530 -0.486 1.00 59.88 298 ILE A N 1
ATOM 2048 C CA . ILE A 1 298 ? -1.748 15.026 -0.669 1.00 59.88 298 ILE A CA 1
ATOM 2049 C C . ILE A 1 298 ? -2.746 13.924 -0.315 1.00 59.88 298 ILE A C 1
ATOM 2051 O O . ILE A 1 298 ? -2.666 12.816 -0.829 1.00 59.88 298 ILE A O 1
ATOM 2055 N N . GLY A 1 299 ? -3.711 14.254 0.540 1.00 54.72 299 GLY A N 1
ATOM 2056 C CA . GLY A 1 299 ? -4.701 13.307 1.044 1.00 54.72 299 GLY A CA 1
ATOM 2057 C C . GLY A 1 299 ? -4.415 12.824 2.465 1.00 54.72 299 GLY A C 1
ATOM 2058 O O . GLY A 1 299 ? -5.372 12.498 3.170 1.00 54.72 299 GLY A O 1
ATOM 2059 N N . SER A 1 300 ? -3.153 12.861 2.924 1.00 59.62 300 SER A N 1
ATOM 2060 C CA . SER A 1 300 ? -2.781 12.519 4.303 1.00 59.62 300 SER A CA 1
ATOM 2061 C C . SER A 1 300 ? -3.540 13.389 5.311 1.00 59.62 300 SER A C 1
ATOM 2063 O O . SER A 1 300 ? -3.806 14.574 5.075 1.00 59.62 300 SER A O 1
ATOM 2065 N N . ARG A 1 301 ? -3.887 12.804 6.461 1.00 71.38 301 ARG A N 1
ATOM 2066 C CA . ARG A 1 301 ? -4.621 13.463 7.550 1.00 71.38 301 ARG A CA 1
ATOM 2067 C C . ARG A 1 301 ? -4.084 13.026 8.905 1.00 71.38 301 ARG A C 1
ATOM 2069 O O . ARG A 1 301 ? -3.556 11.927 9.019 1.00 71.38 301 ARG A O 1
ATOM 2076 N N . GLY A 1 302 ? -4.302 13.846 9.928 1.00 55.50 302 GLY A N 1
ATOM 2077 C CA . GLY A 1 302 ? -4.024 13.488 11.320 1.00 55.50 302 GLY A CA 1
ATOM 2078 C C . GLY A 1 302 ? -2.857 14.259 11.929 1.00 55.50 302 GLY A C 1
ATOM 2079 O O . GLY A 1 302 ? -2.433 15.287 11.401 1.00 55.50 302 GLY A O 1
ATOM 2080 N N . ALA A 1 303 ? -2.369 13.773 13.072 1.00 64.38 303 ALA A N 1
ATOM 2081 C CA . ALA A 1 303 ? -1.398 14.481 13.907 1.00 64.38 303 ALA A CA 1
ATOM 2082 C C . ALA A 1 303 ? -0.079 14.785 13.179 1.00 64.38 303 ALA A C 1
ATOM 2084 O O . ALA A 1 303 ? 0.421 15.898 13.321 1.00 64.38 303 ALA A O 1
ATOM 2085 N N . ASP A 1 304 ? 0.419 13.869 12.339 1.00 67.38 304 ASP A N 1
ATOM 2086 C CA . ASP A 1 304 ? 1.646 14.076 11.552 1.00 67.38 304 ASP A CA 1
ATOM 2087 C C . ASP A 1 304 ? 1.505 15.239 10.572 1.00 67.38 304 ASP A C 1
ATOM 2089 O O . ASP A 1 304 ? 2.407 16.058 10.407 1.00 67.38 304 ASP A O 1
ATOM 2093 N N . VAL A 1 305 ? 0.330 15.368 9.956 1.00 74.19 305 VAL A N 1
ATOM 2094 C CA . VAL A 1 305 ? 0.036 16.466 9.034 1.00 74.19 305 VAL A CA 1
ATOM 2095 C C . VAL A 1 305 ? -0.123 17.780 9.784 1.00 74.19 305 VAL A C 1
ATOM 2097 O O . VAL A 1 305 ? 0.379 18.804 9.326 1.00 74.19 305 VAL A O 1
ATOM 2100 N N . THR A 1 306 ? -0.788 17.767 10.938 1.00 75.50 306 THR A N 1
ATOM 2101 C CA . THR A 1 306 ? -0.902 18.954 11.792 1.00 75.50 306 THR A CA 1
ATOM 2102 C C . THR A 1 306 ? 0.478 19.429 12.245 1.00 75.50 306 THR A C 1
ATOM 2104 O O . THR A 1 306 ? 0.782 20.613 12.113 1.00 75.50 306 THR A O 1
ATOM 2107 N N . ALA A 1 307 ? 1.331 18.516 12.715 1.00 76.88 307 ALA A N 1
ATOM 2108 C CA . ALA A 1 307 ? 2.690 18.818 13.148 1.00 76.88 307 ALA A CA 1
ATOM 2109 C C . ALA A 1 307 ? 3.551 19.343 11.993 1.00 76.88 307 ALA A C 1
ATOM 2111 O O . ALA A 1 307 ? 4.256 20.337 12.153 1.00 76.88 307 ALA A O 1
ATOM 2112 N N . LEU A 1 308 ? 3.433 18.751 10.800 1.00 82.31 308 LEU A N 1
ATOM 2113 C CA . LEU A 1 308 ? 4.107 19.228 9.594 1.00 82.31 308 LEU A CA 1
ATOM 2114 C C . LEU A 1 308 ? 3.669 20.654 9.248 1.00 82.31 308 LEU A C 1
ATOM 2116 O O . LEU A 1 308 ? 4.496 21.517 8.976 1.00 82.31 308 LEU A O 1
ATOM 2120 N N . GLN A 1 309 ? 2.364 20.918 9.244 1.00 86.94 309 GLN A N 1
ATOM 2121 C CA . GLN A 1 309 ? 1.831 22.236 8.909 1.00 86.94 309 GLN A CA 1
ATOM 2122 C C . GLN A 1 309 ? 2.253 23.291 9.934 1.00 86.94 309 GLN A C 1
ATOM 2124 O O . GLN A 1 309 ? 2.597 24.405 9.545 1.00 86.94 309 GLN A O 1
ATOM 2129 N N . GLN A 1 310 ? 2.268 22.944 11.224 1.00 81.44 310 GLN A N 1
ATOM 2130 C CA . GLN A 1 310 ? 2.783 23.810 12.284 1.00 81.44 310 GLN A CA 1
ATOM 2131 C C . GLN A 1 310 ? 4.276 24.091 12.098 1.00 81.44 310 GLN A C 1
ATOM 2133 O O . GLN A 1 310 ? 4.678 25.252 12.154 1.00 81.44 310 GLN A O 1
ATOM 2138 N N . PHE A 1 311 ? 5.077 23.063 11.798 1.00 86.19 311 PHE A N 1
ATOM 2139 C CA . PHE A 1 311 ? 6.497 23.221 11.498 1.00 86.19 311 PHE A CA 1
ATOM 2140 C C . PHE A 1 311 ? 6.704 24.172 10.317 1.00 86.19 311 PHE A C 1
ATOM 2142 O O . PHE A 1 311 ? 7.410 25.168 10.450 1.00 86.19 311 PHE A O 1
ATOM 2149 N N . LEU A 1 312 ? 6.037 23.925 9.186 1.00 84.94 312 LEU A N 1
ATOM 2150 C CA . LEU A 1 312 ? 6.166 24.732 7.971 1.00 84.94 312 LEU A CA 1
ATOM 2151 C C . LEU A 1 312 ? 5.770 26.192 8.206 1.00 84.94 312 LEU A C 1
ATOM 2153 O O . LEU A 1 312 ? 6.502 27.089 7.794 1.00 84.94 312 LEU A O 1
ATOM 2157 N N . LEU A 1 313 ? 4.663 26.435 8.913 1.00 84.31 313 LEU A N 1
ATOM 2158 C CA . LEU A 1 313 ? 4.237 27.785 9.290 1.00 84.31 313 LEU A CA 1
ATOM 2159 C C . LEU A 1 313 ? 5.271 28.471 10.192 1.00 84.31 313 LEU A C 1
ATOM 2161 O O . LEU A 1 313 ? 5.579 29.643 9.980 1.00 84.31 313 LEU A O 1
ATOM 2165 N N . SER A 1 314 ? 5.838 27.745 11.161 1.00 76.88 314 SER A N 1
ATOM 2166 C CA . SER A 1 314 ? 6.864 28.273 12.071 1.00 76.88 314 SER A CA 1
ATOM 2167 C C . SER A 1 314 ? 8.199 28.555 11.368 1.00 76.88 314 SER A C 1
ATOM 2169 O O . SER A 1 314 ? 8.869 29.534 11.687 1.00 76.88 314 SER A O 1
ATOM 2171 N N . ALA A 1 315 ? 8.542 27.755 10.355 1.00 78.38 315 ALA A N 1
ATOM 2172 C CA . ALA A 1 315 ? 9.714 27.918 9.501 1.00 78.38 315 ALA A CA 1
ATOM 2173 C C . ALA A 1 315 ? 9.515 28.975 8.392 1.00 78.38 315 ALA A C 1
ATOM 2175 O O . ALA A 1 315 ? 10.405 29.184 7.570 1.00 78.38 315 ALA A O 1
ATOM 2176 N N . GLY A 1 316 ? 8.364 29.662 8.363 1.00 84.75 316 GLY A N 1
ATOM 2177 C CA . GLY A 1 316 ? 8.091 30.777 7.452 1.00 84.75 316 GLY A CA 1
ATOM 2178 C C . GLY A 1 316 ? 7.453 30.394 6.111 1.00 84.75 316 GLY A C 1
ATOM 2179 O O . GLY A 1 316 ? 7.295 31.257 5.245 1.00 84.75 316 GLY A O 1
ATOM 2180 N N . PHE A 1 317 ? 7.045 29.138 5.920 1.00 86.81 317 PHE A N 1
ATOM 2181 C CA . PHE A 1 317 ? 6.340 28.685 4.719 1.00 86.81 317 PHE A CA 1
ATOM 2182 C C . PHE A 1 317 ? 4.830 28.891 4.867 1.00 86.81 317 PHE A C 1
ATOM 2184 O O . PHE A 1 317 ? 4.198 28.422 5.812 1.00 86.81 317 PHE A O 1
ATOM 2191 N N . SER A 1 318 ? 4.227 29.612 3.919 1.00 84.50 318 SER A N 1
ATOM 2192 C CA . SER A 1 318 ? 2.832 30.045 4.038 1.00 84.50 318 SER A CA 1
ATOM 2193 C C . SER A 1 318 ? 1.837 28.924 3.727 1.00 84.50 318 SER A C 1
ATOM 2195 O O . SER A 1 318 ? 1.849 28.347 2.639 1.00 84.50 318 SER A O 1
ATOM 2197 N N . ILE A 1 319 ? 0.923 28.672 4.666 1.00 87.62 319 ILE A N 1
ATOM 2198 C CA . ILE A 1 319 ? -0.263 27.827 4.486 1.00 87.62 319 ILE A CA 1
ATOM 2199 C C . ILE A 1 319 ? -1.478 28.679 4.880 1.00 87.62 319 ILE A C 1
ATOM 2201 O O . ILE A 1 319 ? -1.781 28.775 6.068 1.00 87.62 319 ILE A O 1
ATOM 2205 N N . PRO A 1 320 ? -2.177 29.325 3.925 1.00 79.62 320 PRO A N 1
ATOM 2206 C CA . PRO A 1 320 ? -3.260 30.265 4.233 1.00 79.62 320 PRO A CA 1
ATOM 2207 C C . PRO A 1 320 ? -4.399 29.678 5.078 1.00 79.62 320 PRO A C 1
ATOM 2209 O O . PRO A 1 320 ? -4.995 30.392 5.877 1.00 79.62 320 PRO A O 1
ATOM 2212 N N . ALA A 1 321 ? -4.692 28.382 4.928 1.00 71.50 321 ALA A N 1
ATOM 2213 C CA . ALA A 1 321 ? -5.692 27.684 5.737 1.00 71.50 321 ALA A CA 1
ATOM 2214 C C . ALA A 1 321 ? -5.219 27.322 7.162 1.00 71.50 321 ALA A C 1
ATOM 2216 O O . ALA A 1 321 ? -6.024 26.854 7.963 1.00 71.50 321 ALA A O 1
ATOM 2217 N N . GLY A 1 322 ? -3.938 27.517 7.490 1.00 78.12 322 GLY A N 1
ATOM 2218 C CA . GLY A 1 322 ? -3.351 27.112 8.767 1.00 78.12 322 GLY A CA 1
ATOM 2219 C C . GLY A 1 322 ? -3.134 25.598 8.904 1.00 78.12 322 GLY A C 1
ATOM 2220 O O . GLY A 1 322 ? -3.260 24.832 7.944 1.00 78.12 322 GLY A O 1
ATOM 2221 N N . ALA A 1 323 ? -2.790 25.159 10.120 1.00 81.25 323 ALA A N 1
ATOM 2222 C CA . ALA A 1 323 ? -2.576 23.750 10.452 1.00 81.25 323 ALA A CA 1
ATOM 2223 C C . ALA A 1 323 ? -3.907 23.011 10.681 1.00 81.25 323 ALA A C 1
ATOM 2225 O O . ALA A 1 323 ? -4.335 22.781 11.809 1.00 81.25 323 ALA A O 1
ATOM 2226 N N . THR A 1 324 ? -4.583 22.677 9.585 1.00 78.00 324 THR A N 1
ATOM 2227 C CA . THR A 1 324 ? -5.900 22.016 9.573 1.00 78.00 324 THR A CA 1
ATOM 2228 C C . THR A 1 324 ? -5.851 20.505 9.824 1.00 78.00 324 THR A C 1
ATOM 2230 O O . THR A 1 324 ? -6.899 19.879 9.968 1.00 78.00 324 THR A O 1
ATOM 2233 N N . GLY A 1 325 ? -4.662 19.897 9.816 1.00 60.75 325 GLY A N 1
ATOM 2234 C CA . GLY A 1 325 ? -4.482 18.447 9.905 1.00 60.75 325 GLY A CA 1
ATOM 2235 C C . GLY A 1 325 ? -4.853 17.686 8.631 1.00 60.75 325 GLY A C 1
ATOM 2236 O O . GLY A 1 325 ? -4.921 16.460 8.659 1.00 60.75 325 GLY A O 1
ATOM 2237 N N . TYR A 1 326 ? -5.089 18.388 7.515 1.00 67.25 326 TYR A N 1
ATOM 2238 C CA . TYR A 1 326 ? -5.313 17.811 6.186 1.00 67.25 326 TYR A CA 1
ATOM 2239 C C . TYR A 1 326 ? -4.273 18.295 5.177 1.00 67.25 326 TYR A C 1
ATOM 2241 O O . TYR A 1 326 ? -4.122 19.496 4.948 1.00 67.25 326 TYR A O 1
ATOM 2249 N N . PHE A 1 327 ? -3.592 17.359 4.524 1.00 68.38 327 PHE A N 1
ATOM 2250 C CA . PHE A 1 327 ? -2.544 17.651 3.562 1.00 68.38 327 PHE A CA 1
ATOM 2251 C C . PHE A 1 327 ? -3.186 17.901 2.195 1.00 68.38 327 PHE A C 1
ATOM 2253 O O . PHE A 1 327 ? -3.411 16.991 1.400 1.00 68.38 327 PHE A O 1
ATOM 2260 N N . GLY A 1 328 ? -3.514 19.163 1.924 1.00 63.28 328 GLY A N 1
ATOM 2261 C CA . GLY A 1 328 ? -4.073 19.610 0.647 1.00 63.28 328 GLY A CA 1
ATOM 2262 C C . GLY A 1 328 ? -3.046 20.289 -0.263 1.00 63.28 328 GLY A C 1
ATOM 2263 O O . GLY A 1 328 ? -1.848 20.327 0.019 1.00 63.28 328 GLY A O 1
ATOM 2264 N N . ALA A 1 329 ? -3.528 20.908 -1.343 1.00 69.19 329 ALA A N 1
ATOM 2265 C CA . ALA A 1 329 ? -2.683 21.626 -2.303 1.00 69.19 329 ALA A CA 1
ATOM 2266 C C . ALA A 1 329 ? -1.831 22.742 -1.660 1.00 69.19 329 ALA A C 1
ATOM 2268 O O . ALA A 1 329 ? -0.688 22.947 -2.061 1.00 69.19 329 ALA A O 1
ATOM 2269 N N . GLN A 1 330 ? -2.354 23.427 -0.635 1.00 71.88 330 GLN A N 1
ATOM 2270 C CA . GLN A 1 330 ? -1.620 24.478 0.085 1.00 71.88 330 GLN A CA 1
ATOM 2271 C C . GLN A 1 330 ? -0.459 23.911 0.913 1.00 71.88 330 GLN A C 1
ATOM 2273 O O . GLN A 1 330 ? 0.643 24.449 0.878 1.00 71.88 330 GLN A O 1
ATOM 2278 N N . THR A 1 331 ? -0.675 22.790 1.607 1.00 83.12 331 THR A N 1
ATOM 2279 C CA . THR A 1 331 ? 0.384 22.097 2.355 1.00 83.12 331 THR A CA 1
ATOM 2280 C C . THR A 1 331 ? 1.437 21.533 1.411 1.00 83.12 331 THR A C 1
ATOM 2282 O O . THR A 1 331 ? 2.621 21.709 1.670 1.00 83.12 331 THR A O 1
ATOM 2285 N N . LYS A 1 332 ? 1.032 20.969 0.262 1.00 73.31 332 LYS A N 1
ATOM 2286 C CA . LYS A 1 332 ? 1.976 20.541 -0.782 1.00 73.31 332 LYS A CA 1
ATOM 2287 C C . LYS A 1 332 ? 2.849 21.696 -1.257 1.00 73.31 332 LYS A C 1
ATOM 2289 O O . LYS A 1 332 ? 4.061 21.544 -1.322 1.00 73.31 332 LYS A O 1
ATOM 2294 N N . ALA A 1 333 ? 2.256 22.849 -1.567 1.00 78.00 333 ALA A N 1
ATOM 2295 C CA . ALA A 1 333 ? 3.010 24.018 -2.013 1.00 78.00 333 ALA A CA 1
ATOM 2296 C C . ALA A 1 333 ? 4.030 24.487 -0.958 1.00 78.00 333 ALA A C 1
ATOM 2298 O O . ALA A 1 333 ? 5.170 24.795 -1.307 1.00 78.00 333 ALA A O 1
ATOM 2299 N N . ALA A 1 334 ? 3.651 24.472 0.323 1.00 81.12 334 ALA A N 1
ATOM 2300 C CA . ALA A 1 334 ? 4.556 24.785 1.426 1.00 81.12 334 ALA A CA 1
ATOM 2301 C C . ALA A 1 334 ? 5.689 23.752 1.575 1.00 81.12 334 ALA A C 1
ATOM 2303 O O . ALA A 1 334 ? 6.839 24.144 1.747 1.00 81.12 334 ALA A O 1
ATOM 2304 N N . VAL A 1 335 ? 5.402 22.453 1.419 1.00 85.38 335 VAL A N 1
ATOM 2305 C CA . VAL A 1 335 ? 6.424 21.388 1.420 1.00 85.38 335 VAL A CA 1
ATOM 2306 C C . VAL A 1 335 ? 7.381 21.533 0.238 1.00 85.38 335 VAL A C 1
ATOM 2308 O O . VAL A 1 335 ? 8.588 21.454 0.431 1.00 85.38 335 VAL A O 1
ATOM 2311 N N . VAL A 1 336 ? 6.880 21.807 -0.972 1.00 73.94 336 VAL A N 1
ATOM 2312 C CA . VAL A 1 336 ? 7.721 22.068 -2.156 1.00 73.94 336 VAL A CA 1
ATOM 2313 C C . VAL A 1 336 ? 8.668 23.240 -1.900 1.00 73.94 336 VAL A C 1
ATOM 2315 O O . VAL A 1 336 ? 9.841 23.179 -2.268 1.00 73.94 336 VAL A O 1
ATOM 2318 N N . ALA A 1 337 ? 8.164 24.318 -1.296 1.00 80.62 337 ALA A N 1
ATOM 2319 C CA . ALA A 1 337 ? 8.967 25.491 -0.973 1.00 80.62 337 ALA A CA 1
ATOM 2320 C C . ALA A 1 337 ? 10.033 25.177 0.089 1.00 80.62 337 ALA A C 1
ATOM 2322 O O . ALA A 1 337 ? 11.189 25.555 -0.096 1.00 80.62 337 ALA A O 1
ATOM 2323 N N . PHE A 1 338 ? 9.668 24.437 1.139 1.00 88.69 338 PHE A N 1
ATOM 2324 C CA . PHE A 1 338 ? 10.596 23.953 2.162 1.00 88.69 338 PHE A CA 1
ATOM 2325 C C . PHE A 1 338 ? 11.696 23.077 1.567 1.00 88.69 338 PHE A C 1
ATOM 2327 O O . PHE A 1 338 ? 12.876 23.358 1.738 1.00 88.69 338 PHE A O 1
ATOM 2334 N N . GLN A 1 339 ? 11.327 22.075 0.776 1.00 84.62 339 GLN A N 1
ATOM 2335 C CA . GLN A 1 339 ? 12.277 21.178 0.125 1.00 84.62 339 GLN A CA 1
ATOM 2336 C C . GLN A 1 339 ? 13.278 21.947 -0.740 1.00 84.62 339 GLN A C 1
ATOM 2338 O O . GLN A 1 339 ? 14.484 21.788 -0.569 1.00 84.62 339 GLN A O 1
ATOM 2343 N N . LYS A 1 340 ? 12.793 22.855 -1.597 1.00 81.12 340 LYS A N 1
ATOM 2344 C CA . LYS A 1 340 ? 13.663 23.693 -2.435 1.00 81.12 340 LYS A CA 1
ATOM 2345 C C . LYS A 1 340 ? 14.605 24.565 -1.607 1.00 81.12 340 LYS A C 1
ATOM 2347 O O . LYS A 1 340 ? 15.763 24.715 -1.983 1.00 81.12 340 LYS A O 1
ATOM 2352 N N . ALA A 1 341 ? 14.126 25.126 -0.497 1.00 78.56 341 ALA A N 1
ATOM 2353 C CA . ALA A 1 341 ? 14.942 25.943 0.398 1.00 78.56 341 ALA A CA 1
ATOM 2354 C C . ALA A 1 341 ? 16.055 25.136 1.095 1.00 78.56 341 ALA A C 1
ATOM 2356 O O . ALA A 1 341 ? 17.097 25.698 1.417 1.00 78.56 341 ALA A O 1
ATOM 2357 N N . HIS A 1 342 ? 15.863 23.825 1.264 1.00 74.50 342 HIS A N 1
ATOM 2358 C CA . HIS A 1 342 ? 16.802 22.912 1.920 1.00 74.50 342 HIS A CA 1
ATOM 2359 C C . HIS A 1 342 ? 17.580 22.011 0.939 1.00 74.50 342 HIS A C 1
ATOM 2361 O O . HIS A 1 342 ? 18.181 21.019 1.341 1.00 74.50 342 HIS A O 1
ATOM 2367 N N . GLY A 1 343 ? 17.591 22.341 -0.359 1.00 72.19 343 GLY A N 1
ATOM 2368 C CA . GLY A 1 343 ? 18.342 21.585 -1.372 1.00 72.19 343 GLY A CA 1
ATOM 2369 C C . GLY A 1 343 ? 17.766 20.199 -1.692 1.00 72.19 343 GLY A C 1
ATOM 2370 O O . GLY A 1 343 ? 18.438 19.383 -2.317 1.00 72.19 343 GLY A O 1
ATOM 2371 N N . ILE A 1 344 ? 16.523 19.939 -1.285 1.00 76.62 344 ILE A N 1
ATOM 2372 C CA . ILE A 1 344 ? 15.754 18.732 -1.593 1.00 76.62 344 ILE A CA 1
ATOM 2373 C C . ILE A 1 344 ? 14.916 19.002 -2.849 1.00 76.62 344 ILE A C 1
ATOM 2375 O O . ILE A 1 344 ? 14.418 20.111 -3.066 1.00 76.62 344 ILE A O 1
ATOM 2379 N N . VAL A 1 345 ? 14.726 17.983 -3.690 1.00 66.50 345 VAL A N 1
ATOM 2380 C CA . VAL A 1 345 ? 13.839 18.084 -4.857 1.00 66.50 345 VAL A CA 1
ATOM 2381 C C . VAL A 1 345 ? 12.428 18.453 -4.387 1.00 66.50 345 VAL A C 1
ATOM 2383 O O . VAL A 1 345 ? 11.828 17.754 -3.575 1.00 66.50 345 VAL A O 1
ATOM 2386 N N . GLY A 1 346 ? 11.893 19.567 -4.894 1.00 74.88 346 GLY A N 1
ATOM 2387 C CA . GLY A 1 346 ? 10.586 20.105 -4.506 1.00 74.88 346 GLY A CA 1
ATOM 2388 C C . GLY A 1 346 ? 9.409 19.325 -5.088 1.00 74.88 346 GLY A C 1
ATOM 2389 O O . GLY A 1 346 ? 8.674 19.862 -5.915 1.00 74.88 346 GLY A O 1
ATOM 2390 N N . THR A 1 347 ? 9.245 18.069 -4.679 1.00 65.19 347 THR A N 1
ATOM 2391 C CA . THR A 1 347 ? 8.176 17.158 -5.119 1.00 65.19 347 THR A CA 1
ATOM 2392 C C . THR A 1 347 ? 6.862 17.399 -4.372 1.00 65.19 347 THR A C 1
ATOM 2394 O O . THR A 1 347 ? 5.779 17.077 -4.870 1.00 65.19 347 THR A O 1
ATOM 2397 N N . GLY A 1 348 ? 6.936 17.990 -3.176 1.00 66.00 348 GLY A N 1
ATOM 2398 C CA . GLY A 1 348 ? 5.795 18.170 -2.285 1.00 66.00 348 GLY A CA 1
ATOM 2399 C C . GLY A 1 348 ? 5.383 16.892 -1.553 1.00 66.00 348 GLY A C 1
ATOM 2400 O O . GLY A 1 348 ? 4.347 16.892 -0.893 1.00 66.00 348 GLY A O 1
ATOM 2401 N N . PHE A 1 349 ? 6.176 15.827 -1.687 1.00 63.59 349 PHE A N 1
ATOM 2402 C CA . PHE A 1 349 ? 6.051 14.564 -0.969 1.00 63.59 349 PHE A CA 1
ATOM 2403 C C . PHE A 1 349 ? 7.026 14.550 0.207 1.00 63.59 349 PHE A C 1
ATOM 2405 O O . PHE A 1 349 ? 8.228 14.722 0.012 1.00 63.59 349 PHE A O 1
ATOM 2412 N N . VAL A 1 350 ? 6.527 14.339 1.421 1.00 69.56 350 VAL A N 1
ATOM 2413 C CA . VAL A 1 350 ? 7.355 14.235 2.625 1.00 69.56 350 VAL A CA 1
ATOM 2414 C C . VAL A 1 350 ? 7.784 12.780 2.774 1.00 69.56 350 VAL A C 1
ATOM 2416 O O . VAL A 1 350 ? 7.091 11.997 3.409 1.00 69.56 350 VAL A O 1
ATOM 2419 N N . GLY A 1 351 ? 8.886 12.422 2.117 1.00 57.38 351 GLY A N 1
ATOM 2420 C CA . GLY A 1 351 ? 9.548 11.120 2.253 1.00 57.38 351 GLY A CA 1
ATOM 2421 C C . GLY A 1 351 ? 10.766 11.177 3.174 1.00 57.38 351 GLY A C 1
ATOM 2422 O O . GLY A 1 351 ? 11.065 12.230 3.735 1.00 57.38 351 GLY A O 1
ATOM 2423 N N . ALA A 1 352 ? 11.535 10.087 3.258 1.00 65.31 352 ALA A N 1
ATOM 2424 C CA . ALA A 1 352 ? 12.686 9.942 4.161 1.00 65.31 352 ALA A CA 1
ATOM 2425 C C . ALA A 1 352 ? 13.655 11.143 4.176 1.00 65.31 352 ALA A C 1
ATOM 2427 O O . ALA A 1 352 ? 14.032 11.604 5.248 1.00 65.31 352 ALA A O 1
ATOM 2428 N N . LEU A 1 353 ? 14.006 11.710 3.014 1.00 57.78 353 LEU A N 1
ATOM 2429 C CA . LEU A 1 353 ? 14.882 12.891 2.934 1.00 57.78 353 LEU A CA 1
ATOM 2430 C C . LEU A 1 353 ? 14.253 14.144 3.556 1.00 57.78 353 LEU A C 1
ATOM 2432 O O . LEU A 1 353 ? 14.930 14.923 4.218 1.00 57.78 353 LEU A O 1
ATOM 2436 N N . THR A 1 354 ? 12.949 14.337 3.355 1.00 73.75 354 THR A N 1
ATOM 2437 C CA . THR A 1 354 ? 12.224 15.483 3.920 1.00 73.75 354 THR A CA 1
ATOM 2438 C C . THR A 1 354 ? 11.954 15.267 5.402 1.00 73.75 354 THR A C 1
ATOM 2440 O O . THR A 1 354 ? 12.128 16.200 6.169 1.00 73.75 354 THR A O 1
ATOM 2443 N N . CYS A 1 355 ? 11.614 14.047 5.826 1.00 69.88 355 CYS A N 1
ATOM 2444 C CA . CYS A 1 355 ? 11.512 13.675 7.236 1.00 69.88 355 CYS A CA 1
ATOM 2445 C C . CYS A 1 355 ? 12.839 13.894 7.966 1.00 69.88 355 CYS A C 1
ATOM 2447 O O . CYS A 1 355 ? 12.855 14.531 9.012 1.00 69.88 355 CYS A O 1
ATOM 2449 N N . ALA A 1 356 ? 13.958 13.445 7.392 1.00 66.94 356 ALA A N 1
ATOM 2450 C CA . ALA A 1 356 ? 15.285 13.673 7.953 1.00 66.94 356 ALA A CA 1
ATOM 2451 C C . ALA A 1 356 ? 15.573 15.169 8.120 1.00 66.94 356 ALA A C 1
ATOM 2453 O O . ALA A 1 356 ? 16.069 15.570 9.164 1.00 66.94 356 ALA A O 1
ATOM 2454 N N . GLU A 1 357 ? 15.217 15.994 7.132 1.00 74.19 357 GLU A N 1
ATOM 2455 C CA . GLU A 1 357 ? 15.391 17.448 7.186 1.00 74.19 357 GLU A CA 1
ATOM 2456 C C . GLU A 1 357 ? 14.467 18.133 8.201 1.00 74.19 357 GLU A C 1
ATOM 2458 O O . GLU A 1 357 ? 14.921 18.984 8.956 1.00 74.19 357 GLU A O 1
ATOM 2463 N N . LEU A 1 358 ? 13.193 17.740 8.275 1.00 76.75 358 LEU A N 1
ATOM 2464 C CA . LEU A 1 358 ? 12.246 18.208 9.297 1.00 76.75 358 LEU A CA 1
ATOM 2465 C C . LEU A 1 358 ? 12.722 17.835 10.706 1.00 76.75 358 LEU A C 1
ATOM 2467 O O . LEU A 1 358 ? 12.515 18.580 11.661 1.00 76.75 358 LEU A O 1
ATOM 2471 N N . ASN A 1 359 ? 13.406 16.696 10.813 1.00 74.81 359 ASN A N 1
ATOM 2472 C CA . ASN A 1 359 ? 14.001 16.211 12.043 1.00 74.81 359 ASN A CA 1
ATOM 2473 C C . ASN A 1 359 ? 15.399 16.813 12.307 1.00 74.81 359 ASN A C 1
ATOM 2475 O O . ASN A 1 359 ? 15.968 16.530 13.358 1.00 74.81 359 ASN A O 1
ATOM 2479 N N . LYS A 1 360 ? 15.977 17.660 11.434 1.00 66.19 360 LYS A N 1
ATOM 2480 C CA . LYS A 1 360 ? 17.240 18.370 11.728 1.00 66.19 360 LYS A CA 1
ATOM 2481 C C . LYS A 1 360 ? 16.974 19.479 12.745 1.00 66.19 360 LYS A C 1
ATOM 2483 O O . LYS A 1 360 ? 16.566 20.589 12.425 1.00 66.19 360 LYS A O 1
ATOM 2488 N N . GLY A 1 361 ? 17.188 19.119 14.002 1.00 55.44 361 GLY A N 1
ATOM 2489 C CA . GLY A 1 361 ? 16.735 19.831 15.201 1.00 55.44 361 GLY A CA 1
ATOM 2490 C C . GLY A 1 361 ? 16.415 18.839 16.324 1.00 55.44 361 GLY A C 1
ATOM 2491 O O . GLY A 1 361 ? 16.551 19.159 17.500 1.00 55.44 361 GLY A O 1
ATOM 2492 N N . VAL A 1 362 ? 16.118 17.592 15.945 1.00 46.34 362 VAL A N 1
ATOM 2493 C CA . VAL A 1 362 ? 16.352 16.382 16.731 1.00 46.34 362 VAL A CA 1
ATOM 2494 C C . VAL A 1 362 ? 17.774 15.952 16.414 1.00 46.34 362 VAL A C 1
ATOM 2496 O O . VAL A 1 362 ? 18.084 15.544 15.295 1.00 46.34 362 VAL A O 1
ATOM 2499 N N . VAL A 1 363 ? 18.680 16.064 17.376 1.00 34.78 363 VAL A N 1
ATOM 2500 C CA . VAL A 1 363 ? 19.969 15.394 17.243 1.00 34.78 363 VAL A CA 1
ATOM 2501 C C . VAL A 1 363 ? 19.678 13.894 17.335 1.00 34.78 363 VAL A C 1
ATOM 2503 O O . VAL A 1 363 ? 19.620 13.331 18.422 1.00 34.78 363 VAL A O 1
ATOM 2506 N N . GLN A 1 364 ? 19.456 13.242 16.192 1.00 31.78 364 GLN A N 1
ATOM 2507 C CA . GLN A 1 364 ? 19.804 11.837 16.029 1.00 31.78 364 GLN A CA 1
ATOM 2508 C C . GLN A 1 364 ? 21.326 11.792 16.132 1.00 31.78 364 GLN A C 1
ATOM 2510 O O . GLN A 1 364 ? 22.047 11.909 15.142 1.00 31.78 364 GLN A O 1
ATOM 2515 N N . THR A 1 365 ? 21.832 11.691 17.359 1.00 30.38 365 THR A N 1
ATOM 2516 C CA . THR A 1 365 ? 23.135 11.080 17.534 1.00 30.38 365 THR A CA 1
ATOM 2517 C C . THR A 1 365 ? 22.964 9.669 16.991 1.00 30.38 365 THR A C 1
ATOM 2519 O O . THR A 1 365 ? 22.204 8.876 17.552 1.00 30.38 365 THR A O 1
ATOM 2522 N N . THR A 1 366 ? 23.671 9.347 15.909 1.00 30.95 366 THR A N 1
ATOM 2523 C CA . THR A 1 366 ? 24.267 8.019 15.733 1.00 30.95 366 THR A CA 1
ATOM 2524 C C . THR A 1 366 ? 24.557 7.449 17.125 1.00 30.95 366 THR A C 1
ATOM 2526 O O . THR A 1 366 ? 25.070 8.220 17.943 1.00 30.95 366 THR A O 1
ATOM 2529 N N . PRO A 1 367 ? 24.249 6.184 17.463 1.00 32.22 367 PRO A N 1
ATOM 2530 C CA . PRO A 1 367 ? 24.740 5.609 18.706 1.00 32.22 367 PRO A CA 1
ATOM 2531 C C . PRO A 1 367 ? 26.263 5.463 18.591 1.00 32.22 367 PRO A C 1
ATOM 2533 O O . PRO A 1 367 ? 26.809 4.389 18.378 1.00 32.22 367 PRO A O 1
ATOM 2536 N N . GLU A 1 368 ? 26.964 6.584 18.689 1.00 33.06 368 GLU A N 1
ATOM 2537 C CA . GLU A 1 368 ? 28.266 6.640 19.288 1.00 33.06 368 GLU A CA 1
ATOM 2538 C C . GLU A 1 368 ? 28.003 6.382 20.767 1.00 33.06 368 GLU A C 1
ATOM 2540 O O . GLU A 1 368 ? 27.185 7.048 21.408 1.00 33.06 368 GLU A O 1
ATOM 2545 N N . HIS A 1 369 ? 28.617 5.326 21.276 1.00 44.41 369 HIS A N 1
ATOM 2546 C CA . HIS A 1 369 ? 28.505 4.897 22.654 1.00 44.41 369 HIS A CA 1
ATOM 2547 C C . HIS A 1 369 ? 29.110 5.975 23.572 1.00 44.41 369 HIS A C 1
ATOM 2549 O O . HIS A 1 369 ? 30.270 5.902 23.967 1.00 44.41 369 HIS A O 1
ATOM 2555 N N . ALA A 1 370 ? 28.336 7.016 23.884 1.00 36.19 370 ALA A N 1
ATOM 2556 C CA . ALA A 1 370 ? 28.700 8.030 24.858 1.00 36.19 370 ALA A CA 1
ATOM 2557 C C . ALA A 1 370 ? 28.426 7.484 26.262 1.00 36.19 370 ALA A C 1
ATOM 2559 O O . ALA A 1 370 ? 27.355 7.642 26.846 1.00 36.19 370 ALA A O 1
ATOM 2560 N N . THR A 1 371 ? 29.452 6.826 26.786 1.00 48.66 371 THR A N 1
ATOM 2561 C CA . THR A 1 371 ? 29.747 6.617 28.202 1.00 48.66 371 THR A CA 1
ATOM 2562 C C . THR A 1 371 ? 29.247 7.771 29.083 1.00 48.66 371 THR A C 1
ATOM 2564 O O . THR A 1 371 ? 29.870 8.832 29.128 1.00 48.66 371 THR A O 1
ATOM 2567 N N . ASN A 1 372 ? 28.145 7.592 29.814 1.00 50.06 372 ASN A N 1
ATOM 2568 C CA . ASN A 1 372 ? 27.826 8.462 30.955 1.00 50.06 372 ASN A CA 1
ATOM 2569 C C . ASN A 1 372 ? 26.983 7.774 32.040 1.00 50.06 372 ASN A C 1
ATOM 2571 O O . ASN A 1 372 ? 26.190 8.407 32.733 1.00 50.06 372 ASN A O 1
ATOM 2575 N N . LEU A 1 373 ? 27.187 6.471 32.241 1.00 58.22 373 LEU A N 1
ATOM 2576 C CA . LEU A 1 373 ? 26.940 5.879 33.553 1.00 58.22 373 LEU A CA 1
ATOM 2577 C C . LEU A 1 373 ? 28.231 6.023 34.353 1.00 58.22 373 LEU A C 1
ATOM 2579 O O . LEU A 1 373 ? 29.299 5.618 33.895 1.00 58.22 373 LEU A O 1
ATOM 2583 N N . SER A 1 374 ? 28.156 6.617 35.543 1.00 69.06 374 SER A N 1
ATOM 2584 C CA . SER A 1 374 ? 29.305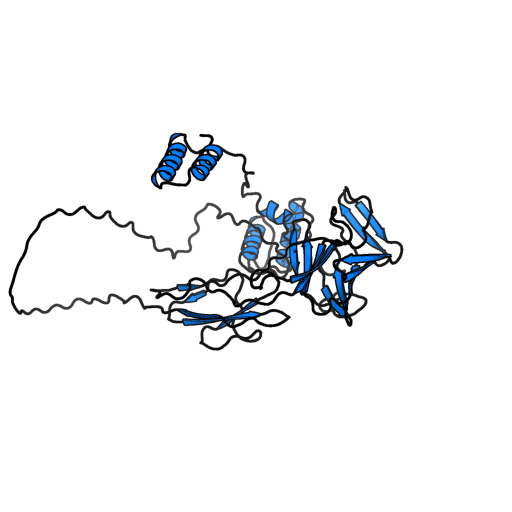 6.575 36.447 1.00 69.06 374 SER A CA 1
ATOM 2585 C C . SER A 1 374 ? 29.624 5.112 36.802 1.00 69.06 374 SER A C 1
ATOM 2587 O O . SER A 1 374 ? 28.706 4.284 36.850 1.00 69.06 374 SER A O 1
ATOM 2589 N N . PRO A 1 375 ? 30.890 4.763 37.100 1.00 69.19 375 PRO A N 1
ATOM 2590 C CA . PRO A 1 375 ? 31.260 3.390 37.456 1.00 69.19 375 PRO A CA 1
ATOM 2591 C C . PRO A 1 375 ? 30.426 2.811 38.611 1.00 69.19 375 PRO A C 1
ATOM 2593 O O . PRO A 1 375 ? 30.161 1.609 38.661 1.00 69.19 375 PRO A O 1
ATOM 2596 N N . SER A 1 376 ? 29.947 3.670 39.516 1.00 68.69 376 SER A N 1
ATOM 2597 C CA . SER A 1 376 ? 29.048 3.295 40.608 1.00 68.69 376 SER A CA 1
ATOM 2598 C C . SER A 1 376 ? 27.625 2.974 40.139 1.00 68.69 376 SER A C 1
ATOM 2600 O O . SER A 1 376 ? 27.013 2.055 40.675 1.00 68.69 376 SER A O 1
ATOM 2602 N N . GLN A 1 377 ? 27.100 3.671 39.129 1.00 69.44 377 GLN A N 1
ATOM 2603 C CA . GLN A 1 377 ? 25.782 3.385 38.548 1.00 69.44 377 GLN A CA 1
ATOM 2604 C C . GLN A 1 377 ? 25.797 2.102 37.711 1.00 69.44 377 GLN A C 1
ATOM 2606 O O . GLN A 1 377 ? 24.884 1.291 37.838 1.00 69.44 377 GLN A O 1
ATOM 2611 N N . ALA A 1 378 ? 26.852 1.874 36.925 1.00 75.31 378 ALA A N 1
ATOM 2612 C CA . ALA A 1 378 ? 27.015 0.633 36.166 1.00 75.31 378 ALA A CA 1
ATOM 2613 C C . ALA A 1 378 ? 27.146 -0.584 37.104 1.00 75.31 378 ALA A C 1
ATOM 2615 O O . ALA A 1 378 ? 26.470 -1.596 36.921 1.00 75.31 378 ALA A O 1
ATOM 2616 N N . SER A 1 379 ? 27.922 -0.446 38.186 1.00 75.12 379 SER A N 1
ATOM 2617 C CA . SER A 1 379 ? 28.047 -1.489 39.215 1.00 75.12 379 SER A CA 1
ATOM 2618 C C . SER A 1 379 ? 26.731 -1.741 39.965 1.00 75.12 379 SER A C 1
ATOM 2620 O O . SER A 1 379 ? 26.434 -2.881 40.312 1.00 75.12 379 SER A O 1
ATOM 2622 N N . ALA A 1 380 ? 25.916 -0.705 40.196 1.00 76.50 380 ALA A N 1
ATOM 2623 C CA . ALA A 1 380 ? 24.615 -0.847 40.851 1.00 76.50 380 ALA A CA 1
ATOM 2624 C C . ALA A 1 380 ? 23.590 -1.590 39.977 1.00 76.50 380 ALA A C 1
ATOM 2626 O O . ALA A 1 380 ? 22.814 -2.387 40.497 1.00 76.50 380 ALA A O 1
ATOM 2627 N N . ILE A 1 381 ? 23.610 -1.369 38.659 1.00 72.75 381 ILE A N 1
ATOM 2628 C CA . ILE A 1 381 ? 22.748 -2.079 37.699 1.00 72.75 381 ILE A CA 1
ATOM 2629 C C . ILE A 1 381 ? 23.099 -3.569 37.672 1.00 72.75 381 ILE A C 1
ATOM 2631 O O . ILE A 1 381 ? 22.213 -4.417 37.762 1.00 72.75 381 ILE A O 1
ATOM 2635 N N . VAL A 1 382 ? 24.393 -3.893 37.626 1.00 77.88 382 VAL A N 1
ATOM 2636 C CA . VAL A 1 382 ? 24.872 -5.279 37.679 1.00 77.88 382 VAL A CA 1
ATOM 2637 C C . VAL A 1 382 ? 24.508 -5.945 39.008 1.00 77.88 382 VAL A C 1
ATOM 2639 O O . VAL A 1 382 ? 23.953 -7.042 39.004 1.00 77.88 382 VAL A O 1
ATOM 2642 N N . ALA A 1 383 ? 24.750 -5.276 40.139 1.00 73.12 383 ALA A N 1
ATOM 2643 C CA . ALA A 1 383 ? 24.425 -5.810 41.462 1.00 73.12 383 ALA A CA 1
ATOM 2644 C C . ALA A 1 383 ? 22.916 -6.050 41.638 1.00 73.12 383 ALA A C 1
ATOM 2646 O O . ALA A 1 383 ? 22.510 -7.021 42.276 1.00 73.12 383 ALA A O 1
ATOM 2647 N N . LEU A 1 384 ? 22.076 -5.197 41.043 1.00 74.06 384 LEU A N 1
ATOM 2648 C CA . LEU A 1 384 ? 20.628 -5.375 41.049 1.00 74.06 384 LEU A CA 1
ATOM 2649 C C . LEU A 1 384 ? 20.214 -6.607 40.231 1.00 74.06 384 LEU A C 1
ATOM 2651 O O . LEU A 1 384 ? 19.437 -7.420 40.724 1.00 74.06 384 LEU A O 1
ATOM 2655 N N . LEU A 1 385 ? 20.762 -6.793 39.028 1.00 74.12 385 LEU A N 1
ATOM 2656 C CA . LEU A 1 385 ? 20.490 -7.971 38.193 1.00 74.12 385 LEU A CA 1
ATOM 2657 C C . LEU A 1 385 ? 20.919 -9.276 38.883 1.00 74.12 385 LEU A C 1
ATOM 2659 O O . LEU A 1 385 ? 20.160 -10.246 38.904 1.00 74.12 385 LEU A O 1
ATOM 2663 N N . GLU A 1 386 ? 22.096 -9.281 39.511 1.00 77.81 386 GLU A N 1
ATOM 2664 C CA . GLU A 1 386 ? 22.595 -10.427 40.280 1.00 77.81 386 GLU A CA 1
ATOM 2665 C C . GLU A 1 386 ? 21.721 -10.703 41.520 1.00 77.81 386 GLU A C 1
ATOM 2667 O O . GLU A 1 386 ? 21.482 -11.863 41.855 1.00 77.81 386 GLU A O 1
ATOM 2672 N N . SER A 1 387 ? 21.147 -9.667 42.148 1.00 73.19 387 SER A N 1
ATOM 2673 C CA . SER A 1 387 ? 20.227 -9.817 43.291 1.00 73.19 387 SER A CA 1
ATOM 2674 C C . SER A 1 387 ? 18.880 -10.454 42.929 1.00 73.19 387 SER A C 1
ATOM 2676 O O . SER A 1 387 ? 18.236 -11.062 43.783 1.00 73.19 387 SER A O 1
ATOM 2678 N N . PHE A 1 388 ? 18.476 -10.364 41.657 1.00 74.44 388 PHE A N 1
ATOM 2679 C CA . PHE A 1 388 ? 17.292 -11.035 41.115 1.00 74.44 388 PHE A CA 1
ATOM 2680 C C . PHE A 1 388 ? 17.595 -12.421 40.533 1.00 74.44 388 PHE A C 1
ATOM 2682 O O . PHE A 1 388 ? 16.722 -13.016 39.901 1.00 74.44 388 PHE A O 1
ATOM 2689 N N . ASN A 1 389 ? 18.802 -12.959 40.753 1.00 80.44 389 ASN A N 1
ATOM 2690 C CA . ASN A 1 389 ? 19.210 -14.266 40.237 1.00 80.44 389 ASN A CA 1
ATOM 2691 C C . ASN A 1 389 ? 19.126 -14.356 38.696 1.00 80.44 389 ASN A C 1
ATOM 2693 O O . ASN A 1 389 ? 18.841 -15.425 38.152 1.00 80.44 389 ASN A O 1
ATOM 2697 N N . ALA A 1 390 ? 19.353 -13.233 37.999 1.00 75.31 390 ALA A N 1
ATOM 2698 C CA . ALA A 1 390 ? 19.325 -13.169 36.541 1.00 75.31 390 ALA A CA 1
ATOM 2699 C C . ALA A 1 390 ? 20.302 -14.172 35.905 1.00 75.31 390 ALA A C 1
ATOM 2701 O O . ALA A 1 390 ? 21.336 -14.512 36.487 1.00 75.31 390 ALA A O 1
ATOM 2702 N N . ASP A 1 391 ? 19.971 -14.634 34.695 1.00 80.56 391 ASP A N 1
ATOM 2703 C CA . ASP A 1 391 ? 20.800 -15.594 33.967 1.00 80.56 391 ASP A CA 1
ATOM 2704 C C . ASP A 1 391 ? 22.244 -15.065 33.810 1.00 80.56 391 ASP A C 1
ATOM 2706 O O . ASP A 1 391 ? 22.431 -13.922 33.369 1.00 80.56 391 ASP A O 1
ATOM 2710 N N . PRO A 1 392 ? 23.276 -15.869 34.133 1.00 75.44 392 PRO A N 1
ATOM 2711 C CA . PRO A 1 392 ? 24.673 -15.440 34.063 1.00 75.44 392 PRO A CA 1
ATOM 2712 C C . PRO A 1 392 ? 25.104 -14.909 32.689 1.00 75.44 392 PRO A C 1
ATOM 2714 O O . PRO A 1 392 ? 25.958 -14.027 32.609 1.00 75.44 392 PRO A O 1
ATOM 2717 N N . SER A 1 393 ? 24.501 -15.410 31.611 1.00 65.19 393 SER A N 1
ATOM 2718 C CA . SER A 1 393 ? 24.794 -15.008 30.231 1.00 65.19 393 SER A CA 1
ATOM 2719 C C . SER A 1 393 ? 24.257 -13.607 29.934 1.00 65.19 393 SER A C 1
ATOM 2721 O O . SER A 1 393 ? 24.897 -12.825 29.236 1.00 65.19 393 SER A O 1
ATOM 2723 N N . VAL A 1 394 ? 23.109 -13.259 30.522 1.00 65.38 394 VAL A N 1
ATOM 2724 C CA . VAL A 1 394 ? 22.499 -11.927 30.407 1.00 65.38 394 VAL A CA 1
ATOM 2725 C C . VAL A 1 394 ? 23.305 -10.908 31.207 1.00 65.38 394 VAL A C 1
ATOM 2727 O O . VAL A 1 394 ? 23.596 -9.824 30.710 1.00 65.38 394 VAL A O 1
ATOM 2730 N N . VAL A 1 395 ? 23.742 -11.270 32.416 1.00 69.88 395 VAL A N 1
ATOM 2731 C CA . VAL A 1 395 ? 24.615 -10.410 33.230 1.00 69.88 395 VAL A CA 1
ATOM 2732 C C . VAL A 1 395 ? 25.957 -10.165 32.531 1.00 69.88 395 VAL A C 1
ATOM 2734 O O . VAL A 1 395 ? 26.466 -9.046 32.560 1.00 69.88 395 VAL A O 1
ATOM 2737 N N . ALA A 1 396 ? 26.524 -11.182 31.873 1.00 71.12 396 ALA A N 1
ATOM 2738 C CA . ALA A 1 396 ? 27.769 -11.053 31.117 1.00 71.12 396 ALA A CA 1
ATOM 2739 C C . ALA A 1 396 ? 27.627 -10.125 29.900 1.00 71.12 396 ALA A C 1
ATOM 2741 O O . ALA A 1 396 ? 28.494 -9.281 29.680 1.00 71.12 396 ALA A O 1
ATOM 2742 N N . GLN A 1 397 ? 26.521 -10.231 29.157 1.00 61.78 397 GLN A N 1
ATOM 2743 C CA . GLN A 1 397 ? 26.242 -9.344 28.028 1.00 61.78 397 GLN A CA 1
ATOM 2744 C C . GLN A 1 397 ? 26.072 -7.891 28.491 1.00 61.78 397 GLN A C 1
ATOM 2746 O O . GLN A 1 397 ? 26.691 -6.992 27.936 1.00 61.78 397 GLN A O 1
ATOM 2751 N N . VAL A 1 398 ? 25.332 -7.668 29.582 1.00 71.00 398 VAL A N 1
ATOM 2752 C CA . VAL A 1 398 ? 25.143 -6.326 30.155 1.00 71.00 398 VAL A CA 1
ATOM 2753 C C . VAL A 1 398 ? 26.461 -5.739 30.675 1.00 71.00 398 VAL A C 1
ATOM 2755 O O . VAL A 1 398 ? 26.693 -4.547 30.511 1.00 71.00 398 VAL A O 1
ATOM 2758 N N . LYS A 1 399 ? 27.362 -6.541 31.260 1.00 74.06 399 LYS A N 1
ATOM 2759 C CA . LYS A 1 399 ? 28.712 -6.076 31.645 1.00 74.06 399 LYS A CA 1
ATOM 2760 C C . LYS A 1 399 ? 29.525 -5.628 30.430 1.00 74.06 399 LYS A C 1
ATOM 2762 O O . LYS A 1 399 ? 30.103 -4.544 30.466 1.00 74.06 399 LYS A O 1
ATOM 2767 N N . ALA A 1 400 ? 29.510 -6.418 29.355 1.00 68.50 400 ALA A N 1
ATOM 2768 C CA . ALA A 1 400 ? 30.199 -6.089 28.109 1.00 68.50 400 ALA A CA 1
ATOM 2769 C C . ALA A 1 400 ? 29.647 -4.802 27.473 1.00 68.50 400 ALA A C 1
ATOM 2771 O O . ALA A 1 400 ? 30.421 -3.938 27.067 1.00 68.50 400 ALA A O 1
ATOM 2772 N N . ASP A 1 401 ? 28.323 -4.640 27.474 1.00 67.94 401 ASP A N 1
ATOM 2773 C CA . ASP A 1 401 ? 27.644 -3.460 26.936 1.00 67.94 401 ASP A CA 1
ATOM 2774 C C . ASP A 1 401 ? 27.846 -2.208 27.814 1.00 67.94 401 ASP A C 1
ATOM 2776 O O . ASP A 1 401 ? 27.709 -1.089 27.328 1.00 67.94 401 ASP A O 1
ATOM 2780 N N . LEU A 1 402 ? 28.185 -2.374 29.100 1.00 72.62 402 LEU A N 1
ATOM 2781 C CA . LEU A 1 402 ? 28.498 -1.290 30.043 1.00 72.62 402 LEU A CA 1
ATOM 2782 C C . LEU A 1 402 ? 30.004 -1.005 30.188 1.00 72.62 402 LEU A C 1
ATOM 2784 O O . LEU A 1 402 ? 30.375 -0.078 30.913 1.00 72.62 402 LEU A O 1
ATOM 2788 N N . GLY A 1 403 ? 30.868 -1.782 29.527 1.00 67.38 403 GLY A N 1
ATOM 2789 C CA . GLY A 1 403 ? 32.325 -1.641 29.598 1.00 67.38 403 GLY A CA 1
ATOM 2790 C C . GLY A 1 403 ? 32.944 -1.998 30.958 1.00 67.38 403 GLY A C 1
ATOM 2791 O O . GLY A 1 403 ? 33.952 -1.392 31.329 1.00 67.38 403 GLY A O 1
ATOM 2792 N N . LEU A 1 404 ? 32.333 -2.931 31.705 1.00 60.19 404 LEU A N 1
ATOM 2793 C CA . LEU A 1 404 ? 32.776 -3.408 33.029 1.00 60.19 404 LEU A CA 1
ATOM 2794 C C . LEU A 1 404 ? 33.577 -4.714 32.991 1.00 60.19 404 LEU A C 1
ATOM 2796 O O . LEU A 1 404 ? 33.273 -5.583 32.143 1.00 60.19 404 LEU A O 1
#

Foldseek 3Di:
DKDKDFAAAWDKAWDDWQNKTKIKTDHGRKMKIKHPPDPPDWDGKDFDDDADDWWQWDRKDWPGKIFTGDPPIKIFILAWMKMKTAQLAPWWKWFADNVRDIDTAQFAAPDPPFGDGVNHGPSPPAAFHKHWDGDPRIIMIIHRITGMMITIDIHGAEWDKPPAEDAAEQKDKIDITDTDDAKWKFKDFPPDEAAPVGHDTDDPPDIDMDRAWTKMWMWIDGPNGIYDIDIGTHHYDYPDPPDDDDDDDDDDDDDDDDDDDDDDDDDDDPDDPDDDDDDDDDDDDDDPQDQDPDKDAQAQFDDSQLVLQVLLVVVPQDQPVGSPRGCHPSQLNSQLVVCVVVVHHSSSICDPVNSVVSCPVVPPDDPPPPDDDDPVNLVVVLVVCVVVVHDPVVSVVSCVSNVD

pLDDT: mean 72.21, std 18.9, range [23.94, 94.31]